Protein AF-0000000087646159 (afdb_homodimer)

Structure (mmCIF, N/CA/C/O backbone):
data_AF-0000000087646159-model_v1
#
loop_
_entity.id
_entity.type
_entity.pdbx_description
1 polymer 'Farnesyl pyrophosphate synthase'
#
loop_
_atom_site.group_PDB
_atom_site.id
_atom_site.type_symbol
_atom_site.label_atom_id
_atom_site.label_alt_id
_atom_site.label_comp_id
_atom_site.label_asym_id
_atom_site.label_entity_id
_atom_site.label_seq_id
_atom_site.pdbx_PDB_ins_code
_atom_site.Cartn_x
_atom_site.Cartn_y
_atom_site.Cartn_z
_atom_site.occupancy
_atom_site.B_iso_or_equiv
_atom_site.auth_seq_id
_atom_site.auth_comp_id
_atom_site.auth_asym_id
_atom_site.auth_atom_id
_atom_site.pdbx_PDB_model_num
ATOM 1 N N . MET A 1 1 ? -16.516 -18.562 -34.281 1 50.78 1 MET A N 1
ATOM 2 C CA . MET A 1 1 ? -17.422 -18.078 -33.25 1 50.78 1 MET A CA 1
ATOM 3 C C . MET A 1 1 ? -16.656 -17.734 -31.969 1 50.78 1 MET A C 1
ATOM 5 O O . MET A 1 1 ? -16.828 -16.656 -31.406 1 50.78 1 MET A O 1
ATOM 9 N N . GLN A 1 2 ? -15.703 -18.625 -31.625 1 60.97 2 GLN A N 1
ATOM 10 C CA . GLN A 1 2 ? -14.914 -18.406 -30.422 1 60.97 2 GLN A CA 1
ATOM 11 C C . GLN A 1 2 ? -13.938 -17.25 -30.594 1 60.97 2 GLN A C 1
ATOM 13 O O . GLN A 1 2 ? -13.781 -16.422 -29.703 1 60.97 2 GLN A O 1
ATOM 18 N N . ALA A 1 3 ? -13.391 -17.141 -31.781 1 62.44 3 ALA A N 1
ATOM 19 C CA . ALA A 1 3 ? -12.43 -16.078 -32.062 1 62.44 3 ALA A CA 1
ATOM 20 C C . ALA A 1 3 ? -13.117 -14.711 -32.062 1 62.44 3 ALA A C 1
ATOM 22 O O . ALA A 1 3 ? -12.562 -13.727 -31.578 1 62.44 3 ALA A O 1
ATOM 23 N N . ALA A 1 4 ? -14.312 -14.641 -32.562 1 63.59 4 ALA A N 1
ATOM 24 C CA . ALA A 1 4 ? -15.055 -13.383 -32.625 1 63.59 4 ALA A CA 1
ATOM 25 C C . ALA A 1 4 ? -15.438 -12.906 -31.234 1 63.59 4 ALA A C 1
ATOM 27 O O . ALA A 1 4 ? -15.359 -11.711 -30.938 1 63.59 4 ALA A O 1
ATOM 28 N N . LYS A 1 5 ? -15.672 -13.844 -30.5 1 72.25 5 LYS A N 1
ATOM 29 C CA . LYS A 1 5 ? -16.047 -13.539 -29.109 1 72.25 5 LYS A CA 1
ATOM 30 C C . LYS A 1 5 ? -14.836 -13.047 -28.312 1 72.25 5 LYS A C 1
ATOM 32 O O . LYS A 1 5 ? -14.953 -12.109 -27.531 1 72.25 5 LYS A O 1
ATOM 37 N N . LYS A 1 6 ? -13.773 -13.648 -28.656 1 75.88 6 LYS A N 1
ATOM 38 C CA . LYS A 1 6 ? -12.539 -13.25 -27.984 1 75.88 6 LYS A CA 1
ATOM 39 C C . LYS A 1 6 ? -12.141 -11.828 -28.375 1 75.88 6 LYS A C 1
ATOM 41 O O . LYS A 1 6 ? -11.719 -11.039 -27.516 1 75.88 6 LYS A O 1
ATOM 46 N N . LEU A 1 7 ? -12.141 -11.609 -29.625 1 78 7 LEU A N 1
ATOM 47 C CA . LEU A 1 7 ? -11.828 -10.273 -30.109 1 78 7 LEU A CA 1
ATOM 48 C C . LEU A 1 7 ? -12.789 -9.242 -29.516 1 78 7 LEU A C 1
ATOM 50 O O . LEU A 1 7 ? -12.375 -8.141 -29.156 1 78 7 LEU A O 1
ATOM 54 N N . ALA A 1 8 ? -13.945 -9.734 -29.328 1 82.94 8 ALA A N 1
ATOM 55 C CA . ALA A 1 8 ? -14.961 -8.859 -28.734 1 82.94 8 ALA A CA 1
ATOM 56 C C . ALA A 1 8 ? -14.641 -8.57 -27.266 1 82.94 8 ALA A C 1
ATOM 58 O O . ALA A 1 8 ? -14.742 -7.426 -26.812 1 82.94 8 ALA A O 1
ATOM 59 N N . SER A 1 9 ? -14.203 -9.57 -26.609 1 90.5 9 SER A N 1
ATOM 60 C CA . SER A 1 9 ? -13.859 -9.391 -25.203 1 90.5 9 SER A CA 1
ATOM 61 C C . SER A 1 9 ? -12.633 -8.492 -25.031 1 90.5 9 SER A C 1
ATOM 63 O O . SER A 1 9 ? -12.586 -7.656 -24.141 1 90.5 9 SER A O 1
ATOM 65 N N . LYS A 1 10 ? -11.688 -8.672 -25.891 1 92 10 LYS A N 1
ATOM 66 C CA . LYS A 1 10 ? -10.484 -7.855 -25.844 1 92 10 LYS A CA 1
ATOM 67 C C . LYS A 1 10 ? -10.805 -6.383 -26.078 1 92 10 LYS A C 1
ATOM 69 O O . LYS A 1 10 ? -10.297 -5.512 -25.375 1 92 10 LYS A O 1
ATOM 74 N N . ASN A 1 11 ? -11.625 -6.152 -27.031 1 94.12 11 ASN A N 1
ATOM 75 C CA . ASN A 1 11 ? -12.047 -4.785 -27.312 1 94.12 11 ASN A CA 1
ATOM 76 C C . ASN A 1 11 ? -12.82 -4.176 -26.156 1 94.12 11 ASN A C 1
ATOM 78 O O . ASN A 1 11 ? -12.664 -2.996 -25.844 1 94.12 11 ASN A O 1
ATOM 82 N N . LEU A 1 12 ? -13.656 -5 -25.609 1 96.44 12 LEU A N 1
ATOM 83 C CA . LEU A 1 12 ? -14.438 -4.531 -24.469 1 96.44 12 LEU A CA 1
ATOM 84 C C . LEU A 1 12 ? -13.531 -4.145 -23.312 1 96.44 12 LEU A C 1
ATOM 86 O O . LEU A 1 12 ? -13.789 -3.152 -22.625 1 96.44 12 LEU A O 1
ATOM 90 N N . ILE A 1 13 ? -12.5 -4.918 -23.078 1 97.38 13 ILE A N 1
ATOM 91 C CA . ILE A 1 13 ? -11.578 -4.633 -21.984 1 97.38 13 ILE A CA 1
ATOM 92 C C . ILE A 1 13 ? -10.812 -3.346 -22.281 1 97.38 13 ILE A C 1
ATOM 94 O O . ILE A 1 13 ? -10.57 -2.539 -21.375 1 97.38 13 ILE A O 1
ATOM 98 N N . GLU A 1 14 ? -10.445 -3.109 -23.5 1 95.81 14 GLU A N 1
ATOM 99 C CA . GLU A 1 14 ? -9.742 -1.887 -23.875 1 95.81 14 GLU A CA 1
ATOM 100 C C . GLU A 1 14 ? -10.602 -0.653 -23.609 1 95.81 14 GLU A C 1
ATOM 102 O O . GLU A 1 14 ? -10.109 0.343 -23.078 1 95.81 14 GLU A O 1
ATOM 107 N N . VAL A 1 15 ? -11.844 -0.76 -23.938 1 96.38 15 VAL A N 1
ATOM 108 C CA . VAL A 1 15 ? -12.773 0.335 -23.688 1 96.38 15 VAL A CA 1
ATOM 109 C C . VAL A 1 15 ? -12.977 0.493 -22.188 1 96.38 15 VAL A C 1
ATOM 111 O O . VAL A 1 15 ? -13.016 1.614 -21.672 1 96.38 15 VAL A O 1
ATOM 114 N N . ALA A 1 16 ? -13.125 -0.622 -21.547 1 98.06 16 ALA A N 1
ATOM 115 C CA . ALA A 1 16 ? -13.336 -0.616 -20.094 1 98.06 16 ALA A CA 1
ATOM 116 C C . ALA A 1 16 ? -12.148 0.009 -19.375 1 98.06 16 ALA A C 1
ATOM 118 O O . ALA A 1 16 ? -12.32 0.695 -18.359 1 98.06 16 ALA A O 1
ATOM 119 N N . LEU A 1 17 ? -10.961 -0.201 -19.859 1 98.06 17 LEU A N 1
ATOM 120 C CA . LEU A 1 17 ? -9.766 0.378 -19.266 1 98.06 17 LEU A CA 1
ATOM 121 C C . LEU A 1 17 ? -9.797 1.901 -19.344 1 98.06 17 LEU A C 1
ATOM 123 O O . LEU A 1 17 ? -9.359 2.586 -18.422 1 98.06 17 LEU A O 1
ATOM 127 N N . LEU A 1 18 ? -10.32 2.414 -20.406 1 97.69 18 LEU A N 1
ATOM 128 C CA . LEU A 1 18 ? -10.477 3.859 -20.547 1 97.69 18 LEU A CA 1
ATOM 129 C C . LEU A 1 18 ? -11.453 4.402 -19.5 1 97.69 18 LEU A C 1
ATOM 131 O O . LEU A 1 18 ? -11.242 5.484 -18.953 1 97.69 18 LEU A O 1
ATOM 135 N N . ASN A 1 19 ? -12.484 3.662 -19.266 1 98.12 19 ASN A N 1
ATOM 136 C CA . ASN A 1 19 ? -13.461 4.074 -18.266 1 98.12 19 ASN A CA 1
ATOM 137 C C . ASN A 1 19 ? -12.867 4.031 -16.859 1 98.12 19 ASN A C 1
ATOM 139 O O . ASN A 1 19 ? -13.109 4.926 -16.047 1 98.12 19 ASN A O 1
ATOM 143 N N . VAL A 1 20 ? -12.133 2.977 -16.578 1 98.31 20 VAL A N 1
ATOM 144 C CA . VAL A 1 20 ? -11.469 2.861 -15.281 1 98.31 20 VAL A CA 1
ATOM 145 C C . VAL A 1 20 ? -10.469 4 -15.109 1 98.31 20 VAL A C 1
ATOM 147 O O . VAL A 1 20 ? -10.352 4.574 -14.023 1 98.31 20 VAL A O 1
ATOM 150 N N . ARG A 1 21 ? -9.766 4.348 -16.172 1 98.31 21 ARG A N 1
ATOM 151 C CA . ARG A 1 21 ? -8.859 5.488 -16.172 1 98.31 21 ARG A CA 1
ATOM 152 C C . ARG A 1 21 ? -9.594 6.77 -15.789 1 98.31 21 ARG A C 1
ATOM 154 O O . ARG A 1 21 ? -9.125 7.531 -14.938 1 98.31 21 ARG A O 1
ATOM 161 N N . ARG A 1 22 ? -10.703 6.977 -16.406 1 98.19 22 ARG A N 1
ATOM 162 C CA . ARG A 1 22 ? -11.5 8.172 -16.125 1 98.19 22 ARG A CA 1
ATOM 163 C C . ARG A 1 22 ? -11.945 8.211 -14.672 1 98.19 22 ARG A C 1
ATOM 165 O O . ARG A 1 22 ? -11.875 9.258 -14.023 1 98.19 22 ARG A O 1
ATOM 172 N N . ARG A 1 23 ? -12.43 7.105 -14.18 1 98.12 23 ARG A N 1
ATOM 173 C CA . ARG A 1 23 ? -12.852 7.031 -12.789 1 98.12 23 ARG A CA 1
ATOM 174 C C . ARG A 1 23 ? -11.688 7.316 -11.844 1 98.12 23 ARG A C 1
ATOM 176 O O . ARG A 1 23 ? -11.844 8.047 -10.859 1 98.12 23 ARG A O 1
ATOM 183 N N . PHE A 1 24 ? -10.531 6.715 -12.148 1 98.31 24 PHE A N 1
ATOM 184 C CA . PHE A 1 24 ? -9.336 6.895 -11.328 1 98.31 24 PHE A CA 1
ATOM 185 C C . PHE A 1 24 ? -8.922 8.359 -11.289 1 98.31 24 PHE A C 1
ATOM 187 O O . PHE A 1 24 ? -8.664 8.914 -10.219 1 98.31 24 PHE A O 1
ATOM 194 N N . LEU A 1 25 ? -8.914 9 -12.445 1 98.06 25 LEU A N 1
ATOM 195 C CA . LEU A 1 25 ? -8.539 10.406 -12.539 1 98.06 25 LEU A CA 1
ATOM 196 C C . LEU A 1 25 ? -9.523 11.281 -11.781 1 98.06 25 LEU A C 1
ATOM 198 O O . LEU A 1 25 ? -9.125 12.242 -11.117 1 98.06 25 LEU A O 1
ATOM 202 N N . ASP A 1 26 ? -10.742 10.938 -11.852 1 97.75 26 ASP A N 1
ATOM 203 C CA . ASP A 1 26 ? -11.766 11.695 -11.148 1 97.75 26 ASP A CA 1
ATOM 204 C C . ASP A 1 26 ? -11.633 11.531 -9.641 1 97.75 26 ASP A C 1
ATOM 206 O O . ASP A 1 26 ? -11.656 12.523 -8.898 1 97.75 26 ASP A O 1
ATOM 210 N N . LEU A 1 27 ? -11.461 10.328 -9.219 1 97.38 27 LEU A N 1
ATOM 211 C CA . LEU A 1 27 ? -11.383 10.039 -7.789 1 97.38 27 LEU A CA 1
ATOM 212 C C . LEU A 1 27 ? -10.156 10.695 -7.164 1 97.38 27 LEU A C 1
ATOM 214 O O . LEU A 1 27 ? -10.211 11.164 -6.023 1 97.38 27 LEU A O 1
ATOM 218 N N . THR A 1 28 ? -9.062 10.789 -7.863 1 97.12 28 THR A N 1
ATOM 219 C CA . THR A 1 28 ? -7.84 11.383 -7.328 1 97.12 28 THR A CA 1
ATOM 220 C C . THR A 1 28 ? -7.938 12.906 -7.316 1 97.12 28 THR A C 1
ATOM 222 O O . THR A 1 28 ? -7.48 13.555 -6.371 1 97.12 28 THR A O 1
ATOM 225 N N . SER A 1 29 ? -8.57 13.445 -8.289 1 96.62 29 SER A N 1
ATOM 226 C CA . SER A 1 29 ? -8.5 14.898 -8.453 1 96.62 29 SER A CA 1
ATOM 227 C C . SER A 1 29 ? -9.68 15.586 -7.781 1 96.62 29 SER A C 1
ATOM 229 O O . SER A 1 29 ? -9.594 16.766 -7.43 1 96.62 29 SER A O 1
ATOM 231 N N . ARG A 1 30 ? -10.773 14.883 -7.559 1 95.06 30 ARG A N 1
ATOM 232 C CA . ARG A 1 30 ? -12.008 15.523 -7.109 1 95.06 30 ARG A CA 1
ATOM 233 C C . ARG A 1 30 ? -11.891 15.977 -5.656 1 95.06 30 ARG A C 1
ATOM 235 O O . ARG A 1 30 ? -12.742 16.703 -5.16 1 95.06 30 ARG A O 1
ATOM 242 N N . GLN A 1 31 ? -10.859 15.539 -4.984 1 91.12 31 GLN A N 1
ATOM 243 C CA . GLN A 1 31 ? -10.625 15.977 -3.609 1 91.12 31 GLN A CA 1
ATOM 244 C C . GLN A 1 31 ? -10.125 17.422 -3.564 1 91.12 31 GLN A C 1
ATOM 246 O O . GLN A 1 31 ? -10.102 18.031 -2.5 1 91.12 31 GLN A O 1
ATOM 251 N N . PHE A 1 32 ? -9.711 17.922 -4.664 1 93.25 32 PHE A N 1
ATOM 252 C CA . PHE A 1 32 ? -9.203 19.281 -4.797 1 93.25 32 PHE A CA 1
ATOM 253 C C . PHE A 1 32 ? -10.203 20.156 -5.523 1 93.25 32 PHE A C 1
ATOM 255 O O . PHE A 1 32 ? -11.008 19.672 -6.32 1 93.25 32 PHE A O 1
ATOM 262 N N . ALA A 1 33 ? -10.164 21.484 -5.223 1 92.19 33 ALA A N 1
ATOM 263 C CA . ALA A 1 33 ? -11.07 22.422 -5.895 1 92.19 33 ALA A CA 1
ATOM 264 C C . ALA A 1 33 ? -10.922 22.328 -7.41 1 92.19 33 ALA A C 1
ATOM 266 O O . ALA A 1 33 ? -9.805 22.312 -7.93 1 92.19 33 ALA A O 1
ATOM 267 N N . PRO A 1 34 ? -12.078 22.266 -8.031 1 92.19 34 PRO A N 1
ATOM 268 C CA . PRO A 1 34 ? -12.008 22.172 -9.492 1 92.19 34 PRO A CA 1
ATOM 269 C C . PRO A 1 34 ? -11.227 23.328 -10.117 1 92.19 34 PRO A C 1
ATOM 271 O O . PRO A 1 34 ? -11.352 24.469 -9.68 1 92.19 34 PRO A O 1
ATOM 274 N N . ASP A 1 35 ? -10.422 23.062 -11.031 1 89 35 ASP A N 1
ATOM 275 C CA . ASP A 1 35 ? -9.672 24.016 -11.844 1 89 35 ASP A CA 1
ATOM 276 C C . ASP A 1 35 ? -8.586 24.703 -11.023 1 89 35 ASP A C 1
ATOM 278 O O . ASP A 1 35 ? -8.023 25.719 -11.445 1 89 35 ASP A O 1
ATOM 282 N N . SER A 1 36 ? -8.391 24.172 -9.844 1 90.56 36 SER A N 1
ATOM 283 C CA . SER A 1 36 ? -7.234 24.656 -9.102 1 90.56 36 SER A CA 1
ATOM 284 C C . SER A 1 36 ? -5.941 24.062 -9.648 1 90.56 36 SER A C 1
ATOM 286 O O . SER A 1 36 ? -5.969 23.078 -10.398 1 90.56 36 SER A O 1
ATOM 288 N N . PHE A 1 37 ? -4.898 24.688 -9.32 1 88.62 37 PHE A N 1
ATOM 289 C CA . PHE A 1 37 ? -3.588 24.188 -9.719 1 88.62 37 PHE A CA 1
ATOM 290 C C . PHE A 1 37 ? -3.365 22.781 -9.188 1 88.62 37 PHE A C 1
ATOM 292 O O . PHE A 1 37 ? -2.871 21.906 -9.906 1 88.62 37 PHE A O 1
ATOM 299 N N . GLU A 1 38 ? -3.777 22.531 -7.945 1 91.06 38 GLU A N 1
ATOM 300 C CA . GLU A 1 38 ? -3.604 21.219 -7.312 1 91.06 38 GLU A CA 1
ATOM 301 C C . GLU A 1 38 ? -4.426 20.141 -8.023 1 91.06 38 GLU A C 1
ATOM 303 O O . GLU A 1 38 ? -3.955 19.031 -8.227 1 91.06 38 GLU A O 1
ATOM 308 N N . HIS A 1 39 ? -5.66 20.547 -8.359 1 94.12 39 HIS A N 1
ATOM 309 C CA . HIS A 1 39 ? -6.535 19.656 -9.094 1 94.12 39 HIS A CA 1
ATOM 310 C C . HIS A 1 39 ? -5.887 19.203 -10.406 1 94.12 39 HIS A C 1
ATOM 312 O O . HIS A 1 39 ? -5.82 18.016 -10.695 1 94.12 39 HIS A O 1
ATOM 318 N N . ASP A 1 40 ? -5.371 20.109 -11.125 1 93.5 40 ASP A N 1
ATOM 319 C CA . ASP A 1 40 ? -4.785 19.828 -12.438 1 93.5 40 ASP A CA 1
ATOM 320 C C . ASP A 1 40 ? -3.494 19.031 -12.297 1 93.5 40 ASP A C 1
ATOM 322 O O . ASP A 1 40 ? -3.229 18.125 -13.102 1 93.5 40 ASP A O 1
ATOM 326 N N . LEU A 1 41 ? -2.729 19.375 -11.312 1 91.94 41 LEU A N 1
ATOM 327 C CA . LEU A 1 41 ? -1.467 18.672 -11.07 1 91.94 41 LEU A CA 1
ATOM 328 C C . LEU A 1 41 ? -1.708 17.219 -10.719 1 91.94 41 LEU A C 1
ATOM 330 O O . LEU A 1 41 ? -1.059 16.328 -11.273 1 91.94 41 LEU A O 1
ATOM 334 N N . VAL A 1 42 ? -2.592 16.969 -9.844 1 94.56 42 VAL A N 1
ATOM 335 C CA . VAL A 1 42 ? -2.889 15.617 -9.398 1 94.56 42 VAL A CA 1
ATOM 336 C C . VAL A 1 42 ? -3.473 14.812 -10.562 1 94.56 42 VAL A C 1
ATOM 338 O O . VAL A 1 42 ? -3.123 13.648 -10.758 1 94.56 42 VAL A O 1
ATOM 341 N N . LYS A 1 43 ? -4.34 15.445 -11.305 1 96.12 43 LYS A N 1
ATOM 342 C CA . LYS A 1 43 ? -4.918 14.773 -12.469 1 96.12 43 LYS A CA 1
ATOM 343 C C . LYS A 1 43 ? -3.838 14.398 -13.477 1 96.12 43 LYS A C 1
ATOM 345 O O . LYS A 1 43 ? -3.846 13.297 -14.023 1 96.12 43 LYS A O 1
ATOM 350 N N . TYR A 1 44 ? -2.963 15.312 -13.688 1 95.19 44 TYR A N 1
ATOM 351 C CA . TYR A 1 44 ? -1.869 15.086 -14.625 1 95.19 44 TYR A CA 1
ATOM 352 C C . TYR A 1 44 ? -0.975 13.945 -14.164 1 95.19 44 TYR A C 1
ATOM 354 O O . TYR A 1 44 ? -0.645 13.055 -14.945 1 95.19 44 TYR A O 1
ATOM 362 N N . ARG A 1 45 ? -0.596 13.953 -12.914 1 95.06 45 ARG A N 1
ATOM 363 C CA . ARG A 1 45 ? 0.256 12.906 -12.359 1 95.06 45 ARG A CA 1
ATOM 364 C C . ARG A 1 45 ? -0.453 11.555 -12.375 1 95.06 45 ARG A C 1
ATOM 366 O O . ARG A 1 45 ? 0.153 10.539 -12.719 1 95.06 45 ARG A O 1
ATOM 373 N N . SER A 1 46 ? -1.721 11.578 -12.055 1 97.38 46 SER A N 1
ATOM 374 C CA . SER A 1 46 ? -2.498 10.344 -12.055 1 97.38 46 SER A CA 1
ATOM 375 C C . SER A 1 46 ? -2.611 9.758 -13.461 1 97.38 46 SER A C 1
ATOM 377 O O . SER A 1 46 ? -2.557 8.539 -13.633 1 97.38 46 SER A O 1
ATOM 379 N N . LYS A 1 47 ? -2.814 10.641 -14.383 1 97.75 47 LYS A N 1
ATOM 380 C CA . LYS A 1 47 ? -2.848 10.211 -15.773 1 97.75 47 LYS A CA 1
ATOM 381 C C . LYS A 1 47 ? -1.535 9.539 -16.172 1 97.75 47 LYS A C 1
ATOM 383 O O . LYS A 1 47 ? -1.538 8.508 -16.844 1 97.75 47 LYS A O 1
ATOM 388 N N . GLY A 1 48 ? -0.439 10.141 -15.789 1 96.56 48 GLY A N 1
ATOM 389 C CA . GLY A 1 48 ? 0.867 9.57 -16.078 1 96.56 48 GLY A CA 1
ATOM 390 C C . GLY A 1 48 ? 1.052 8.188 -15.469 1 96.56 48 GLY A C 1
ATOM 391 O O . GLY A 1 48 ? 1.563 7.281 -16.141 1 96.56 48 GLY A O 1
ATOM 392 N N . ILE A 1 49 ? 0.631 8.023 -14.25 1 97.5 49 ILE A N 1
ATOM 393 C CA . ILE A 1 49 ? 0.731 6.742 -13.562 1 97.5 49 ILE A CA 1
ATOM 394 C C . ILE A 1 49 ? -0.046 5.684 -14.344 1 97.5 49 ILE A C 1
ATOM 396 O O . ILE A 1 49 ? 0.491 4.621 -14.664 1 97.5 49 ILE A O 1
ATOM 400 N N . PHE A 1 50 ? -1.276 5.992 -14.664 1 98.19 50 PHE A N 1
ATOM 401 C CA . PHE A 1 50 ? -2.156 5.02 -15.305 1 98.19 50 PHE A CA 1
ATOM 402 C C . PHE A 1 50 ? -1.652 4.672 -16.703 1 98.19 50 PHE A C 1
ATOM 404 O O . PHE A 1 50 ? -1.501 3.496 -17.031 1 98.19 50 PHE A O 1
ATOM 411 N N . ASP A 1 51 ? -1.33 5.668 -17.453 1 97.19 51 ASP A N 1
ATOM 412 C CA . ASP A 1 51 ? -0.897 5.461 -18.828 1 97.19 51 ASP A CA 1
ATOM 413 C C . ASP A 1 51 ? 0.466 4.773 -18.891 1 97.19 51 ASP A C 1
ATOM 415 O O . ASP A 1 51 ? 0.75 4.012 -19.812 1 97.19 51 ASP A O 1
ATOM 419 N N . GLY A 1 52 ? 1.201 5.047 -17.922 1 96.06 52 GLY A N 1
ATOM 420 C CA . GLY A 1 52 ? 2.561 4.531 -17.922 1 96.06 52 GLY A CA 1
ATOM 421 C C . GLY A 1 52 ? 2.662 3.115 -17.391 1 96.06 52 GLY A C 1
ATOM 422 O O . GLY A 1 52 ? 3.633 2.408 -17.672 1 96.06 52 GLY A O 1
ATOM 423 N N . THR A 1 53 ? 1.662 2.707 -16.641 1 97.12 53 THR A N 1
ATOM 424 C CA . THR A 1 53 ? 1.922 1.456 -15.938 1 97.12 53 THR A CA 1
ATOM 425 C C . THR A 1 53 ? 0.76 0.483 -16.109 1 97.12 53 THR A C 1
ATOM 427 O O . THR A 1 53 ? 0.922 -0.726 -15.93 1 97.12 53 THR A O 1
ATOM 430 N N . VAL A 1 54 ? -0.448 0.928 -16.406 1 97 54 VAL A N 1
ATOM 431 C CA . VAL A 1 54 ? -1.616 0.055 -16.469 1 97 54 VAL A CA 1
ATOM 432 C C . VAL A 1 54 ? -1.858 -0.38 -17.922 1 97 54 VAL A C 1
ATOM 434 O O . VAL A 1 54 ? -2.174 -1.544 -18.172 1 97 54 VAL A O 1
ATOM 437 N N . THR A 1 55 ? -1.621 0.546 -18.797 1 89.81 55 THR A N 1
ATOM 438 C CA . THR A 1 55 ? -1.893 0.293 -20.219 1 89.81 55 THR A CA 1
ATOM 439 C C . THR A 1 55 ? -0.717 -0.427 -20.875 1 89.81 55 THR A C 1
ATOM 441 O O . THR A 1 55 ? 0.419 -0.323 -20.406 1 89.81 55 THR A O 1
ATOM 444 N N . GLY A 1 56 ? -1.023 -1.233 -21.875 1 84.19 56 GLY A N 1
ATOM 445 C CA . GLY A 1 56 ? 0.034 -1.85 -22.656 1 84.19 56 GLY A CA 1
ATOM 446 C C . GLY A 1 56 ? 0.249 -3.314 -22.328 1 84.19 56 GLY A C 1
ATOM 447 O O . GLY A 1 56 ? 1.113 -3.969 -22.906 1 84.19 56 GLY A O 1
ATOM 448 N N . GLY A 1 57 ? -0.464 -3.859 -21.438 1 85.31 57 GLY A N 1
ATOM 449 C CA . GLY A 1 57 ? -0.334 -5.266 -21.078 1 85.31 57 GLY A CA 1
ATOM 450 C C . GLY A 1 57 ? -1.251 -6.168 -21.891 1 85.31 57 GLY A C 1
ATOM 451 O O . GLY A 1 57 ? -1.999 -5.691 -22.75 1 85.31 57 GLY A O 1
ATOM 452 N N . LYS A 1 58 ? -1.197 -7.465 -21.656 1 86.81 58 LYS A N 1
ATOM 453 C CA . LYS A 1 58 ? -1.973 -8.469 -22.375 1 86.81 58 LYS A CA 1
ATOM 454 C C . LYS A 1 58 ? -3.387 -8.578 -21.812 1 86.81 58 LYS A C 1
ATOM 456 O O . LYS A 1 58 ? -4.266 -9.18 -22.438 1 86.81 58 LYS A O 1
ATOM 461 N N . ASN A 1 59 ? -3.662 -7.996 -20.688 1 94.56 59 ASN A N 1
ATOM 462 C CA . ASN A 1 59 ? -4.957 -7.926 -20.016 1 94.56 59 ASN A CA 1
ATOM 463 C C . ASN A 1 59 ? -5.539 -9.312 -19.766 1 94.56 59 ASN A C 1
ATOM 465 O O . ASN A 1 59 ? -6.746 -9.523 -19.922 1 94.56 59 ASN A O 1
ATOM 469 N N . LEU A 1 60 ? -4.703 -10.273 -19.469 1 94.44 60 LEU A N 1
ATOM 470 C CA . LEU A 1 60 ? -5.113 -11.664 -19.312 1 94.44 60 LEU A CA 1
ATOM 471 C C . LEU A 1 60 ? -6.035 -11.836 -18.109 1 94.44 60 LEU A C 1
ATOM 473 O O . LEU A 1 60 ? -6.996 -12.609 -18.172 1 94.44 60 LEU A O 1
ATOM 477 N N . ARG A 1 61 ? -5.758 -11.164 -17.078 1 97.69 61 ARG A N 1
ATOM 478 C CA . ARG A 1 61 ? -6.562 -11.297 -15.859 1 97.69 61 ARG A CA 1
ATOM 479 C C . ARG A 1 61 ? -7.969 -10.742 -16.078 1 97.69 61 ARG A C 1
ATOM 481 O O . ARG A 1 61 ? -8.961 -11.391 -15.727 1 97.69 61 ARG A O 1
ATOM 488 N N . ALA A 1 62 ? -8.008 -9.555 -16.688 1 98.44 62 ALA A N 1
ATOM 489 C CA . ALA A 1 62 ? -9.305 -8.945 -16.984 1 98.44 62 ALA A CA 1
ATOM 490 C C . ALA A 1 62 ? -10.117 -9.82 -17.938 1 98.44 62 ALA A C 1
ATOM 492 O O . ALA A 1 62 ? -11.32 -10.008 -17.734 1 98.44 62 ALA A O 1
ATOM 493 N N . LEU A 1 63 ? -9.461 -10.336 -18.922 1 97.69 63 LEU A N 1
ATOM 494 C CA . LEU A 1 63 ? -10.141 -11.18 -19.891 1 97.69 63 LEU A CA 1
ATOM 495 C C . LEU A 1 63 ? -10.68 -12.445 -19.234 1 97.69 63 LEU A C 1
ATOM 497 O O . LEU A 1 63 ? -11.812 -12.859 -19.516 1 97.69 63 LEU A O 1
ATOM 501 N N . LEU A 1 64 ? -9.898 -13.055 -18.391 1 98.38 64 LEU A N 1
ATOM 502 C CA . LEU A 1 64 ? -10.336 -14.258 -17.688 1 98.38 64 LEU A CA 1
ATOM 503 C C . LEU A 1 64 ? -11.562 -13.977 -16.844 1 98.38 64 LEU A C 1
ATOM 505 O O . LEU A 1 64 ? -12.516 -14.758 -16.828 1 98.38 64 LEU A O 1
ATOM 509 N N . ALA A 1 65 ? -11.594 -12.867 -16.125 1 98.69 65 ALA A N 1
ATOM 510 C CA . ALA A 1 65 ? -12.742 -12.492 -15.289 1 98.69 65 ALA A CA 1
ATOM 511 C C . ALA A 1 65 ? -13.984 -12.273 -16.141 1 98.69 65 ALA A C 1
ATOM 513 O O . ALA A 1 65 ? -15.062 -12.789 -15.828 1 98.69 65 ALA A O 1
ATOM 514 N N . LEU A 1 66 ? -13.797 -11.492 -17.219 1 98.62 66 LEU A N 1
ATOM 515 C CA . LEU A 1 66 ? -14.93 -11.164 -18.078 1 98.62 66 LEU A CA 1
ATOM 516 C C . LEU A 1 66 ? -15.492 -12.422 -18.734 1 98.62 66 LEU A C 1
ATOM 518 O O . LEU A 1 66 ? -16.719 -12.625 -18.734 1 98.62 66 LEU A O 1
ATOM 522 N N . GLU A 1 67 ? -14.617 -13.266 -19.25 1 98 67 GLU A N 1
ATOM 523 C CA . GLU A 1 67 ? -15.055 -14.492 -19.906 1 98 67 GLU A CA 1
ATOM 524 C C . GLU A 1 67 ? -15.719 -15.438 -18.922 1 98 67 GLU A C 1
ATOM 526 O O . GLU A 1 67 ? -16.672 -16.141 -19.266 1 98 67 GLU A O 1
ATOM 531 N N . SER A 1 68 ? -15.227 -15.531 -17.703 1 97.81 68 SER A N 1
ATOM 532 C CA . SER A 1 68 ? -15.859 -16.312 -16.641 1 97.81 68 SER A CA 1
ATOM 533 C C . SER A 1 68 ? -17.266 -15.805 -16.359 1 97.81 68 SER A C 1
ATOM 535 O O . SER A 1 68 ? -18.203 -16.594 -16.219 1 97.81 68 SER A O 1
ATOM 537 N N . PHE A 1 69 ? -17.453 -14.477 -16.25 1 98.06 69 PHE A N 1
ATOM 538 C CA . PHE A 1 69 ? -18.766 -13.883 -16.016 1 98.06 69 PHE A CA 1
ATOM 539 C C . PHE A 1 69 ? -19.719 -14.227 -17.141 1 98.06 69 PHE A C 1
ATOM 541 O O . PHE A 1 69 ? -20.875 -14.609 -16.906 1 98.06 69 PHE A O 1
ATOM 548 N N . GLN A 1 70 ? -19.219 -14.086 -18.359 1 97.62 70 GLN A N 1
ATOM 549 C CA . GLN A 1 70 ? -20.062 -14.359 -19.516 1 97.62 70 GLN A CA 1
ATOM 550 C C . GLN A 1 70 ? -20.484 -15.82 -19.547 1 97.62 70 GLN A C 1
ATOM 552 O O . GLN A 1 70 ? -21.609 -16.141 -19.953 1 97.62 70 GLN A O 1
ATOM 557 N N . ALA A 1 71 ? -19.578 -16.703 -19.172 1 96.5 71 ALA A N 1
ATOM 558 C CA . ALA A 1 71 ? -19.906 -18.125 -19.109 1 96.5 71 ALA A CA 1
ATOM 559 C C . ALA A 1 71 ? -20.969 -18.391 -18.031 1 96.5 71 ALA A C 1
ATOM 561 O O . ALA A 1 71 ? -21.891 -19.172 -18.25 1 96.5 71 ALA A O 1
ATOM 562 N N . LEU A 1 72 ? -20.906 -17.734 -16.938 1 95.81 72 LEU A N 1
ATOM 563 C CA . LEU A 1 72 ? -21.812 -17.938 -15.812 1 95.81 72 LEU A CA 1
ATOM 564 C C . LEU A 1 72 ? -23.156 -17.25 -16.062 1 95.81 72 LEU A C 1
ATOM 566 O O . LEU A 1 72 ? -24.172 -17.609 -15.453 1 95.81 72 LEU A O 1
ATOM 570 N N . ASN A 1 73 ? -23.109 -16.203 -16.922 1 96.62 73 ASN A N 1
ATOM 571 C CA . ASN A 1 73 ? -24.297 -15.414 -17.219 1 96.62 73 ASN A CA 1
ATOM 572 C C . ASN A 1 73 ? -24.516 -15.266 -18.719 1 96.62 73 ASN A C 1
ATOM 574 O O . ASN A 1 73 ? -24.453 -14.156 -19.25 1 96.62 73 ASN A O 1
ATOM 578 N N . PRO A 1 74 ? -24.891 -16.312 -19.344 1 95.19 74 PRO A N 1
ATOM 579 C CA . PRO A 1 74 ? -25.016 -16.266 -20.812 1 95.19 74 PRO A CA 1
ATOM 580 C C . PRO A 1 74 ? -26.109 -15.312 -21.281 1 95.19 74 PRO A C 1
ATOM 582 O O . PRO A 1 74 ? -26.078 -14.852 -22.422 1 95.19 74 PRO A O 1
ATOM 585 N N . GLU A 1 75 ? -27 -14.945 -20.422 1 96.88 75 GLU A N 1
ATOM 586 C CA . GLU A 1 75 ? -28.109 -14.086 -20.828 1 96.88 75 GLU A CA 1
ATOM 587 C C . GLU A 1 75 ? -27.922 -12.656 -20.312 1 96.88 75 GLU A C 1
ATOM 589 O O . GLU A 1 75 ? -28.844 -11.844 -20.359 1 96.88 75 GLU A O 1
ATOM 594 N N . ALA A 1 76 ? -26.734 -12.391 -19.781 1 96.62 76 ALA A N 1
ATOM 595 C CA . ALA A 1 76 ? -26.484 -11.055 -19.25 1 96.62 76 ALA A CA 1
ATOM 596 C C . ALA A 1 76 ? -26.688 -9.992 -20.328 1 96.62 76 ALA A C 1
ATOM 598 O O . ALA A 1 76 ? -26.297 -10.188 -21.484 1 96.62 76 ALA A O 1
ATOM 599 N N . GLY A 1 77 ? -27.266 -8.883 -19.984 1 97.06 77 GLY A N 1
ATOM 600 C CA . GLY A 1 77 ? -27.453 -7.77 -20.891 1 97.06 77 GLY A CA 1
ATOM 601 C C . GLY A 1 77 ? -26.172 -6.992 -21.156 1 97.06 77 GLY A C 1
ATOM 602 O O . GLY A 1 77 ? -25.172 -7.188 -20.469 1 97.06 77 GLY A O 1
ATOM 603 N N . THR A 1 78 ? -26.203 -6.16 -22.141 1 96.56 78 THR A N 1
ATOM 604 C CA . THR A 1 78 ? -25.047 -5.379 -22.562 1 96.56 78 THR A CA 1
ATOM 605 C C . THR A 1 78 ? -24.516 -4.523 -21.406 1 96.56 78 THR A C 1
ATOM 607 O O . THR A 1 78 ? -23.312 -4.453 -21.188 1 96.56 78 THR A O 1
ATOM 610 N N . ALA A 1 79 ? -25.438 -3.934 -20.688 1 96.81 79 ALA A N 1
ATOM 611 C CA . ALA A 1 79 ? -25.047 -3.062 -19.594 1 96.81 79 ALA A CA 1
ATOM 612 C C . ALA A 1 79 ? -24.312 -3.848 -18.5 1 96.81 79 ALA A C 1
ATOM 614 O O . ALA A 1 79 ? -23.344 -3.355 -17.922 1 96.81 79 ALA A O 1
ATOM 615 N N . GLU A 1 80 ? -24.781 -5.023 -18.25 1 97.56 80 GLU A N 1
ATOM 616 C CA . GLU A 1 80 ? -24.156 -5.875 -17.25 1 97.56 80 GLU A CA 1
ATOM 617 C C . GLU A 1 80 ? -22.766 -6.312 -17.688 1 97.56 80 GLU A C 1
ATOM 619 O O . GLU A 1 80 ? -21.828 -6.316 -16.875 1 97.56 80 GLU A O 1
ATOM 624 N N . VAL A 1 81 ? -22.641 -6.652 -18.938 1 98.12 81 VAL A N 1
ATOM 625 C CA . VAL A 1 81 ? -21.359 -7.098 -19.484 1 98.12 81 VAL A CA 1
ATOM 626 C C . VAL A 1 81 ? -20.359 -5.945 -19.469 1 98.12 81 VAL A C 1
ATOM 628 O O . VAL A 1 81 ? -19.203 -6.137 -19.109 1 98.12 81 VAL A O 1
ATOM 631 N N . HIS A 1 82 ? -20.812 -4.73 -19.766 1 98.06 82 HIS A N 1
ATOM 632 C CA . HIS A 1 82 ? -19.938 -3.562 -19.75 1 98.06 82 HIS A CA 1
ATOM 633 C C . HIS A 1 82 ? -19.469 -3.252 -18.328 1 98.06 82 HIS A C 1
ATOM 635 O O . HIS A 1 82 ? -18.312 -2.932 -18.109 1 98.06 82 HIS A O 1
ATOM 641 N N . ARG A 1 83 ? -20.391 -3.355 -17.422 1 98.31 83 ARG A N 1
ATOM 642 C CA . ARG A 1 83 ? -20.047 -3.119 -16.031 1 98.31 83 ARG A CA 1
ATOM 643 C C . ARG A 1 83 ? -19.031 -4.137 -15.531 1 98.31 83 ARG A C 1
ATOM 645 O O . ARG A 1 83 ? -18.078 -3.783 -14.828 1 98.31 83 ARG A O 1
ATOM 652 N N . MET A 1 84 ? -19.266 -5.375 -15.898 1 98.69 84 MET A N 1
ATOM 653 C CA . MET A 1 84 ? -18.312 -6.426 -15.531 1 98.69 84 MET A CA 1
ATOM 654 C C . MET A 1 84 ? -16.953 -6.184 -16.172 1 98.69 84 MET A C 1
ATOM 656 O O . MET A 1 84 ? -15.922 -6.43 -15.555 1 98.69 84 MET A O 1
ATOM 660 N N . ALA A 1 85 ? -16.953 -5.746 -17.391 1 98.75 85 ALA A N 1
ATOM 661 C CA . ALA A 1 85 ? -15.703 -5.449 -18.078 1 98.75 85 ALA A CA 1
ATOM 662 C C . ALA A 1 85 ? -14.914 -4.379 -17.312 1 98.75 85 ALA A C 1
ATOM 664 O O . ALA A 1 85 ? -13.695 -4.477 -17.188 1 98.75 85 ALA A O 1
ATOM 665 N N . GLU A 1 86 ? -15.586 -3.363 -16.812 1 98.69 86 GLU A N 1
ATOM 666 C CA . GLU A 1 86 ? -14.922 -2.336 -16.016 1 98.69 86 GLU A CA 1
ATOM 667 C C . GLU A 1 86 ? -14.391 -2.908 -14.711 1 98.69 86 GLU A C 1
ATOM 669 O O . GLU A 1 86 ? -13.242 -2.645 -14.336 1 98.69 86 GLU A O 1
ATOM 674 N N . CYS A 1 87 ? -15.211 -3.686 -14.094 1 98.81 87 CYS A N 1
ATOM 675 C CA . CYS A 1 87 ? -14.773 -4.316 -12.852 1 98.81 87 CYS A CA 1
ATOM 676 C C . CYS A 1 87 ? -13.562 -5.207 -13.094 1 98.81 87 CYS A C 1
ATOM 678 O O . CYS A 1 87 ? -12.586 -5.152 -12.336 1 98.81 87 CYS A O 1
ATOM 680 N N . ALA A 1 88 ? -13.617 -6.004 -14.148 1 98.81 88 ALA A N 1
ATOM 681 C CA . ALA A 1 88 ? -12.516 -6.887 -14.523 1 98.81 88 ALA A CA 1
ATOM 682 C C . ALA A 1 88 ? -11.25 -6.09 -14.805 1 98.81 88 ALA A C 1
ATOM 684 O O . ALA A 1 88 ? -10.141 -6.527 -14.477 1 98.81 88 ALA A O 1
ATOM 685 N N . SER A 1 89 ? -11.414 -4.953 -15.398 1 98.44 89 SER A N 1
ATOM 686 C CA . SER A 1 89 ? -10.273 -4.129 -15.789 1 98.44 89 SER A CA 1
ATOM 687 C C . SER A 1 89 ? -9.539 -3.586 -14.57 1 98.44 89 SER A C 1
ATOM 689 O O . SER A 1 89 ? -8.383 -3.18 -14.672 1 98.44 89 SER A O 1
ATOM 691 N N . LEU A 1 90 ? -10.172 -3.58 -13.422 1 98.75 90 LEU A N 1
ATOM 692 C CA . LEU A 1 90 ? -9.5 -3.197 -12.188 1 98.75 90 LEU A CA 1
ATOM 693 C C . LEU A 1 90 ? -8.344 -4.152 -11.875 1 98.75 90 LEU A C 1
ATOM 695 O O . LEU A 1 90 ? -7.375 -3.768 -11.227 1 98.75 90 LEU A O 1
ATOM 699 N N . LEU A 1 91 ? -8.453 -5.379 -12.391 1 98.62 91 LEU A N 1
ATOM 700 C CA . LEU A 1 91 ? -7.395 -6.359 -12.164 1 98.62 91 LEU A CA 1
ATOM 701 C C . LEU A 1 91 ? -6.094 -5.918 -12.828 1 98.62 91 LEU A C 1
ATOM 703 O O . LEU A 1 91 ? -5.008 -6.215 -12.328 1 98.62 91 LEU A O 1
ATOM 707 N N . GLU A 1 92 ? -6.203 -5.16 -13.906 1 98.5 92 GLU A N 1
ATOM 708 C CA . GLU A 1 92 ? -5.008 -4.641 -14.562 1 98.5 92 GLU A CA 1
ATOM 709 C C . GLU A 1 92 ? -4.406 -3.479 -13.781 1 98.5 92 GLU A C 1
ATOM 711 O O . GLU A 1 92 ? -3.186 -3.312 -13.75 1 98.5 92 GLU A O 1
ATOM 716 N N . MET A 1 93 ? -5.277 -2.668 -13.203 1 98.44 93 MET A N 1
ATOM 717 C CA . MET A 1 93 ? -4.812 -1.611 -12.312 1 98.44 93 MET A CA 1
ATOM 718 C C . MET A 1 93 ? -4.113 -2.199 -11.094 1 98.44 93 MET A C 1
ATOM 720 O O . MET A 1 93 ? -3.055 -1.715 -10.688 1 98.44 93 MET A O 1
ATOM 724 N N . ILE A 1 94 ? -4.645 -3.256 -10.523 1 98.5 94 ILE A N 1
ATOM 725 C CA . ILE A 1 94 ? -4.07 -3.965 -9.383 1 98.5 94 ILE A CA 1
ATOM 726 C C . ILE A 1 94 ? -2.729 -4.574 -9.781 1 98.5 94 ILE A C 1
ATOM 728 O O . ILE A 1 94 ? -1.755 -4.492 -9.023 1 98.5 94 ILE A O 1
ATOM 732 N N . GLN A 1 95 ? -2.713 -5.176 -10.961 1 97.88 95 GLN A N 1
ATOM 733 C CA . GLN A 1 95 ? -1.464 -5.738 -11.461 1 97.88 95 GLN A CA 1
ATOM 734 C C . GLN A 1 95 ? -0.374 -4.676 -11.547 1 97.88 95 GLN A C 1
ATOM 736 O O . GLN A 1 95 ? 0.78 -4.934 -11.195 1 97.88 95 GLN A O 1
ATOM 741 N N . SER A 1 96 ? -0.729 -3.52 -12.047 1 98 96 SER A N 1
ATOM 742 C CA . SER A 1 96 ? 0.23 -2.426 -12.148 1 98 96 SER A CA 1
ATOM 743 C C . SER A 1 96 ? 0.771 -2.035 -10.773 1 98 96 SER A C 1
ATOM 745 O O . SER A 1 96 ? 1.962 -1.754 -10.633 1 98 96 SER A O 1
ATOM 747 N N . PHE A 1 97 ? -0.081 -1.983 -9.781 1 98.62 97 PHE A N 1
ATOM 748 C CA . PHE A 1 97 ? 0.339 -1.763 -8.406 1 98.62 97 PHE A CA 1
ATOM 749 C C . PHE A 1 97 ? 1.429 -2.75 -8.008 1 98.62 97 PHE A C 1
ATOM 751 O O . PHE A 1 97 ? 2.494 -2.35 -7.531 1 98.62 97 PHE A O 1
ATOM 758 N N . TYR A 1 98 ? 1.247 -4.016 -8.234 1 98 98 TYR A N 1
ATOM 759 C CA . TYR A 1 98 ? 2.205 -5.047 -7.852 1 98 98 TYR A CA 1
ATOM 760 C C . TYR A 1 98 ? 3.498 -4.91 -8.648 1 98 98 TYR A C 1
ATOM 762 O O . TYR A 1 98 ? 4.59 -5.086 -8.102 1 98 98 TYR A O 1
ATOM 770 N N . LEU A 1 99 ? 3.391 -4.598 -9.945 1 96.56 99 LEU A N 1
ATOM 771 C CA . LEU A 1 99 ? 4.57 -4.504 -10.797 1 96.56 99 LEU A CA 1
ATOM 772 C C . LEU A 1 99 ? 5.477 -3.359 -10.352 1 96.56 99 LEU A C 1
ATOM 774 O O . LEU A 1 99 ? 6.699 -3.512 -10.297 1 96.56 99 LEU A O 1
ATOM 778 N N . ILE A 1 100 ? 4.871 -2.23 -10.023 1 98.12 100 ILE A N 1
ATOM 779 C CA . ILE A 1 100 ? 5.656 -1.078 -9.594 1 98.12 100 ILE A CA 1
ATOM 780 C C . ILE A 1 100 ? 6.43 -1.422 -8.328 1 98.12 100 ILE A C 1
ATOM 782 O O . ILE A 1 100 ? 7.641 -1.19 -8.242 1 98.12 100 ILE A O 1
ATOM 786 N N . VAL A 1 101 ? 5.754 -1.998 -7.383 1 97.81 101 VAL A N 1
ATOM 787 C CA . VAL A 1 101 ? 6.355 -2.334 -6.098 1 97.81 101 VAL A CA 1
ATOM 788 C C . VAL A 1 101 ? 7.453 -3.375 -6.297 1 97.81 101 VAL A C 1
ATOM 790 O O . VAL A 1 101 ? 8.555 -3.234 -5.762 1 97.81 101 VAL A O 1
ATOM 793 N N . ASP A 1 102 ? 7.164 -4.348 -7.09 1 95.31 102 ASP A N 1
ATOM 794 C CA . ASP A 1 102 ? 8.125 -5.41 -7.371 1 95.31 102 ASP A CA 1
ATOM 795 C C . ASP A 1 102 ? 9.367 -4.859 -8.07 1 95.31 102 ASP A C 1
ATOM 797 O O . ASP A 1 102 ? 10.492 -5.215 -7.719 1 95.31 102 ASP A O 1
ATOM 801 N N . ASP A 1 103 ? 9.141 -4.059 -9.102 1 96.06 103 ASP A N 1
ATOM 802 C CA . ASP A 1 103 ? 10.242 -3.473 -9.859 1 96.06 103 ASP A CA 1
ATOM 803 C C . ASP A 1 103 ? 11.172 -2.67 -8.953 1 96.06 103 ASP A C 1
ATOM 805 O O . ASP A 1 103 ? 12.391 -2.707 -9.117 1 96.06 103 ASP A O 1
ATOM 809 N N . ILE A 1 104 ? 10.617 -1.98 -8.008 1 96.69 104 ILE A N 1
ATOM 810 C CA . ILE A 1 104 ? 11.391 -1.184 -7.062 1 96.69 104 ILE A CA 1
ATOM 811 C C . ILE A 1 104 ? 12.219 -2.104 -6.168 1 96.69 104 ILE A C 1
ATOM 813 O O . ILE A 1 104 ? 13.422 -1.904 -6.004 1 96.69 104 ILE A O 1
ATOM 817 N N . MET A 1 105 ? 11.656 -3.102 -5.637 1 94.12 105 MET A N 1
ATOM 818 C CA . MET A 1 105 ? 12.312 -3.988 -4.68 1 94.12 105 MET A CA 1
ATOM 819 C C . MET A 1 105 ? 13.414 -4.801 -5.355 1 94.12 105 MET A C 1
ATOM 821 O O . MET A 1 105 ? 14.461 -5.051 -4.754 1 94.12 105 MET A O 1
ATOM 825 N N . ASP A 1 106 ? 13.164 -5.094 -6.621 1 89.94 106 ASP A N 1
ATOM 826 C CA . ASP A 1 106 ? 14.109 -5.945 -7.344 1 89.94 106 ASP A CA 1
ATOM 827 C C . ASP A 1 106 ? 15.156 -5.109 -8.07 1 89.94 106 ASP A C 1
ATOM 829 O O . ASP A 1 106 ? 16.156 -5.645 -8.562 1 89.94 106 ASP A O 1
ATOM 833 N N . GLY A 1 107 ? 14.906 -3.865 -8.141 1 92.81 107 GLY A N 1
ATOM 834 C CA . GLY A 1 107 ? 15.805 -3.018 -8.914 1 92.81 107 GLY A CA 1
ATOM 835 C C . GLY A 1 107 ? 15.727 -3.281 -10.406 1 92.81 107 GLY A C 1
ATOM 836 O O . GLY A 1 107 ? 16.75 -3.24 -11.102 1 92.81 107 GLY A O 1
ATOM 837 N N . ALA A 1 108 ? 14.539 -3.627 -10.852 1 93.12 108 ALA A N 1
ATOM 838 C CA . ALA A 1 108 ? 14.367 -3.928 -12.273 1 93.12 108 ALA A CA 1
ATOM 839 C C . ALA A 1 108 ? 14.562 -2.678 -13.125 1 93.12 108 ALA A C 1
ATOM 841 O O . ALA A 1 108 ? 14.219 -1.571 -12.703 1 93.12 108 ALA A O 1
ATOM 842 N N . GLU A 1 109 ? 15.016 -2.902 -14.398 1 94.06 109 GLU A N 1
ATOM 843 C CA . GLU A 1 109 ? 15.328 -1.774 -15.266 1 94.06 109 GLU A CA 1
ATOM 844 C C . GLU A 1 109 ? 14.188 -1.5 -16.25 1 94.06 109 GLU A C 1
ATOM 846 O O . GLU A 1 109 ? 13.867 -0.343 -16.531 1 94.06 109 GLU A O 1
ATOM 851 N N . THR A 1 110 ? 13.523 -2.604 -16.734 1 93.12 110 THR A N 1
ATOM 852 C CA . THR A 1 110 ? 12.5 -2.43 -17.75 1 93.12 110 THR A CA 1
ATOM 853 C C . THR A 1 110 ? 11.273 -3.285 -17.438 1 93.12 110 THR A C 1
ATOM 855 O O . THR A 1 110 ? 11.383 -4.305 -16.75 1 93.12 110 THR A O 1
ATOM 858 N N . ARG A 1 111 ? 10.172 -2.822 -17.906 1 91.25 111 ARG A N 1
ATOM 859 C CA . ARG A 1 111 ? 8.875 -3.492 -17.859 1 91.25 111 ARG A CA 1
ATOM 860 C C . ARG A 1 111 ? 8.055 -3.188 -19.109 1 91.25 111 ARG A C 1
ATOM 862 O O . ARG A 1 111 ? 7.875 -2.021 -19.469 1 91.25 111 ARG A O 1
ATOM 869 N N . ARG A 1 112 ? 7.648 -4.191 -19.734 1 89.44 112 ARG A N 1
ATOM 870 C CA . ARG A 1 112 ? 6.852 -4.062 -20.953 1 89.44 112 ARG A CA 1
ATOM 871 C C . ARG A 1 112 ? 7.578 -3.23 -22 1 89.44 112 ARG A C 1
ATOM 873 O O . ARG A 1 112 ? 6.98 -2.355 -22.625 1 89.44 112 ARG A O 1
ATOM 880 N N . GLY A 1 113 ? 8.836 -3.4 -22.016 1 88.31 113 GLY A N 1
ATOM 881 C CA . GLY A 1 113 ? 9.656 -2.775 -23.047 1 88.31 113 GLY A CA 1
ATOM 882 C C . GLY A 1 113 ? 10.016 -1.334 -22.734 1 88.31 113 GLY A C 1
ATOM 883 O O . GLY A 1 113 ? 10.656 -0.658 -23.547 1 88.31 113 GLY A O 1
ATOM 884 N N . LYS A 1 114 ? 9.617 -0.874 -21.594 1 92 114 LYS A N 1
ATOM 885 C CA . LYS A 1 114 ? 9.875 0.497 -21.172 1 92 114 LYS A CA 1
ATOM 886 C C . LYS A 1 114 ? 10.617 0.524 -19.828 1 92 114 LYS A C 1
ATOM 888 O O . LYS A 1 114 ? 10.672 -0.487 -19.125 1 92 114 LYS A O 1
ATOM 893 N N . PRO A 1 115 ? 11.234 1.682 -19.578 1 95.44 115 PRO A N 1
ATOM 894 C CA . PRO A 1 115 ? 11.797 1.775 -18.219 1 95.44 115 PRO A CA 1
ATOM 895 C C . PRO A 1 115 ? 10.75 1.548 -17.125 1 95.44 115 PRO A C 1
ATOM 897 O O . PRO A 1 115 ? 9.609 1.988 -17.266 1 95.44 115 PRO A O 1
ATOM 900 N N . CYS A 1 116 ? 11.172 0.853 -16.109 1 97.19 116 CYS A N 1
ATOM 901 C CA . CYS A 1 116 ? 10.273 0.729 -14.961 1 97.19 116 CYS A CA 1
ATOM 902 C C . CYS A 1 116 ? 9.828 2.1 -14.477 1 97.19 116 CYS A C 1
ATOM 904 O O . CYS A 1 116 ? 10.562 3.08 -14.594 1 97.19 116 CYS A O 1
ATOM 906 N N . TRP A 1 117 ? 8.734 2.172 -13.93 1 97.62 117 TRP A N 1
ATOM 907 C CA . TRP A 1 117 ? 8.086 3.436 -13.578 1 97.62 117 TRP A CA 1
ATOM 908 C C . TRP A 1 117 ? 8.992 4.277 -12.688 1 97.62 117 TRP A C 1
ATOM 910 O O . TRP A 1 117 ? 9.125 5.484 -12.891 1 97.62 117 TRP A O 1
ATOM 920 N N . TYR A 1 118 ? 9.688 3.658 -11.727 1 97.56 118 TYR A N 1
ATOM 921 C CA . TYR A 1 118 ? 10.508 4.398 -10.773 1 97.56 118 TYR A CA 1
ATOM 922 C C . TYR A 1 118 ? 11.789 4.91 -11.438 1 97.56 118 TYR A C 1
ATOM 924 O O . TYR A 1 118 ? 12.508 5.727 -10.859 1 97.56 118 TYR A O 1
ATOM 932 N N . LYS A 1 119 ? 12.039 4.453 -12.672 1 97.25 119 LYS A N 1
ATOM 933 C CA . LYS A 1 119 ? 13.211 4.895 -13.422 1 97.25 119 LYS A CA 1
ATOM 934 C C . LYS A 1 119 ? 12.844 6 -14.414 1 97.25 119 LYS A C 1
ATOM 936 O O . LYS A 1 119 ? 13.727 6.598 -15.039 1 97.25 119 LYS A O 1
ATOM 941 N N . VAL A 1 120 ? 11.578 6.219 -14.578 1 95.88 120 VAL A N 1
ATOM 942 C CA . VAL A 1 120 ? 11.133 7.32 -15.43 1 95.88 120 VAL A CA 1
ATOM 943 C C . VAL A 1 120 ? 11.594 8.648 -14.836 1 95.88 120 VAL A C 1
ATOM 945 O O . VAL A 1 120 ? 11.461 8.883 -13.633 1 95.88 120 VAL A O 1
ATOM 948 N N . PRO A 1 121 ? 12.109 9.531 -15.672 1 92.25 121 PRO A N 1
ATOM 949 C CA . PRO A 1 121 ? 12.578 10.828 -15.172 1 92.25 121 PRO A CA 1
ATOM 950 C C . PRO A 1 121 ? 11.492 11.586 -14.406 1 92.25 121 PRO A C 1
ATOM 952 O O . PRO A 1 121 ? 10.359 11.695 -14.875 1 92.25 121 PRO A O 1
ATOM 955 N N . GLY A 1 122 ? 11.836 12.031 -13.242 1 89.19 122 GLY A N 1
ATOM 956 C CA . GLY A 1 122 ? 10.922 12.836 -12.445 1 89.19 122 GLY A CA 1
ATOM 957 C C . GLY A 1 122 ? 10.07 12.008 -11.5 1 89.19 122 GLY A C 1
ATOM 958 O O . GLY A 1 122 ? 9.359 12.555 -10.656 1 89.19 122 GLY A O 1
ATOM 959 N N . VAL A 1 123 ? 10.109 10.68 -11.578 1 93.69 123 VAL A N 1
ATOM 960 C CA . VAL A 1 123 ? 9.266 9.836 -10.734 1 93.69 123 VAL A CA 1
ATOM 961 C C . VAL A 1 123 ? 10.078 9.344 -9.539 1 93.69 123 VAL A C 1
ATOM 963 O O . VAL A 1 123 ? 9.734 9.625 -8.383 1 93.69 123 VAL A O 1
ATOM 966 N N . GLY A 1 124 ? 11.234 8.648 -9.773 1 94.19 124 GLY A N 1
ATOM 967 C CA . GLY A 1 124 ? 12.062 8.109 -8.703 1 94.19 124 GLY A CA 1
ATOM 968 C C . GLY A 1 124 ? 11.297 7.203 -7.758 1 94.19 124 GLY A C 1
ATOM 969 O O . GLY A 1 124 ? 10.414 6.457 -8.188 1 94.19 124 GLY A O 1
ATOM 970 N N . LEU A 1 125 ? 11.641 7.25 -6.461 1 95.44 125 LEU A N 1
ATOM 971 C CA . LEU A 1 125 ? 11.031 6.348 -5.488 1 95.44 125 LEU A CA 1
ATOM 972 C C . LEU A 1 125 ? 9.664 6.859 -5.059 1 95.44 125 LEU A C 1
ATOM 974 O O . LEU A 1 125 ? 8.938 6.176 -4.328 1 95.44 125 LEU A O 1
ATOM 978 N N . GLY A 1 126 ? 9.266 8.062 -5.562 1 95.5 126 GLY A N 1
ATOM 979 C CA . GLY A 1 126 ? 7.875 8.461 -5.449 1 95.5 126 GLY A CA 1
ATOM 980 C C . GLY A 1 126 ? 6.914 7.461 -6.059 1 95.5 126 GLY A C 1
ATOM 981 O O . GLY A 1 126 ? 5.719 7.473 -5.758 1 95.5 126 GLY A O 1
ATOM 982 N N . ALA A 1 127 ? 7.527 6.551 -6.879 1 97.56 127 ALA A N 1
ATOM 983 C CA . ALA A 1 127 ? 6.754 5.484 -7.512 1 97.56 127 ALA A CA 1
ATOM 984 C C . ALA A 1 127 ? 6.066 4.613 -6.465 1 97.56 127 ALA A C 1
ATOM 986 O O . ALA A 1 127 ? 5.035 3.996 -6.746 1 97.56 127 ALA A O 1
ATOM 987 N N . VAL A 1 128 ? 6.605 4.57 -5.23 1 98.25 128 VAL A N 1
ATOM 988 C CA . VAL A 1 128 ? 5.973 3.811 -4.164 1 98.25 128 VAL A CA 1
ATOM 989 C C . VAL A 1 128 ? 4.59 4.383 -3.869 1 98.25 128 VAL A C 1
ATOM 991 O O . VAL A 1 128 ? 3.604 3.645 -3.799 1 98.25 128 VAL A O 1
ATOM 994 N N . ASN A 1 129 ? 4.504 5.656 -3.725 1 98.25 129 ASN A N 1
ATOM 995 C CA . ASN A 1 129 ? 3.221 6.312 -3.502 1 98.25 129 ASN A CA 1
ATOM 996 C C . ASN A 1 129 ? 2.291 6.148 -4.699 1 98.25 129 ASN A C 1
ATOM 998 O O . ASN A 1 129 ? 1.08 5.988 -4.535 1 98.25 129 ASN A O 1
ATOM 1002 N N . ASP A 1 130 ? 2.891 6.234 -5.918 1 98.19 130 ASP A N 1
ATOM 1003 C CA . ASP A 1 130 ? 2.102 6.047 -7.129 1 98.19 130 ASP A CA 1
ATOM 1004 C C . ASP A 1 130 ? 1.424 4.68 -7.141 1 98.19 130 ASP A C 1
ATOM 1006 O O . ASP A 1 130 ? 0.247 4.562 -7.484 1 98.19 130 ASP A O 1
ATOM 1010 N N . ALA A 1 131 ? 2.186 3.688 -6.75 1 98.75 131 ALA A N 1
ATOM 1011 C CA . ALA A 1 131 ? 1.626 2.34 -6.668 1 98.75 131 ALA A CA 1
ATOM 1012 C C . ALA A 1 131 ? 0.481 2.283 -5.66 1 98.75 131 ALA A C 1
ATOM 1014 O O . ALA A 1 131 ? -0.566 1.692 -5.934 1 98.75 131 ALA A O 1
ATOM 1015 N N . LEU A 1 132 ? 0.668 2.898 -4.539 1 98.75 132 LEU A N 1
ATOM 1016 C CA . LEU A 1 132 ? -0.339 2.885 -3.486 1 98.75 132 LEU A CA 1
ATOM 1017 C C . LEU A 1 132 ? -1.613 3.588 -3.943 1 98.75 132 LEU A C 1
ATOM 1019 O O . LEU A 1 132 ? -2.717 3.199 -3.551 1 98.75 132 LEU A O 1
ATOM 1023 N N . LEU A 1 133 ? -1.501 4.609 -4.75 1 98.5 133 LEU A N 1
ATOM 1024 C CA . LEU A 1 133 ? -2.664 5.324 -5.27 1 98.5 133 LEU A CA 1
ATOM 1025 C C . LEU A 1 133 ? -3.484 4.426 -6.188 1 98.5 133 LEU A C 1
ATOM 1027 O O . LEU A 1 133 ? -4.715 4.5 -6.199 1 98.5 133 LEU A O 1
ATOM 1031 N N . LEU A 1 134 ? -2.828 3.588 -6.957 1 98.69 134 LEU A N 1
ATOM 1032 C CA . LEU A 1 134 ? -3.551 2.641 -7.797 1 98.69 134 LEU A CA 1
ATOM 1033 C C . LEU A 1 134 ? -4.344 1.654 -6.949 1 98.69 134 LEU A C 1
ATOM 1035 O O . LEU A 1 134 ? -5.445 1.248 -7.328 1 98.69 134 LEU A O 1
ATOM 1039 N N . ASP A 1 135 ? -3.838 1.314 -5.805 1 98.56 135 ASP A N 1
ATOM 1040 C CA . ASP A 1 135 ? -4.414 0.304 -4.922 1 98.56 135 ASP A CA 1
ATOM 1041 C C . ASP A 1 135 ? -5.59 0.872 -4.133 1 98.56 135 ASP A C 1
ATOM 1043 O O . ASP A 1 135 ? -6.648 0.244 -4.047 1 98.56 135 ASP A O 1
ATOM 1047 N N . VAL A 1 136 ? -5.441 2.094 -3.609 1 98 136 VAL A N 1
ATOM 1048 C CA . VAL A 1 136 ? -6.309 2.592 -2.545 1 98 136 VAL A CA 1
ATOM 1049 C C . VAL A 1 136 ? -7.691 2.908 -3.111 1 98 136 VAL A C 1
ATOM 1051 O O . VAL A 1 136 ? -8.68 2.9 -2.381 1 98 136 VAL A O 1
ATOM 1054 N N . PHE A 1 137 ? -7.867 3.084 -4.43 1 97.62 137 PHE A N 1
ATOM 1055 C CA . PHE A 1 137 ? -9.148 3.5 -4.988 1 97.62 137 PHE A CA 1
ATOM 1056 C C . PHE A 1 137 ? -9.891 2.311 -5.578 1 97.62 137 PHE A C 1
ATOM 1058 O O . PHE A 1 137 ? -11.016 2.453 -6.066 1 97.62 137 PHE A O 1
ATOM 1065 N N . VAL A 1 138 ? -9.344 1.094 -5.535 1 98.56 138 VAL A N 1
ATOM 1066 C CA . VAL A 1 138 ? -9.922 -0.089 -6.164 1 98.56 138 VAL A CA 1
ATOM 1067 C C . VAL A 1 138 ? -11.305 -0.366 -5.574 1 98.56 138 VAL A C 1
ATOM 1069 O O . VAL A 1 138 ? -12.281 -0.515 -6.312 1 98.56 138 VAL A O 1
ATOM 1072 N N . GLU A 1 139 ? -11.414 -0.382 -4.258 1 97.94 139 GLU A N 1
ATOM 1073 C CA . GLU A 1 139 ? -12.688 -0.709 -3.617 1 97.94 139 GLU A CA 1
ATOM 1074 C C . GLU A 1 139 ? -13.734 0.372 -3.879 1 97.94 139 GLU A C 1
ATOM 1076 O O . GLU A 1 139 ? -14.922 0.076 -3.998 1 97.94 139 GLU A O 1
ATOM 1081 N N . ASP A 1 140 ? -13.273 1.662 -3.982 1 97.06 140 ASP A N 1
ATOM 1082 C CA . ASP A 1 140 ? -14.195 2.74 -4.324 1 97.06 140 ASP A CA 1
ATOM 1083 C C . ASP A 1 140 ? -14.852 2.492 -5.684 1 97.06 140 ASP A C 1
ATOM 1085 O O . ASP A 1 140 ? -16.062 2.645 -5.828 1 97.06 140 ASP A O 1
ATOM 1089 N N . ILE A 1 141 ? -14.047 2.066 -6.605 1 98.31 141 ILE A N 1
ATOM 1090 C CA . ILE A 1 141 ? -14.555 1.844 -7.953 1 98.31 141 ILE A CA 1
ATOM 1091 C C . ILE A 1 141 ? -15.484 0.628 -7.965 1 98.31 141 ILE A C 1
ATOM 1093 O O . ILE A 1 141 ? -16.547 0.652 -8.594 1 98.31 141 ILE A O 1
ATOM 1097 N N . ILE A 1 142 ? -15.133 -0.427 -7.234 1 98.62 142 ILE A N 1
ATOM 1098 C CA . ILE A 1 142 ? -15.984 -1.607 -7.141 1 98.62 142 ILE A CA 1
ATOM 1099 C C . ILE A 1 142 ? -17.359 -1.213 -6.586 1 98.62 142 ILE A C 1
ATOM 1101 O O . ILE A 1 142 ? -18.391 -1.586 -7.148 1 98.62 142 ILE A O 1
ATOM 1105 N N . ARG A 1 143 ? -17.344 -0.437 -5.523 1 97.38 143 ARG A N 1
ATOM 1106 C CA . ARG A 1 143 ? -18.594 -0.037 -4.879 1 97.38 143 ARG A CA 1
ATOM 1107 C C . ARG A 1 143 ? -19.422 0.874 -5.789 1 97.38 143 ARG A C 1
ATOM 1109 O O . ARG A 1 143 ? -20.641 0.833 -5.77 1 97.38 143 ARG A O 1
ATOM 1116 N N . GLU A 1 144 ? -18.734 1.718 -6.586 1 97.25 144 GLU A N 1
ATOM 1117 C CA . GLU A 1 144 ? -19.438 2.562 -7.547 1 97.25 144 GLU A CA 1
ATOM 1118 C C . GLU A 1 144 ? -20.078 1.724 -8.648 1 97.25 144 GLU A C 1
ATOM 1120 O O . GLU A 1 144 ? -21.188 2.045 -9.109 1 97.25 144 GLU A O 1
ATOM 1125 N N . LEU A 1 145 ? -19.438 0.71 -9.039 1 98.25 145 LEU A N 1
ATOM 1126 C CA . LEU A 1 145 ? -19.938 -0.143 -10.117 1 98.25 145 LEU A CA 1
ATOM 1127 C C . LEU A 1 145 ? -21.094 -1.016 -9.633 1 98.25 145 LEU A C 1
ATOM 1129 O O . LEU A 1 145 ? -21.984 -1.351 -10.414 1 98.25 145 LEU A O 1
ATOM 1133 N N . TYR A 1 146 ? -21.078 -1.391 -8.398 1 97.94 146 TYR A N 1
ATOM 1134 C CA . TYR A 1 146 ? -22.062 -2.35 -7.898 1 97.94 146 TYR A CA 1
ATOM 1135 C C . TYR A 1 146 ? -22.734 -1.838 -6.625 1 97.94 146 TYR A C 1
ATOM 1137 O O . TYR A 1 146 ? -22.75 -2.533 -5.605 1 97.94 146 TYR A O 1
ATOM 1145 N N . PRO A 1 147 ? -23.328 -0.649 -6.875 1 94.81 147 PRO A N 1
ATOM 1146 C CA . PRO A 1 147 ? -24.031 -0.135 -5.699 1 94.81 147 PRO A CA 1
ATOM 1147 C C . PRO A 1 147 ? -25.188 -1.028 -5.27 1 94.81 147 PRO A C 1
ATOM 1149 O O . PRO A 1 147 ? -26.047 -1.365 -6.086 1 94.81 147 PRO A O 1
ATOM 1152 N N . GLY A 1 148 ? -25.172 -1.555 -4.152 1 93.38 148 GLY A N 1
ATOM 1153 C CA . GLY A 1 148 ? -26.297 -2.309 -3.617 1 93.38 148 GLY A CA 1
ATOM 1154 C C . GLY A 1 148 ? -26.234 -3.787 -3.947 1 93.38 148 GLY A C 1
ATOM 1155 O O . GLY A 1 148 ? -27.141 -4.543 -3.6 1 93.38 148 GLY A O 1
ATOM 1156 N N . HIS A 1 149 ? -25.266 -4.195 -4.82 1 96.62 149 HIS A N 1
ATOM 1157 C CA . HIS A 1 149 ? -25.125 -5.617 -5.105 1 96.62 149 HIS A CA 1
ATOM 1158 C C . HIS A 1 149 ? -24.938 -6.422 -3.824 1 96.62 149 HIS A C 1
ATOM 1160 O O . HIS A 1 149 ? -24.203 -6.016 -2.926 1 96.62 149 HIS A O 1
ATOM 1166 N N . PRO A 1 150 ? -25.609 -7.555 -3.746 1 96.31 150 PRO A N 1
ATOM 1167 C CA . PRO A 1 150 ? -25.609 -8.297 -2.484 1 96.31 150 PRO A CA 1
ATOM 1168 C C . PRO A 1 150 ? -24.203 -8.805 -2.107 1 96.31 150 PRO A C 1
ATOM 1170 O O . PRO A 1 150 ? -23.938 -9.039 -0.929 1 96.31 150 PRO A O 1
ATOM 1173 N N . GLN A 1 151 ? -23.297 -8.969 -3.117 1 97.06 151 GLN A N 1
ATOM 1174 C CA . GLN A 1 151 ? -21.984 -9.547 -2.848 1 97.06 151 GLN A CA 1
ATOM 1175 C C . GLN A 1 151 ? -20.891 -8.477 -2.891 1 97.06 151 GLN A C 1
ATOM 1177 O O . GLN A 1 151 ? -19.703 -8.797 -2.975 1 97.06 151 GLN A O 1
ATOM 1182 N N . VAL A 1 152 ? -21.234 -7.215 -2.857 1 97.62 152 VAL A N 1
ATOM 1183 C CA . VAL A 1 152 ? -20.266 -6.16 -3.1 1 97.62 152 VAL A CA 1
ATOM 1184 C C . VAL A 1 152 ? -19.203 -6.172 -1.998 1 97.62 152 VAL A C 1
ATOM 1186 O O . VAL A 1 152 ? -18.016 -5.98 -2.268 1 97.62 152 VAL A O 1
ATOM 1189 N N . GLU A 1 153 ? -19.547 -6.414 -0.747 1 95.06 153 GLU A N 1
ATOM 1190 C CA . GLU A 1 153 ? -18.578 -6.453 0.341 1 95.06 153 GLU A CA 1
ATOM 1191 C C . GLU A 1 153 ? -17.672 -7.668 0.222 1 95.06 153 GLU A C 1
ATOM 1193 O O . GLU A 1 153 ? -16.484 -7.594 0.56 1 95.06 153 GLU A O 1
ATOM 1198 N N . ARG A 1 154 ? -18.203 -8.781 -0.256 1 96.56 154 ARG A N 1
ATOM 1199 C CA . ARG A 1 154 ? -17.391 -9.969 -0.466 1 96.56 154 ARG A CA 1
ATOM 1200 C C . ARG A 1 154 ? -16.438 -9.773 -1.639 1 96.56 154 ARG A C 1
ATOM 1202 O O . ARG A 1 154 ? -15.328 -10.32 -1.641 1 96.56 154 ARG A O 1
ATOM 1209 N N . LEU A 1 155 ? -16.922 -9 -2.656 1 97.88 155 LEU A N 1
ATOM 1210 C CA . LEU A 1 155 ? -16.031 -8.625 -3.758 1 97.88 155 LEU A CA 1
ATOM 1211 C C . LEU A 1 155 ? -14.828 -7.852 -3.248 1 97.88 155 LEU A C 1
ATOM 1213 O O . LEU A 1 155 ? -13.695 -8.156 -3.613 1 97.88 155 LEU A O 1
ATOM 1217 N N . CYS A 1 156 ? -15.086 -6.895 -2.357 1 97.62 156 CYS A N 1
ATOM 1218 C CA . CYS A 1 156 ? -14.016 -6.098 -1.769 1 97.62 156 CYS A CA 1
ATOM 1219 C C . CYS A 1 156 ? -13.141 -6.949 -0.86 1 97.62 156 CYS A C 1
ATOM 1221 O O . CYS A 1 156 ? -11.914 -6.82 -0.873 1 97.62 156 CYS A O 1
ATOM 1223 N N . ASP A 1 157 ? -13.719 -7.859 -0.143 1 97 157 ASP A N 1
ATOM 1224 C CA . ASP A 1 157 ? -12.977 -8.75 0.739 1 97 157 ASP A CA 1
ATOM 1225 C C . ASP A 1 157 ? -12.07 -9.688 -0.061 1 97 157 ASP A C 1
ATOM 1227 O O . ASP A 1 157 ? -10.945 -9.977 0.356 1 97 157 ASP A O 1
ATOM 1231 N N . ALA A 1 158 ? -12.609 -10.203 -1.176 1 97.62 158 ALA A N 1
ATOM 1232 C CA . ALA A 1 158 ? -11.812 -11.07 -2.039 1 97.62 158 ALA A CA 1
ATOM 1233 C C . ALA A 1 158 ? -10.57 -10.344 -2.545 1 97.62 158 ALA A C 1
ATOM 1235 O O . ALA A 1 158 ? -9.492 -10.938 -2.637 1 97.62 158 ALA A O 1
ATOM 1236 N N . TYR A 1 159 ? -10.727 -9.055 -2.854 1 98.44 159 TYR A N 1
ATOM 1237 C CA . TYR A 1 159 ? -9.578 -8.258 -3.268 1 98.44 159 TYR A CA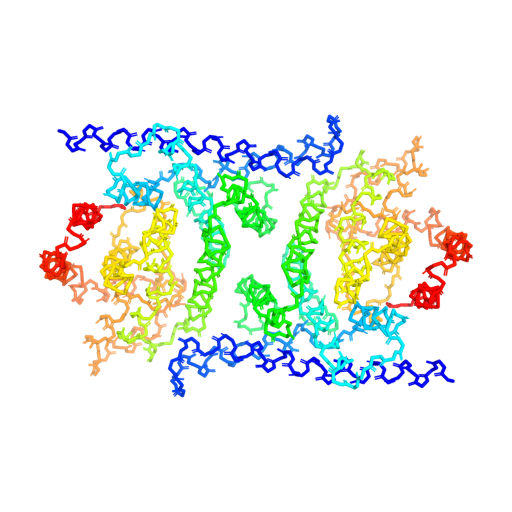 1
ATOM 1238 C C . TYR A 1 159 ? -8.57 -8.117 -2.131 1 98.44 159 TYR A C 1
ATOM 1240 O O . TYR A 1 159 ? -7.371 -8.312 -2.324 1 98.44 159 TYR A O 1
ATOM 1248 N N . ARG A 1 160 ? -9.023 -7.809 -0.954 1 97.69 160 ARG A N 1
ATOM 1249 C CA . ARG A 1 160 ? -8.133 -7.648 0.193 1 97.69 160 ARG A CA 1
ATOM 1250 C C . ARG A 1 160 ? -7.41 -8.953 0.51 1 97.69 160 ARG A C 1
ATOM 1252 O O . ARG A 1 160 ? -6.219 -8.945 0.829 1 97.69 160 ARG A O 1
ATOM 1259 N N . LYS A 1 161 ? -8.156 -10.008 0.411 1 97.44 161 LYS A N 1
ATOM 1260 C CA . LYS A 1 161 ? -7.559 -11.32 0.649 1 97.44 161 LYS A CA 1
ATOM 1261 C C . LYS A 1 161 ? -6.465 -11.625 -0.372 1 97.44 161 LYS A C 1
ATOM 1263 O O . LYS A 1 161 ? -5.391 -12.109 -0.013 1 97.44 161 LYS A O 1
ATOM 1268 N N . SER A 1 162 ? -6.812 -11.375 -1.607 1 98.31 162 SER A N 1
ATOM 1269 C CA . SER A 1 162 ? -5.824 -11.578 -2.66 1 98.31 162 SER A CA 1
ATOM 1270 C C . SER A 1 162 ? -4.559 -10.766 -2.389 1 98.31 162 SER A C 1
ATOM 1272 O O . SER A 1 162 ? -3.445 -11.258 -2.57 1 98.31 162 SER A O 1
ATOM 1274 N N . LYS A 1 163 ? -4.699 -9.555 -1.945 1 98.19 163 LYS A N 1
ATOM 1275 C CA . LYS A 1 163 ? -3.572 -8.68 -1.632 1 98.19 163 LYS A CA 1
ATOM 1276 C C . LYS A 1 163 ? -2.75 -9.234 -0.473 1 98.19 163 LYS A C 1
ATOM 1278 O O . LYS A 1 163 ? -1.521 -9.273 -0.538 1 98.19 163 LYS A O 1
ATOM 1283 N N . ARG A 1 164 ? -3.422 -9.68 0.577 1 97.88 164 ARG A N 1
ATOM 1284 C CA . ARG A 1 164 ? -2.738 -10.258 1.728 1 97.88 164 ARG A CA 1
ATOM 1285 C C . ARG A 1 164 ? -1.897 -11.461 1.315 1 97.88 164 ARG A C 1
ATOM 1287 O O . ARG A 1 164 ? -0.722 -11.555 1.673 1 97.88 164 ARG A O 1
ATOM 1294 N N . ILE A 1 165 ? -2.486 -12.312 0.534 1 97.75 165 ILE A N 1
ATOM 1295 C CA . ILE A 1 165 ? -1.82 -13.531 0.081 1 97.75 165 ILE A CA 1
ATOM 1296 C C . ILE A 1 165 ? -0.599 -13.172 -0.761 1 97.75 165 ILE A C 1
ATOM 1298 O O . ILE A 1 165 ? 0.488 -13.711 -0.555 1 97.75 165 ILE A O 1
ATOM 1302 N N . THR A 1 166 ? -0.799 -12.234 -1.623 1 98.31 166 THR A N 1
ATOM 1303 C CA . THR A 1 166 ? 0.268 -11.836 -2.537 1 98.31 166 THR A CA 1
ATOM 1304 C C . THR A 1 166 ? 1.42 -11.188 -1.774 1 98.31 166 THR A C 1
ATOM 1306 O O . THR A 1 166 ? 2.588 -11.477 -2.039 1 98.31 166 THR A O 1
ATOM 1309 N N . LEU A 1 167 ? 1.125 -10.359 -0.805 1 98.19 167 LEU A N 1
ATOM 1310 C CA . LEU A 1 167 ? 2.154 -9.672 -0.03 1 98.19 167 LEU A CA 1
ATOM 1311 C C . LEU A 1 167 ? 2.92 -10.656 0.848 1 98.19 167 LEU A C 1
ATOM 1313 O O . LEU A 1 167 ? 4.125 -10.5 1.055 1 98.19 167 LEU A O 1
ATOM 1317 N N . LEU A 1 168 ? 2.234 -11.617 1.362 1 97.44 168 LEU A N 1
ATOM 1318 C CA . LEU A 1 168 ? 2.906 -12.648 2.139 1 97.44 168 LEU A CA 1
ATOM 1319 C C . LEU A 1 168 ? 3.812 -13.492 1.249 1 97.44 168 LEU A C 1
ATOM 1321 O O . LEU A 1 168 ? 4.906 -13.891 1.664 1 97.44 168 LEU A O 1
ATOM 1325 N N . GLY A 1 169 ? 3.307 -13.781 0.056 1 96.38 169 GLY A N 1
ATOM 1326 C CA . GLY A 1 169 ? 4.172 -14.438 -0.913 1 96.38 169 GLY A CA 1
ATOM 1327 C C . GLY A 1 169 ? 5.43 -13.648 -1.221 1 96.38 169 GLY A C 1
ATOM 1328 O O . GLY A 1 169 ? 6.516 -14.219 -1.336 1 96.38 169 GLY A O 1
ATOM 1329 N N . GLN A 1 170 ? 5.266 -12.328 -1.354 1 95.44 170 GLN A N 1
ATOM 1330 C CA . GLN A 1 170 ? 6.406 -11.461 -1.62 1 95.44 170 GLN A CA 1
ATOM 1331 C C . GLN A 1 170 ? 7.395 -11.477 -0.456 1 95.44 170 GLN A C 1
ATOM 1333 O O . GLN A 1 170 ? 8.609 -11.43 -0.665 1 95.44 170 GLN A O 1
ATOM 1338 N N . LEU A 1 171 ? 6.867 -11.5 0.78 1 94.62 171 LEU A N 1
ATOM 1339 C CA . LEU A 1 171 ? 7.734 -11.602 1.948 1 94.62 171 LEU A CA 1
ATOM 1340 C C . LEU A 1 171 ? 8.57 -12.875 1.896 1 94.62 171 LEU A C 1
ATOM 1342 O O . LEU A 1 171 ? 9.781 -12.836 2.121 1 94.62 171 LEU A O 1
ATOM 1346 N N . LEU A 1 172 ? 7.938 -13.953 1.577 1 90.75 172 LEU A N 1
ATOM 1347 C CA . LEU A 1 172 ? 8.625 -15.234 1.484 1 90.75 172 LEU A CA 1
ATOM 1348 C C . LEU A 1 172 ? 9.688 -15.203 0.385 1 90.75 172 LEU A C 1
ATOM 1350 O O . LEU A 1 172 ? 10.781 -15.742 0.553 1 90.75 172 LEU A O 1
ATOM 1354 N N . ASP A 1 173 ? 9.328 -14.594 -0.692 1 90 173 ASP A N 1
ATOM 1355 C CA . ASP A 1 173 ? 10.195 -14.508 -1.862 1 90 173 ASP A CA 1
ATOM 1356 C C . ASP A 1 173 ? 11.477 -13.734 -1.539 1 90 173 ASP A C 1
ATOM 1358 O O . ASP A 1 173 ? 12.555 -14.094 -2.004 1 90 173 ASP A O 1
ATOM 1362 N N . THR A 1 174 ? 11.422 -12.758 -0.711 1 84.81 174 THR A N 1
ATOM 1363 C CA . THR A 1 174 ? 12.562 -11.898 -0.412 1 84.81 174 THR A CA 1
ATOM 1364 C C . THR A 1 174 ? 13.359 -12.453 0.772 1 84.81 174 THR A C 1
ATOM 1366 O O . THR A 1 174 ? 14.57 -12.234 0.871 1 84.81 174 THR A O 1
ATOM 1369 N N . ALA A 1 175 ? 12.75 -13.203 1.648 1 79.62 175 ALA A N 1
ATOM 1370 C CA . ALA A 1 175 ? 13.383 -13.688 2.869 1 79.62 175 ALA A CA 1
ATOM 1371 C C . ALA A 1 175 ? 14.281 -14.891 2.576 1 79.62 175 ALA A C 1
ATOM 1373 O O . ALA A 1 175 ? 15.156 -15.227 3.379 1 79.62 175 ALA A O 1
ATOM 1374 N N . SER A 1 176 ? 14.219 -15.531 1.5 1 71.75 176 SER A N 1
ATOM 1375 C CA . SER A 1 176 ? 14.938 -16.781 1.245 1 71.75 176 SER A CA 1
ATOM 1376 C C . SER A 1 176 ? 15.969 -16.594 0.133 1 71.75 176 SER A C 1
ATOM 1378 O O . SER A 1 176 ? 16.469 -17.578 -0.413 1 71.75 176 SER A O 1
ATOM 1380 N N . VAL A 1 177 ? 16.25 -15.492 -0.066 1 73.38 177 VAL A N 1
ATOM 1381 C CA . VAL A 1 177 ? 17.125 -15.227 -1.194 1 73.38 177 VAL A CA 1
ATOM 1382 C C . VAL A 1 177 ? 18.5 -15.859 -0.938 1 73.38 177 VAL A C 1
ATOM 1384 O O . VAL A 1 177 ? 19.078 -15.68 0.136 1 73.38 177 VAL A O 1
ATOM 1387 N N . GLY A 1 178 ? 18.844 -16.703 -1.842 1 72 178 GLY A N 1
ATOM 1388 C CA . GLY A 1 178 ? 20.188 -17.266 -1.878 1 72 178 GLY A CA 1
ATOM 1389 C C . GLY A 1 178 ? 20.344 -18.484 -0.974 1 72 178 GLY A C 1
ATOM 1390 O O . GLY A 1 178 ? 21.422 -19.062 -0.905 1 72 178 GLY A O 1
ATOM 1391 N N . ASP A 1 179 ? 19.25 -18.875 -0.352 1 82.25 179 ASP A N 1
ATOM 1392 C CA . ASP A 1 179 ? 19.359 -20.031 0.522 1 82.25 179 ASP A CA 1
ATOM 1393 C C . ASP A 1 179 ? 18.984 -21.312 -0.226 1 82.25 179 ASP A C 1
ATOM 1395 O O . ASP A 1 179 ? 17.812 -21.672 -0.322 1 82.25 179 ASP A O 1
ATOM 1399 N N . VAL A 1 180 ? 19.984 -22.016 -0.588 1 88.19 180 VAL A N 1
ATOM 1400 C CA . VAL A 1 180 ? 19.828 -23.203 -1.425 1 88.19 180 VAL A CA 1
ATOM 1401 C C . VAL A 1 180 ? 18.969 -24.25 -0.708 1 88.19 180 VAL A C 1
ATOM 1403 O O . VAL A 1 180 ? 18.219 -24.984 -1.347 1 88.19 180 VAL A O 1
ATOM 1406 N N . ASN A 1 181 ? 19.031 -24.312 0.583 1 86.31 181 ASN A N 1
ATOM 1407 C CA . ASN A 1 181 ? 18.234 -25.266 1.349 1 86.31 181 ASN A CA 1
ATOM 1408 C C . ASN A 1 181 ? 16.75 -24.969 1.255 1 86.31 181 ASN A C 1
ATOM 1410 O O . ASN A 1 181 ? 15.922 -25.844 1.52 1 86.31 181 ASN A O 1
ATOM 1414 N N . ALA A 1 182 ? 16.453 -23.781 0.797 1 88.25 182 ALA A N 1
ATOM 1415 C CA . ALA A 1 182 ? 15.055 -23.391 0.675 1 88.25 182 ALA A CA 1
ATOM 1416 C C . ALA A 1 182 ? 14.523 -23.672 -0.723 1 88.25 182 ALA A C 1
ATOM 1418 O O . ALA A 1 182 ? 13.32 -23.531 -0.977 1 88.25 182 ALA A O 1
ATOM 1419 N N . PHE A 1 183 ? 15.375 -24.125 -1.591 1 93.81 183 PHE A N 1
ATOM 1420 C CA . PHE A 1 183 ? 14.938 -24.422 -2.953 1 93.81 183 PHE A CA 1
ATOM 1421 C C . PHE A 1 183 ? 14.312 -25.812 -3.041 1 93.81 183 PHE A C 1
ATOM 1423 O O . PHE A 1 183 ? 14.914 -26.719 -3.609 1 93.81 183 PHE A O 1
ATOM 1430 N N . THR A 1 184 ? 13.109 -25.938 -2.508 1 93.38 184 THR A N 1
ATOM 1431 C CA . THR A 1 184 ? 12.312 -27.156 -2.533 1 93.38 184 THR A CA 1
ATOM 1432 C C . THR A 1 184 ? 11.023 -26.953 -3.326 1 93.38 184 THR A C 1
ATOM 1434 O O . THR A 1 184 ? 10.562 -25.828 -3.484 1 93.38 184 THR A O 1
ATOM 1437 N N . TRP A 1 185 ? 10.5 -28.047 -3.812 1 95.94 185 TRP A N 1
ATOM 1438 C CA . TRP A 1 185 ? 9.258 -27.969 -4.574 1 95.94 185 TRP A CA 1
ATOM 1439 C C . TRP A 1 185 ? 8.109 -27.484 -3.695 1 95.94 185 TRP A C 1
ATOM 1441 O O . TRP A 1 185 ? 7.223 -26.766 -4.16 1 95.94 185 TRP A O 1
ATOM 1451 N N . ASP A 1 186 ? 8.094 -27.828 -2.416 1 93.25 186 ASP A N 1
ATOM 1452 C CA . ASP A 1 186 ? 7.062 -27.359 -1.496 1 93.25 186 ASP A CA 1
ATOM 1453 C C . ASP A 1 186 ? 7.09 -25.828 -1.364 1 93.25 186 ASP A C 1
ATOM 1455 O O . ASP A 1 186 ? 6.047 -25.188 -1.422 1 93.25 186 ASP A O 1
ATOM 1459 N N . ARG A 1 187 ? 8.266 -25.328 -1.219 1 92.38 187 ARG A N 1
ATOM 1460 C CA . ARG A 1 187 ? 8.43 -23.891 -1.124 1 92.38 187 ARG A CA 1
ATOM 1461 C C . ARG A 1 187 ? 8.023 -23.203 -2.426 1 92.38 187 ARG A C 1
ATOM 1463 O O . ARG A 1 187 ? 7.312 -22.188 -2.408 1 92.38 187 ARG A O 1
ATOM 1470 N N . TYR A 1 188 ? 8.453 -23.766 -3.461 1 95.56 188 TYR A N 1
ATOM 1471 C CA . TYR A 1 188 ? 8.156 -23.188 -4.766 1 95.56 188 TYR A CA 1
ATOM 1472 C C . TYR A 1 188 ? 6.652 -23.172 -5.023 1 95.56 188 TYR A C 1
ATOM 1474 O O . TYR A 1 188 ? 6.098 -22.156 -5.453 1 95.56 188 TYR A O 1
ATOM 1482 N N . GLU A 1 189 ? 6.012 -24.281 -4.742 1 96.25 189 GLU A N 1
ATOM 1483 C CA . GLU A 1 189 ? 4.57 -24.391 -4.953 1 96.25 189 GLU A CA 1
ATOM 1484 C C . GLU A 1 189 ? 3.82 -23.344 -4.117 1 96.25 189 GLU A C 1
ATOM 1486 O O . GLU A 1 189 ? 2.863 -22.734 -4.594 1 96.25 189 GLU A O 1
ATOM 1491 N N . GLN A 1 190 ? 4.246 -23.188 -2.943 1 95.06 190 GLN A N 1
ATOM 1492 C CA . GLN A 1 190 ? 3.627 -22.203 -2.062 1 95.06 190 GLN A CA 1
ATOM 1493 C C . GLN A 1 190 ? 3.852 -20.781 -2.578 1 95.06 190 GLN A C 1
ATOM 1495 O O . GLN A 1 190 ? 2.936 -19.953 -2.564 1 95.06 190 GLN A O 1
ATOM 1500 N N . LEU A 1 191 ? 5.027 -20.5 -2.992 1 95.44 191 LEU A N 1
ATOM 1501 C CA . LEU A 1 191 ? 5.355 -19.188 -3.539 1 95.44 191 LEU A CA 1
ATOM 1502 C C . LEU A 1 191 ? 4.5 -18.891 -4.762 1 95.44 191 LEU A C 1
ATOM 1504 O O . LEU A 1 191 ? 3.936 -17.797 -4.875 1 95.44 191 LEU A O 1
ATOM 1508 N N . VAL A 1 192 ? 4.375 -19.844 -5.617 1 97.75 192 VAL A N 1
ATOM 1509 C CA . VAL A 1 192 ? 3.611 -19.656 -6.848 1 97.75 192 VAL A CA 1
ATOM 1510 C C . VAL A 1 192 ? 2.137 -19.438 -6.512 1 97.75 192 VAL A C 1
ATOM 1512 O O . VAL A 1 192 ? 1.48 -18.578 -7.094 1 97.75 192 VAL A O 1
ATOM 1515 N N . ALA A 1 193 ? 1.659 -20.234 -5.566 1 97.94 193 ALA A N 1
ATOM 1516 C CA . ALA A 1 193 ? 0.269 -20.094 -5.148 1 97.94 193 ALA A CA 1
ATOM 1517 C C . ALA A 1 193 ? -0.005 -18.672 -4.656 1 97.94 193 ALA A C 1
ATOM 1519 O O . ALA A 1 193 ? -1.042 -18.094 -4.977 1 97.94 193 ALA A O 1
ATOM 1520 N N . PHE A 1 194 ? 0.959 -18.125 -3.955 1 97.62 194 PHE A N 1
ATOM 1521 C CA . PHE A 1 194 ? 0.755 -16.859 -3.277 1 97.62 194 PHE A CA 1
ATOM 1522 C C . PHE A 1 194 ? 1.042 -15.688 -4.215 1 97.62 194 PHE A C 1
ATOM 1524 O O . PHE A 1 194 ? 0.323 -14.688 -4.207 1 97.62 194 PHE A O 1
ATOM 1531 N N . LYS A 1 195 ? 1.997 -15.781 -5.109 1 96.69 195 LYS A N 1
ATOM 1532 C CA . LYS A 1 195 ? 2.465 -14.633 -5.867 1 96.69 195 LYS A CA 1
ATOM 1533 C C . LYS A 1 195 ? 1.877 -14.625 -7.277 1 96.69 195 LYS A C 1
ATOM 1535 O O . LYS A 1 195 ? 1.968 -13.625 -7.988 1 96.69 195 LYS A O 1
ATOM 1540 N N . THR A 1 196 ? 1.231 -15.797 -7.656 1 97.75 196 THR A N 1
ATOM 1541 C CA . THR A 1 196 ? 0.794 -15.859 -9.047 1 97.75 196 THR A CA 1
ATOM 1542 C C . THR A 1 196 ? -0.59 -16.484 -9.156 1 97.75 196 THR A C 1
ATOM 1544 O O . THR A 1 196 ? -1.538 -15.852 -9.609 1 97.75 196 THR A O 1
ATOM 1547 N N . SER A 1 197 ? -0.771 -17.688 -8.664 1 98.62 197 SER A N 1
ATOM 1548 C CA . SER A 1 197 ? -1.982 -18.469 -8.914 1 98.62 197 SER A CA 1
ATOM 1549 C C . SER A 1 197 ? -3.215 -17.766 -8.367 1 98.62 197 SER A C 1
ATOM 1551 O O . SER A 1 197 ? -4.238 -17.656 -9.047 1 98.62 197 SER A O 1
ATOM 1553 N N . HIS A 1 198 ? -3.08 -17.281 -7.16 1 98.44 198 HIS A N 1
ATOM 1554 C CA . HIS A 1 198 ? -4.258 -16.688 -6.527 1 98.44 198 HIS A CA 1
ATOM 1555 C C . HIS A 1 198 ? -4.672 -15.398 -7.223 1 98.44 198 HIS A C 1
ATOM 1557 O O . HIS A 1 198 ? -5.805 -15.273 -7.688 1 98.44 198 HIS A O 1
ATOM 1563 N N . TYR A 1 199 ? -3.768 -14.461 -7.395 1 97.5 199 TYR A N 1
ATOM 1564 C CA . TYR A 1 199 ? -4.16 -13.133 -7.852 1 97.5 199 TYR A CA 1
ATOM 1565 C C . TYR A 1 199 ? -4.352 -13.117 -9.367 1 97.5 199 TYR A C 1
ATOM 1567 O O . TYR A 1 199 ? -5.18 -12.367 -9.883 1 97.5 199 TYR A O 1
ATOM 1575 N N . SER A 1 200 ? -3.682 -14.008 -10.086 1 98.12 200 SER A N 1
ATOM 1576 C CA . SER A 1 200 ? -3.709 -13.906 -11.547 1 98.12 200 SER A CA 1
ATOM 1577 C C . SER A 1 200 ? -4.777 -14.82 -12.141 1 98.12 200 SER A C 1
ATOM 1579 O O . SER A 1 200 ? -5.277 -14.562 -13.234 1 98.12 200 SER A O 1
ATOM 1581 N N . TYR A 1 201 ? -5.125 -15.875 -11.438 1 98.5 201 TYR A N 1
ATOM 1582 C CA . TYR A 1 201 ? -6.027 -16.828 -12.078 1 98.5 201 TYR A CA 1
ATOM 1583 C C . TYR A 1 201 ? -7.262 -17.078 -11.219 1 98.5 201 TYR A C 1
ATOM 1585 O O . TYR A 1 201 ? -8.383 -17.078 -11.719 1 98.5 201 TYR A O 1
ATOM 1593 N N . PHE A 1 202 ? -7.09 -17.219 -9.953 1 98.56 202 PHE A N 1
ATOM 1594 C CA . PHE A 1 202 ? -8.258 -17.531 -9.133 1 98.56 202 PHE A CA 1
ATOM 1595 C C . PHE A 1 202 ? -9.07 -16.266 -8.867 1 98.56 202 PHE A C 1
ATOM 1597 O O . PHE A 1 202 ? -10.297 -16.266 -8.992 1 98.56 202 PHE A O 1
ATOM 1604 N N . HIS A 1 203 ? -8.422 -15.188 -8.477 1 98.69 203 HIS A N 1
ATOM 1605 C CA . HIS A 1 203 ? -9.133 -13.969 -8.125 1 98.69 203 HIS A CA 1
ATOM 1606 C C . HIS A 1 203 ? -10 -13.484 -9.281 1 98.69 203 HIS A C 1
ATOM 1608 O O . HIS A 1 203 ? -11.141 -13.047 -9.078 1 98.69 203 HIS A O 1
ATOM 1614 N N . PRO A 1 204 ? -9.547 -13.492 -10.531 1 98.69 204 PRO A N 1
ATOM 1615 C CA . PRO A 1 204 ? -10.422 -13.133 -11.648 1 98.69 204 PRO A CA 1
ATOM 1616 C C . PRO A 1 204 ? -11.672 -14 -11.711 1 98.69 204 PRO A C 1
ATOM 1618 O O . PRO A 1 204 ? -12.781 -13.484 -11.891 1 98.69 204 PRO A O 1
ATOM 1621 N N . VAL A 1 205 ? -11.492 -15.297 -11.555 1 98.19 205 VAL A N 1
ATOM 1622 C CA . VAL A 1 205 ? -12.617 -16.219 -11.594 1 98.19 205 VAL A CA 1
ATOM 1623 C C . VAL A 1 205 ? -13.555 -15.945 -10.422 1 98.19 205 VAL A C 1
ATOM 1625 O O . VAL A 1 205 ? -14.773 -15.906 -10.594 1 98.19 205 VAL A O 1
ATOM 1628 N N . GLU A 1 206 ? -12.961 -15.75 -9.273 1 98.19 206 GLU A N 1
ATOM 1629 C CA . GLU A 1 206 ? -13.75 -15.477 -8.07 1 98.19 206 GLU A CA 1
ATOM 1630 C C . GLU A 1 206 ? -14.547 -14.188 -8.227 1 98.19 206 GLU A C 1
ATOM 1632 O O . GLU A 1 206 ? -15.703 -14.117 -7.805 1 98.19 206 GLU A O 1
ATOM 1637 N N . MET A 1 207 ? -13.938 -13.164 -8.789 1 98.5 207 MET A N 1
ATOM 1638 C CA . MET A 1 207 ? -14.633 -11.906 -9.062 1 98.5 207 MET A CA 1
ATOM 1639 C C . MET A 1 207 ? -15.875 -12.148 -9.906 1 98.5 207 MET A C 1
ATOM 1641 O O . MET A 1 207 ? -16.953 -11.633 -9.594 1 98.5 207 MET A O 1
ATOM 1645 N N . ALA A 1 208 ? -15.742 -12.93 -10.922 1 98.12 208 ALA A N 1
ATOM 1646 C CA . ALA A 1 208 ? -16.859 -13.258 -11.789 1 98.12 208 ALA A CA 1
ATOM 1647 C C . ALA A 1 208 ? -17.953 -14.008 -11.023 1 98.12 208 ALA A C 1
ATOM 1649 O O . ALA A 1 208 ? -19.141 -13.727 -11.18 1 98.12 208 ALA A O 1
ATOM 1650 N N . MET A 1 209 ? -17.531 -14.977 -10.195 1 97.5 209 MET A N 1
ATOM 1651 C CA . MET A 1 209 ? -18.484 -15.75 -9.398 1 97.5 209 MET A CA 1
ATOM 1652 C C . MET A 1 209 ? -19.281 -14.844 -8.461 1 97.5 209 MET A C 1
ATOM 1654 O O . MET A 1 209 ? -20.5 -14.961 -8.359 1 97.5 209 MET A O 1
ATOM 1658 N N . LEU A 1 210 ? -18.594 -13.93 -7.812 1 98.06 210 LEU A N 1
ATOM 1659 C CA . LEU A 1 210 ? -19.219 -13.031 -6.844 1 98.06 210 LEU A CA 1
ATOM 1660 C C . LEU A 1 210 ? -20.172 -12.07 -7.535 1 98.06 210 LEU A C 1
ATOM 1662 O O . LEU A 1 210 ? -21.312 -11.883 -7.078 1 98.06 210 LEU A O 1
ATOM 1666 N N . VAL A 1 211 ? -19.734 -11.477 -8.648 1 98.06 211 VAL A N 1
ATOM 1667 C CA . VAL A 1 211 ? -20.594 -10.57 -9.391 1 98.06 211 VAL A CA 1
ATOM 1668 C C . VAL A 1 211 ? -21.828 -11.32 -9.891 1 98.06 211 VAL A C 1
ATOM 1670 O O . VAL A 1 211 ? -22.922 -10.75 -9.938 1 98.06 211 VAL A O 1
ATOM 1673 N N . SER A 1 212 ? -21.688 -12.648 -10.156 1 97 212 SER A N 1
ATOM 1674 C CA . SER A 1 212 ? -22.766 -13.477 -10.68 1 97 212 SER A CA 1
ATOM 1675 C C . SER A 1 212 ? -23.641 -14.016 -9.555 1 97 212 SER A C 1
ATOM 1677 O O . SER A 1 212 ? -24.672 -14.641 -9.812 1 97 212 SER A O 1
ATOM 1679 N N . ASP A 1 213 ? -23.219 -13.82 -8.336 1 95 213 ASP A N 1
ATOM 1680 C CA . ASP A 1 213 ? -23.875 -14.398 -7.172 1 95 213 ASP A CA 1
ATOM 1681 C C . ASP A 1 213 ? -24 -15.914 -7.305 1 95 213 ASP A C 1
ATOM 1683 O O . ASP A 1 213 ? -25.078 -16.469 -7.082 1 95 213 ASP A O 1
ATOM 1687 N N . ARG A 1 214 ? -23 -16.516 -7.809 1 90.88 214 ARG A N 1
ATOM 1688 C CA . ARG A 1 214 ? -22.875 -17.969 -7.961 1 90.88 214 ARG A CA 1
ATOM 1689 C C . ARG A 1 214 ? -21.625 -18.484 -7.27 1 90.88 214 ARG A C 1
ATOM 1691 O O . ARG A 1 214 ? -20.547 -18.547 -7.879 1 90.88 214 ARG A O 1
ATOM 1698 N N . LEU A 1 215 ? -21.812 -18.906 -6.074 1 85.5 215 LEU A N 1
ATOM 1699 C CA . LEU A 1 215 ? -20.641 -19.266 -5.277 1 85.5 215 LEU A CA 1
ATOM 1700 C C . LEU A 1 215 ? -20.516 -20.781 -5.172 1 85.5 215 LEU A C 1
ATOM 1702 O O . LEU A 1 215 ? -19.609 -21.281 -4.508 1 85.5 215 LEU A O 1
ATOM 1706 N N . ASP A 1 216 ? -21.312 -21.438 -5.914 1 82.25 216 ASP A N 1
ATOM 1707 C CA . ASP A 1 216 ? -21.234 -22.891 -5.918 1 82.25 216 ASP A CA 1
ATOM 1708 C C . ASP A 1 216 ? -19.922 -23.391 -6.496 1 82.25 216 ASP A C 1
ATOM 1710 O O . ASP A 1 216 ? -19.344 -22.75 -7.383 1 82.25 216 ASP A O 1
ATOM 1714 N N . ASN A 1 217 ? -19.344 -24.406 -5.941 1 77.62 217 ASN A N 1
ATOM 1715 C CA . ASN A 1 217 ? -18.172 -25.141 -6.406 1 77.62 217 ASN A CA 1
ATOM 1716 C C . ASN A 1 217 ? -16.906 -24.297 -6.367 1 77.62 217 ASN A C 1
ATOM 1718 O O . ASN A 1 217 ? -15.961 -24.531 -7.117 1 77.62 217 ASN A O 1
ATOM 1722 N N . HIS A 1 218 ? -16.828 -23.312 -5.598 1 85.44 218 HIS A N 1
ATOM 1723 C CA . HIS A 1 218 ? -15.727 -22.391 -5.379 1 85.44 218 HIS A CA 1
ATOM 1724 C C . HIS A 1 218 ? -14.414 -23.125 -5.148 1 85.44 218 HIS A C 1
ATOM 1726 O O . HIS A 1 218 ? -13.406 -22.812 -5.793 1 85.44 218 HIS A O 1
ATOM 1732 N N . PRO A 1 219 ? -14.375 -24.281 -4.473 1 90.75 219 PRO A N 1
ATOM 1733 C CA . PRO A 1 219 ? -13.102 -24.938 -4.195 1 90.75 219 PRO A CA 1
ATOM 1734 C C . PRO A 1 219 ? -12.516 -25.625 -5.426 1 90.75 219 PRO A C 1
ATOM 1736 O O . PRO A 1 219 ? -11.297 -25.609 -5.621 1 90.75 219 PRO A O 1
ATOM 1739 N N . ILE A 1 220 ? -13.305 -26.203 -6.285 1 93.88 220 ILE A N 1
ATOM 1740 C CA . ILE A 1 220 ? -12.844 -26.891 -7.48 1 93.88 220 ILE A CA 1
ATOM 1741 C C . ILE A 1 220 ? -12.25 -25.875 -8.461 1 93.88 220 ILE A C 1
ATOM 1743 O O . ILE A 1 220 ? -11.172 -26.109 -9.023 1 93.88 220 ILE A O 1
ATOM 1747 N N . LEU A 1 221 ? -12.938 -24.766 -8.633 1 95.81 221 LEU A N 1
ATOM 1748 C CA . LEU A 1 221 ? -12.438 -23.734 -9.539 1 95.81 221 LEU A CA 1
ATOM 1749 C C . LEU A 1 221 ? -11.141 -23.141 -9.023 1 95.81 221 LEU A C 1
ATOM 1751 O O . LEU A 1 221 ? -10.242 -22.828 -9.805 1 95.81 221 LEU A O 1
ATOM 1755 N N . ARG A 1 222 ? -11.078 -23.016 -7.723 1 97 222 ARG A N 1
ATOM 1756 C CA . ARG A 1 222 ? -9.844 -22.516 -7.117 1 97 222 ARG A CA 1
ATOM 1757 C C . ARG A 1 222 ? -8.672 -23.453 -7.422 1 97 222 ARG A C 1
ATOM 1759 O O . ARG A 1 222 ? -7.605 -23 -7.844 1 97 222 ARG A O 1
ATOM 1766 N N . GLN A 1 223 ? -8.898 -24.719 -7.23 1 97.19 223 GLN A N 1
ATOM 1767 C CA . GLN A 1 223 ? -7.848 -25.703 -7.465 1 97.19 223 GLN A CA 1
ATOM 1768 C C . GLN A 1 223 ? -7.379 -25.672 -8.914 1 97.19 223 GLN A C 1
ATOM 1770 O O . GLN A 1 223 ? -6.18 -25.719 -9.188 1 97.19 223 GLN A O 1
ATOM 1775 N N . LEU A 1 224 ? -8.312 -25.641 -9.812 1 97.69 224 LEU A N 1
ATOM 1776 C CA . LEU A 1 224 ? -7.977 -25.625 -11.234 1 97.69 224 LEU A CA 1
ATOM 1777 C C . LEU A 1 224 ? -7.258 -24.328 -11.609 1 97.69 224 LEU A C 1
ATOM 1779 O O . LEU A 1 224 ? -6.27 -24.359 -12.344 1 97.69 224 LEU A O 1
ATOM 1783 N N . ALA A 1 225 ? -7.734 -23.203 -11.117 1 98.12 225 ALA A N 1
ATOM 1784 C CA . ALA A 1 225 ? -7.082 -21.922 -11.367 1 98.12 225 ALA A CA 1
ATOM 1785 C C . ALA A 1 225 ? -5.652 -21.922 -10.836 1 98.12 225 ALA A C 1
ATOM 1787 O O . ALA A 1 225 ? -4.742 -21.391 -11.484 1 98.12 225 ALA A O 1
ATOM 1788 N N . TYR A 1 226 ? -5.461 -22.516 -9.672 1 98.44 226 TYR A N 1
ATOM 1789 C CA . TYR A 1 226 ? -4.133 -22.594 -9.07 1 98.44 226 TYR A CA 1
ATOM 1790 C C . TYR A 1 226 ? -3.189 -23.422 -9.922 1 98.44 226 TYR A C 1
ATOM 1792 O O . TYR A 1 226 ? -2.012 -23.094 -10.07 1 98.44 226 TYR A O 1
ATOM 1800 N N . ARG A 1 227 ? -3.689 -24.469 -10.508 1 98.06 227 ARG A N 1
ATOM 1801 C CA . ARG A 1 227 ? -2.861 -25.312 -11.367 1 98.06 227 ARG A CA 1
ATOM 1802 C C . ARG A 1 227 ? -2.465 -24.562 -12.641 1 98.06 227 ARG A C 1
ATOM 1804 O O . ARG A 1 227 ? -1.326 -24.672 -13.102 1 98.06 227 ARG A O 1
ATOM 1811 N N . ILE A 1 228 ? -3.387 -23.859 -13.172 1 98.31 228 ILE A N 1
ATOM 1812 C CA . ILE A 1 228 ? -3.074 -23.047 -14.352 1 98.31 228 ILE A CA 1
ATOM 1813 C C . ILE A 1 228 ? -2.025 -22 -14 1 98.31 228 ILE A C 1
ATOM 1815 O O . ILE A 1 228 ? -1.061 -21.797 -14.742 1 98.31 228 ILE A O 1
ATOM 1819 N N . GLY A 1 229 ? -2.217 -21.359 -12.875 1 98.25 229 GLY A N 1
ATOM 1820 C CA . GLY A 1 229 ? -1.255 -20.375 -12.406 1 98.25 229 GLY A CA 1
ATOM 1821 C C . GLY A 1 229 ? 0.13 -20.953 -12.18 1 98.25 229 GLY A C 1
ATOM 1822 O O . GLY A 1 229 ? 1.135 -20.281 -12.438 1 98.25 229 GLY A O 1
ATOM 1823 N N . PHE A 1 230 ? 0.151 -22.172 -11.672 1 98.31 230 PHE A N 1
ATOM 1824 C CA . PHE A 1 230 ? 1.425 -22.844 -11.445 1 98.31 230 PHE A CA 1
ATOM 1825 C C . PHE A 1 230 ? 2.189 -23 -12.75 1 98.31 230 PHE A C 1
ATOM 1827 O O . PHE A 1 230 ? 3.391 -22.734 -12.812 1 98.31 230 PHE A O 1
ATOM 1834 N N . LEU A 1 231 ? 1.493 -23.453 -13.766 1 97.75 231 LEU A N 1
ATOM 1835 C CA . LEU A 1 231 ? 2.123 -23.609 -15.07 1 97.75 231 LEU A CA 1
ATOM 1836 C C . LEU A 1 231 ? 2.604 -22.266 -15.609 1 97.75 231 LEU A C 1
ATOM 1838 O O . LEU A 1 231 ? 3.715 -22.156 -16.141 1 97.75 231 LEU A O 1
ATOM 1842 N N . PHE A 1 232 ? 1.79 -21.281 -15.469 1 97.56 232 PHE A N 1
ATOM 1843 C CA . PHE A 1 232 ? 2.125 -19.938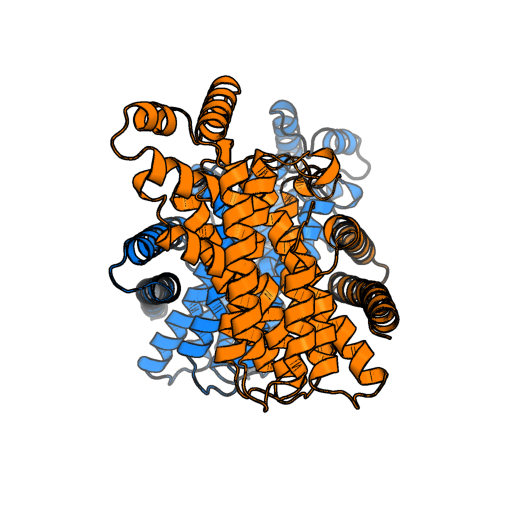 -15.938 1 97.56 232 PHE A CA 1
ATOM 1844 C C . PHE A 1 232 ? 3.424 -19.453 -15.305 1 97.56 232 PHE A C 1
ATOM 1846 O O . PHE A 1 232 ? 4.328 -19 -16 1 97.56 232 PHE A O 1
ATOM 1853 N N . GLN A 1 233 ? 3.527 -19.547 -14.023 1 97.31 233 GLN A N 1
ATOM 1854 C CA . GLN A 1 233 ? 4.711 -19.062 -13.328 1 97.31 233 GLN A CA 1
ATOM 1855 C C . GLN A 1 233 ? 5.945 -19.875 -13.695 1 97.31 233 GLN A C 1
ATOM 1857 O O . GLN A 1 233 ? 7.039 -19.328 -13.852 1 97.31 233 GLN A O 1
ATOM 1862 N N . SER A 1 234 ? 5.738 -21.188 -13.789 1 97.69 234 SER A N 1
ATOM 1863 C CA . SER A 1 234 ? 6.852 -22.047 -14.18 1 97.69 234 SER A CA 1
ATOM 1864 C C . SER A 1 234 ? 7.418 -21.625 -15.531 1 97.69 234 SER A C 1
ATOM 1866 O O . SER A 1 234 ? 8.641 -21.594 -15.719 1 97.69 234 SER A O 1
ATOM 1868 N N . GLN A 1 235 ? 6.562 -21.312 -16.406 1 96.5 235 GLN A N 1
ATOM 1869 C CA . GLN A 1 235 ? 6.98 -20.844 -17.719 1 96.5 235 GLN A CA 1
ATOM 1870 C C . GLN A 1 235 ? 7.723 -19.516 -17.625 1 96.5 235 GLN A C 1
ATOM 1872 O O . GLN A 1 235 ? 8.742 -19.312 -18.297 1 96.5 235 GLN A O 1
ATOM 1877 N N . ASP A 1 236 ? 7.172 -18.641 -16.828 1 95.12 236 ASP A N 1
ATOM 1878 C CA . ASP A 1 236 ? 7.816 -17.344 -16.625 1 95.12 236 ASP A CA 1
ATOM 1879 C C . ASP A 1 236 ? 9.227 -17.516 -16.078 1 95.12 236 ASP A C 1
ATOM 1881 O O . ASP A 1 236 ? 10.133 -16.75 -16.422 1 95.12 236 ASP A O 1
ATOM 1885 N N . ASP A 1 237 ? 9.398 -18.453 -15.211 1 96.31 237 ASP A N 1
ATOM 1886 C CA . ASP A 1 237 ? 10.711 -18.75 -14.633 1 96.31 237 ASP A CA 1
ATOM 1887 C C . ASP A 1 237 ? 11.703 -19.156 -15.711 1 96.31 237 ASP A C 1
ATOM 1889 O O . ASP A 1 237 ? 12.867 -18.734 -15.695 1 96.31 237 ASP A O 1
ATOM 1893 N N . VAL A 1 238 ? 11.25 -19.953 -16.594 1 95.94 238 VAL A N 1
ATOM 1894 C CA . VAL A 1 238 ? 12.102 -20.453 -17.672 1 95.94 238 VAL A CA 1
ATOM 1895 C C . VAL A 1 238 ? 12.422 -19.328 -18.641 1 95.94 238 VAL A C 1
ATOM 1897 O O . VAL A 1 238 ? 13.57 -19.172 -19.062 1 95.94 238 VAL A O 1
ATOM 1900 N N . LEU A 1 239 ? 11.422 -18.547 -18.922 1 94.44 239 LEU A N 1
ATOM 1901 C CA . LEU A 1 239 ? 11.602 -17.422 -19.844 1 94.44 239 LEU A CA 1
ATOM 1902 C C . LEU A 1 239 ? 12.547 -16.391 -19.25 1 94.44 239 LEU A C 1
ATOM 1904 O O . LEU A 1 239 ? 13.273 -15.711 -19.984 1 94.44 239 LEU A O 1
ATOM 1908 N N . ASP A 1 240 ? 12.562 -16.328 -17.953 1 94.62 240 ASP A N 1
ATOM 1909 C CA . ASP A 1 240 ? 13.461 -15.383 -17.297 1 94.62 240 ASP A CA 1
ATOM 1910 C C . ASP A 1 240 ? 14.922 -15.734 -17.562 1 94.62 240 ASP A C 1
ATOM 1912 O O . ASP A 1 240 ? 15.766 -14.852 -17.688 1 94.62 240 ASP A O 1
ATOM 1916 N N . VAL A 1 241 ? 15.195 -16.953 -17.656 1 94.5 241 VAL A N 1
ATOM 1917 C CA . VAL A 1 241 ? 16.578 -17.438 -17.797 1 94.5 241 VAL A CA 1
ATOM 1918 C C . VAL A 1 241 ? 16.906 -17.594 -19.266 1 94.5 241 VAL A C 1
ATOM 1920 O O . VAL A 1 241 ? 18 -17.219 -19.703 1 94.5 241 VAL A O 1
ATOM 1923 N N . PHE A 1 242 ? 15.961 -18.078 -20.047 1 93.06 242 PHE A N 1
ATOM 1924 C CA . PHE A 1 242 ? 16.281 -18.5 -21.406 1 93.06 242 PHE A CA 1
ATOM 1925 C C . PHE A 1 242 ? 15.641 -17.578 -22.438 1 93.06 242 PHE A C 1
ATOM 1927 O O . PHE A 1 242 ? 15.977 -17.625 -23.609 1 93.06 242 PHE A O 1
ATOM 1934 N N . GLY A 1 243 ? 14.703 -16.781 -21.984 1 89.75 243 GLY A N 1
ATOM 1935 C CA . GLY A 1 243 ? 13.953 -15.961 -22.922 1 89.75 243 GLY A CA 1
ATOM 1936 C C . GLY A 1 243 ? 14.758 -14.797 -23.469 1 89.75 243 GLY A C 1
ATOM 1937 O O . GLY A 1 243 ? 15.727 -14.359 -22.844 1 89.75 243 GLY A O 1
ATOM 1938 N N . ASP A 1 244 ? 14.32 -14.305 -24.609 1 90.44 244 ASP A N 1
ATOM 1939 C CA . ASP A 1 244 ? 14.883 -13.102 -25.219 1 90.44 244 ASP A CA 1
ATOM 1940 C C . ASP A 1 244 ? 14.242 -11.844 -24.641 1 90.44 244 ASP A C 1
ATOM 1942 O O . ASP A 1 244 ? 13.047 -11.617 -24.812 1 90.44 244 ASP A O 1
ATOM 1946 N N . PRO A 1 245 ? 15.086 -11.039 -24.047 1 88 245 PRO A N 1
ATOM 1947 C CA . PRO A 1 245 ? 14.531 -9.82 -23.453 1 88 245 PRO A CA 1
ATOM 1948 C C . PRO A 1 245 ? 13.773 -8.961 -24.453 1 88 245 PRO A C 1
ATOM 1950 O O . PRO A 1 245 ? 12.828 -8.258 -24.078 1 88 245 PRO A O 1
ATOM 1953 N N . ASN A 1 246 ? 14.117 -9 -25.688 1 88.06 246 ASN A N 1
ATOM 1954 C CA . ASN A 1 246 ? 13.43 -8.227 -26.719 1 88.06 246 ASN A CA 1
ATOM 1955 C C . ASN A 1 246 ? 12.016 -8.75 -26.969 1 88.06 246 ASN A C 1
ATOM 1957 O O . ASN A 1 246 ? 11.156 -8.023 -27.453 1 88.06 246 ASN A O 1
ATOM 1961 N N . VAL A 1 247 ? 11.852 -9.938 -26.594 1 86.94 247 VAL A N 1
ATOM 1962 C CA . VAL A 1 247 ? 10.547 -10.562 -26.766 1 86.94 247 VAL A CA 1
ATOM 1963 C C . VAL A 1 247 ? 9.75 -10.477 -25.469 1 86.94 247 VAL A C 1
ATOM 1965 O O . VAL A 1 247 ? 8.578 -10.086 -25.469 1 86.94 247 VAL A O 1
ATOM 1968 N N . THR A 1 248 ? 10.398 -10.688 -24.359 1 86.69 248 THR A N 1
ATOM 1969 C CA . THR A 1 248 ? 9.703 -10.75 -23.078 1 86.69 248 THR A CA 1
ATOM 1970 C C . THR A 1 248 ? 9.445 -9.352 -22.531 1 86.69 248 THR A C 1
ATOM 1972 O O . THR A 1 248 ? 8.57 -9.156 -21.688 1 86.69 248 THR A O 1
ATOM 1975 N N . GLY A 1 249 ? 10.344 -8.398 -22.969 1 84.56 249 GLY A N 1
ATOM 1976 C CA . GLY A 1 249 ? 10.18 -7.02 -22.531 1 84.56 249 GLY A CA 1
ATOM 1977 C C . GLY A 1 249 ? 10.812 -6.742 -21.172 1 84.56 249 GLY A C 1
ATOM 1978 O O . GLY A 1 249 ? 10.625 -5.668 -20.609 1 84.56 249 GLY A O 1
ATOM 1979 N N . LYS A 1 250 ? 11.461 -7.773 -20.625 1 86.94 250 LYS A N 1
ATOM 1980 C CA . LYS A 1 250 ? 12.141 -7.602 -19.344 1 86.94 250 LYS A CA 1
ATOM 1981 C C . LYS A 1 250 ? 13.469 -8.352 -19.312 1 86.94 250 LYS A C 1
ATOM 1983 O O . LYS A 1 250 ? 13.625 -9.367 -20 1 86.94 250 LYS A O 1
ATOM 1988 N N . ILE A 1 251 ? 14.352 -7.789 -18.578 1 86.75 251 ILE A N 1
ATOM 1989 C CA . ILE A 1 251 ? 15.633 -8.453 -18.344 1 86.75 251 ILE A CA 1
ATOM 1990 C C . ILE A 1 251 ? 15.523 -9.367 -17.141 1 86.75 251 ILE A C 1
ATOM 1992 O O . ILE A 1 251 ? 15.203 -8.914 -16.031 1 86.75 251 ILE A O 1
ATOM 1996 N N . GLY A 1 252 ? 15.758 -10.594 -17.359 1 89.44 252 GLY A N 1
ATOM 1997 C CA . GLY A 1 252 ? 15.672 -11.555 -16.266 1 89.44 252 GLY A CA 1
ATOM 1998 C C . GLY A 1 252 ? 16.75 -11.383 -15.227 1 89.44 252 GLY A C 1
ATOM 1999 O O . GLY A 1 252 ? 17.906 -11.078 -15.555 1 89.44 252 GLY A O 1
ATOM 2000 N N . THR A 1 253 ? 16.344 -11.508 -13.961 1 91.31 253 THR A N 1
ATOM 2001 C CA . THR A 1 253 ? 17.312 -11.312 -12.891 1 91.31 253 THR A CA 1
ATOM 2002 C C . THR A 1 253 ? 17.125 -12.352 -11.797 1 91.31 253 THR A C 1
ATOM 2004 O O . THR A 1 253 ? 17.625 -12.18 -10.68 1 91.31 253 THR A O 1
ATOM 2007 N N . ASP A 1 254 ? 16.484 -13.43 -12.109 1 93.38 254 ASP A N 1
ATOM 2008 C CA . ASP A 1 254 ? 16.188 -14.438 -11.086 1 93.38 254 ASP A CA 1
ATOM 2009 C C . ASP A 1 254 ? 17.484 -15.039 -10.539 1 93.38 254 ASP A C 1
ATOM 2011 O O . ASP A 1 254 ? 17.578 -15.328 -9.344 1 93.38 254 ASP A O 1
ATOM 2015 N N . ILE A 1 255 ? 18.438 -15.211 -11.438 1 94.75 255 ILE A N 1
ATOM 2016 C CA . ILE A 1 255 ? 19.719 -15.766 -11.023 1 94.75 255 ILE A CA 1
ATOM 2017 C C . ILE A 1 255 ? 20.438 -14.781 -10.109 1 94.75 255 ILE A C 1
ATOM 2019 O O . ILE A 1 255 ? 20.812 -15.125 -8.984 1 94.75 255 ILE A O 1
ATOM 2023 N N . GLN A 1 256 ? 20.469 -13.531 -10.539 1 93.38 256 GLN A N 1
ATOM 2024 C CA . GLN A 1 256 ? 21.125 -12.469 -9.781 1 93.38 256 GLN A CA 1
ATOM 2025 C C . GLN A 1 256 ? 20.438 -12.258 -8.438 1 93.38 256 GLN A C 1
ATOM 2027 O O . GLN A 1 256 ? 21.109 -12 -7.43 1 93.38 256 GLN A O 1
ATOM 2032 N N . ASP A 1 257 ? 19.203 -12.492 -8.477 1 91.12 257 ASP A N 1
ATOM 2033 C CA . ASP A 1 257 ? 18.406 -12.172 -7.293 1 91.12 257 ASP A CA 1
ATOM 2034 C C . ASP A 1 257 ? 18.328 -13.367 -6.344 1 91.12 257 ASP A C 1
ATOM 2036 O O . ASP A 1 257 ? 17.859 -13.234 -5.215 1 91.12 257 ASP A O 1
ATOM 2040 N N . GLY A 1 258 ? 18.781 -14.492 -6.82 1 93.56 258 GLY A N 1
ATOM 2041 C CA . GLY A 1 258 ? 18.781 -15.68 -5.973 1 93.56 258 GLY A CA 1
ATOM 2042 C C . GLY A 1 258 ? 17.391 -16.188 -5.676 1 93.56 258 GLY A C 1
ATOM 2043 O O . GLY A 1 258 ? 17.109 -16.656 -4.562 1 93.56 258 GLY A O 1
ATOM 2044 N N . LYS A 1 259 ? 16.516 -16.203 -6.562 1 93.69 259 LYS A N 1
ATOM 2045 C CA . LYS A 1 259 ? 15.102 -16.5 -6.344 1 93.69 259 LYS A CA 1
ATOM 2046 C C . LYS A 1 259 ? 14.859 -18.016 -6.355 1 93.69 259 LYS A C 1
ATOM 2048 O O . LYS A 1 259 ? 15.57 -18.75 -7.031 1 93.69 259 LYS A O 1
ATOM 2053 N N . CYS A 1 260 ? 13.883 -18.375 -5.57 1 94.94 260 CYS A N 1
ATOM 2054 C CA . CYS A 1 260 ? 13.359 -19.734 -5.652 1 94.94 260 CYS A CA 1
ATOM 2055 C C . CYS A 1 260 ? 12.398 -19.891 -6.828 1 94.94 260 CYS A C 1
ATOM 2057 O O . CYS A 1 260 ? 11.25 -19.469 -6.75 1 94.94 260 CYS A O 1
ATOM 2059 N N . THR A 1 261 ? 12.852 -20.484 -7.918 1 96.62 261 THR A N 1
ATOM 2060 C CA . THR A 1 261 ? 12.094 -20.641 -9.156 1 96.62 261 THR A CA 1
ATOM 2061 C C . THR A 1 261 ? 12.062 -22.094 -9.586 1 96.62 261 THR A C 1
ATOM 2063 O O . THR A 1 261 ? 12.711 -22.953 -8.977 1 96.62 261 THR A O 1
ATOM 2066 N N . TRP A 1 262 ?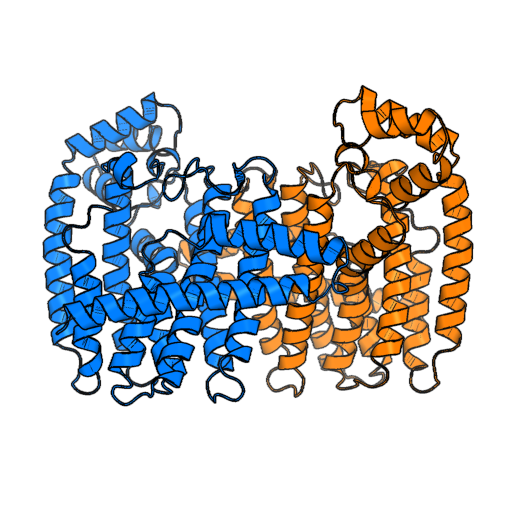 11.266 -22.328 -10.664 1 98 262 TRP A N 1
ATOM 2067 C CA . TRP A 1 262 ? 11.25 -23.688 -11.219 1 98 262 TRP A CA 1
ATOM 2068 C C . TRP A 1 262 ? 12.664 -24.141 -11.57 1 98 262 TRP A C 1
ATOM 2070 O O . TRP A 1 262 ? 13.047 -25.266 -11.266 1 98 262 TRP A O 1
ATOM 2080 N N . ILE A 1 263 ? 13.469 -23.25 -12.109 1 97.69 263 ILE A N 1
ATOM 2081 C CA . ILE A 1 263 ? 14.82 -23.547 -12.578 1 97.69 263 ILE A CA 1
ATOM 2082 C C . ILE A 1 263 ? 15.727 -23.844 -11.391 1 97.69 263 ILE A C 1
ATOM 2084 O O . ILE A 1 263 ? 16.438 -24.859 -11.375 1 97.69 263 ILE A O 1
ATOM 2088 N N . SER A 1 264 ? 15.742 -22.969 -10.414 1 97 264 SER A N 1
ATOM 2089 C CA . SER A 1 264 ? 16.656 -23.141 -9.281 1 97 264 SER A CA 1
ATOM 2090 C C . SER A 1 264 ? 16.312 -24.375 -8.477 1 97 264 SER A C 1
ATOM 2092 O O . SER A 1 264 ? 17.203 -25.109 -8.031 1 97 264 SER A O 1
ATOM 2094 N N . VAL A 1 265 ? 15.047 -24.688 -8.305 1 97.19 265 VAL A N 1
ATOM 2095 C CA . VAL A 1 265 ? 14.617 -25.859 -7.551 1 97.19 265 VAL A CA 1
ATOM 2096 C C . VAL A 1 265 ? 15.039 -27.125 -8.289 1 97.19 265 VAL A C 1
ATOM 2098 O O . VAL A 1 265 ? 15.609 -28.047 -7.688 1 97.19 265 VAL A O 1
ATOM 2101 N N . ARG A 1 266 ? 14.758 -27.203 -9.594 1 98 266 ARG A N 1
ATOM 2102 C CA . ARG A 1 266 ? 15.102 -28.391 -10.383 1 98 266 ARG A CA 1
ATOM 2103 C C . ARG A 1 266 ? 16.625 -28.562 -10.453 1 98 266 ARG A C 1
ATOM 2105 O O . ARG A 1 266 ? 17.125 -29.688 -10.398 1 98 266 ARG A O 1
ATOM 2112 N N . ALA A 1 267 ? 17.344 -27.453 -10.594 1 97.69 267 ALA A N 1
ATOM 2113 C CA . ALA A 1 267 ? 18.797 -27.5 -10.617 1 97.69 267 ALA A CA 1
ATOM 2114 C C . ALA A 1 267 ? 19.344 -28.094 -9.328 1 97.69 267 ALA A C 1
ATOM 2116 O O . ALA A 1 267 ? 20.172 -29.016 -9.359 1 97.69 267 ALA A O 1
ATOM 2117 N N . VAL A 1 268 ? 18.922 -27.594 -8.203 1 96.75 268 VAL A N 1
ATOM 2118 C CA . VAL A 1 268 ? 19.391 -28.062 -6.906 1 96.75 268 VAL A CA 1
ATOM 2119 C C . VAL A 1 268 ? 19.047 -29.547 -6.738 1 96.75 268 VAL A C 1
ATOM 2121 O O . VAL A 1 268 ? 19.875 -30.312 -6.238 1 96.75 268 VAL A O 1
ATOM 2124 N N . GLN A 1 269 ? 17.875 -29.891 -7.145 1 96.62 269 GLN A N 1
ATOM 2125 C CA . GLN A 1 269 ? 17.453 -31.281 -7.062 1 96.62 269 GLN A CA 1
ATOM 2126 C C . GLN A 1 269 ? 18.391 -32.188 -7.859 1 96.62 269 GLN A C 1
ATOM 2128 O O . GLN A 1 269 ? 18.797 -33.25 -7.383 1 96.62 269 GLN A O 1
ATOM 2133 N N . LYS A 1 270 ? 18.797 -31.812 -9.016 1 96.81 270 LYS A N 1
ATOM 2134 C CA . LYS A 1 270 ? 19.656 -32.625 -9.891 1 96.81 270 LYS A CA 1
ATOM 2135 C C . LYS A 1 270 ? 21.094 -32.625 -9.406 1 96.81 270 LYS A C 1
ATOM 2137 O O . LYS A 1 270 ? 21.828 -33.594 -9.625 1 96.81 270 LYS A O 1
ATOM 2142 N N . LEU A 1 271 ? 21.438 -31.562 -8.742 1 96.56 271 LEU A N 1
ATOM 2143 C CA . LEU A 1 271 ? 22.828 -31.406 -8.32 1 96.56 271 LEU A CA 1
ATOM 2144 C C . LEU A 1 271 ? 23.047 -32.031 -6.945 1 96.56 271 LEU A C 1
ATOM 2146 O O . LEU A 1 271 ? 24.188 -32.125 -6.48 1 96.56 271 LEU A O 1
ATOM 2150 N N . HIS A 1 272 ? 21.969 -32.375 -6.332 1 93.75 272 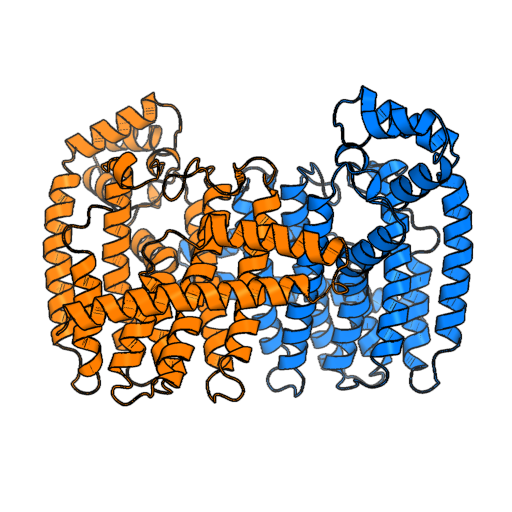HIS A N 1
ATOM 2151 C CA . HIS A 1 272 ? 22.094 -32.938 -4.988 1 93.75 272 HIS A CA 1
ATOM 2152 C C . HIS A 1 272 ? 23.125 -34.062 -4.957 1 93.75 272 HIS A C 1
ATOM 2154 O O . HIS A 1 272 ? 23.031 -35 -5.758 1 93.75 272 HIS A O 1
ATOM 2160 N N . GLY A 1 273 ? 24.062 -33.969 -4.051 1 93 273 GLY A N 1
ATOM 2161 C CA . GLY A 1 273 ? 25.078 -35 -3.889 1 93 273 GLY A CA 1
ATOM 2162 C C . GLY A 1 273 ? 26.25 -34.844 -4.844 1 93 273 GLY A C 1
ATOM 2163 O O . GLY A 1 273 ? 27.203 -35.625 -4.793 1 93 273 GLY A O 1
ATOM 2164 N N . LYS A 1 274 ? 26.156 -33.906 -5.727 1 95.38 274 LYS A N 1
ATOM 2165 C CA . LYS A 1 274 ? 27.234 -33.688 -6.695 1 95.38 274 LYS A CA 1
ATOM 2166 C C . LYS A 1 274 ? 28.094 -32.5 -6.285 1 95.38 274 LYS A C 1
ATOM 2168 O O . LYS A 1 274 ? 27.641 -31.609 -5.551 1 95.38 274 LYS A O 1
ATOM 2173 N N . SER A 1 275 ? 29.297 -32.469 -6.73 1 94.44 275 SER A N 1
ATOM 2174 C CA . SER A 1 275 ? 30.234 -31.391 -6.406 1 94.44 275 SER A CA 1
ATOM 2175 C C . SER A 1 275 ? 29.781 -30.078 -7.02 1 94.44 275 SER A C 1
ATOM 2177 O O . SER A 1 275 ? 30.047 -29 -6.465 1 94.44 275 SER A O 1
ATOM 2179 N N . GLU A 1 276 ? 29.109 -30.156 -8.109 1 95.25 276 GLU A N 1
ATOM 2180 C CA . GLU A 1 276 ? 28.625 -28.969 -8.812 1 95.25 276 GLU A CA 1
ATOM 2181 C C . GLU A 1 276 ? 27.656 -28.172 -7.965 1 95.25 276 GLU A C 1
ATOM 2183 O O . GLU A 1 276 ? 27.406 -26.984 -8.227 1 95.25 276 GLU A O 1
ATOM 2188 N N . LEU A 1 277 ? 27.078 -28.812 -6.938 1 96 277 LEU A N 1
ATOM 2189 C CA . LEU A 1 277 ? 26.172 -28.109 -6.039 1 96 277 LEU A CA 1
ATOM 2190 C C . LEU A 1 277 ? 26.891 -26.984 -5.32 1 96 277 LEU A C 1
ATOM 2192 O O . LEU A 1 277 ? 26.297 -25.938 -5.051 1 96 277 LEU A O 1
ATOM 2196 N N . ASN A 1 278 ? 28.125 -27.188 -5.02 1 95.44 278 ASN A N 1
ATOM 2197 C CA . ASN A 1 278 ? 28.906 -26.141 -4.367 1 95.44 278 ASN A CA 1
ATOM 2198 C C . ASN A 1 278 ? 29.078 -24.938 -5.273 1 95.44 278 ASN A C 1
ATOM 2200 O O . ASN A 1 278 ? 29.078 -23.797 -4.797 1 95.44 278 ASN A O 1
ATOM 2204 N N . GLU A 1 279 ? 29.281 -25.234 -6.492 1 95.19 279 GLU A N 1
ATOM 2205 C CA . GLU A 1 279 ? 29.375 -24.141 -7.453 1 95.19 279 GLU A CA 1
ATOM 2206 C C . GLU A 1 279 ? 28.078 -23.344 -7.508 1 95.19 279 GLU A C 1
ATOM 2208 O O . GLU A 1 279 ? 28.094 -22.109 -7.535 1 95.19 279 GLU A O 1
ATOM 2213 N N . PHE A 1 280 ? 27.016 -24.031 -7.547 1 96.69 280 PHE A N 1
ATOM 2214 C CA . PHE A 1 280 ? 25.719 -23.391 -7.539 1 96.69 280 PHE A CA 1
ATOM 2215 C C . PHE A 1 280 ? 25.547 -22.516 -6.305 1 96.69 280 PHE A C 1
ATOM 2217 O O . PHE A 1 280 ? 25.172 -21.344 -6.41 1 96.69 280 PHE A O 1
ATOM 2224 N N . LYS A 1 281 ? 25.906 -23.016 -5.156 1 95.31 281 LYS A N 1
ATOM 2225 C CA . LYS A 1 281 ? 25.781 -22.312 -3.881 1 95.31 281 LYS A CA 1
ATOM 2226 C C . LYS A 1 281 ? 26.625 -21.062 -3.861 1 95.31 281 LYS A C 1
ATOM 2228 O O . LYS A 1 281 ? 26.234 -20.031 -3.293 1 95.31 281 LYS A O 1
ATOM 2233 N N . ASN A 1 282 ? 27.688 -21.094 -4.492 1 95.19 282 ASN A N 1
ATOM 2234 C CA . ASN A 1 282 ? 28.656 -20 -4.43 1 95.19 282 ASN A CA 1
ATOM 2235 C C . ASN A 1 282 ? 28.281 -18.875 -5.379 1 95.19 282 ASN A C 1
ATOM 2237 O O . ASN A 1 282 ? 28.688 -17.719 -5.18 1 95.19 282 ASN A O 1
ATOM 2241 N N . HIS A 1 283 ? 27.469 -19.203 -6.41 1 96 283 HIS A N 1
ATOM 2242 C CA . HIS A 1 283 ? 27.328 -18.219 -7.473 1 96 283 HIS A CA 1
ATOM 2243 C C . HIS A 1 283 ? 25.891 -17.766 -7.621 1 96 283 HIS A C 1
ATOM 2245 O O . HIS A 1 283 ? 25.609 -16.672 -8.117 1 96 283 HIS A O 1
ATOM 2251 N N . TYR A 1 284 ? 24.922 -18.641 -7.297 1 96.44 284 TYR A N 1
ATOM 2252 C CA . TYR A 1 284 ? 23.531 -18.25 -7.41 1 96.44 284 TYR A CA 1
ATOM 2253 C C . TYR A 1 284 ? 23.188 -17.141 -6.418 1 96.44 284 TYR A C 1
ATOM 2255 O O . TYR A 1 284 ? 23.516 -17.234 -5.23 1 96.44 284 TYR A O 1
ATOM 2263 N N . GLY A 1 285 ? 22.625 -16.016 -6.844 1 93.5 285 GLY A N 1
ATOM 2264 C CA . GLY A 1 285 ? 22.281 -14.883 -6 1 93.5 285 GLY A CA 1
ATOM 2265 C C . GLY A 1 285 ? 23.344 -13.797 -6.012 1 93.5 285 GLY A C 1
ATOM 2266 O O . GLY A 1 285 ? 23.266 -12.836 -5.234 1 93.5 285 GLY A O 1
ATOM 2267 N N . LYS A 1 286 ? 24.312 -14.023 -6.859 1 94.44 286 LYS A N 1
ATOM 2268 C CA . LYS A 1 286 ? 25.344 -13 -7.039 1 94.44 286 LYS A CA 1
ATOM 2269 C C . LYS A 1 286 ? 25.109 -12.211 -8.328 1 94.44 286 LYS A C 1
ATOM 2271 O O . LYS A 1 286 ? 24.703 -12.773 -9.344 1 94.44 286 LYS A O 1
ATOM 2276 N N . THR A 1 287 ? 25.422 -10.977 -8.289 1 92.5 287 THR A N 1
ATOM 2277 C CA . THR A 1 287 ? 25.047 -10.086 -9.383 1 92.5 287 THR A CA 1
ATOM 2278 C C . THR A 1 287 ? 26.188 -9.938 -10.375 1 92.5 287 THR A C 1
ATOM 2280 O O . THR A 1 287 ? 26 -9.453 -11.492 1 92.5 287 THR A O 1
ATOM 2283 N N . ASP A 1 288 ? 27.359 -10.25 -9.992 1 95.31 288 ASP A N 1
ATOM 2284 C CA . ASP A 1 288 ? 28.5 -10.07 -10.891 1 95.31 288 ASP A CA 1
ATOM 2285 C C . ASP A 1 288 ? 28.359 -10.961 -12.125 1 95.31 288 ASP A C 1
ATOM 2287 O O . ASP A 1 288 ? 27.906 -12.102 -12.031 1 95.31 288 ASP A O 1
ATOM 2291 N N . PRO A 1 289 ? 28.75 -10.516 -13.234 1 95.69 289 PRO A N 1
ATOM 2292 C CA . PRO A 1 289 ? 28.531 -11.195 -14.516 1 95.69 289 PRO A CA 1
ATOM 2293 C C . PRO A 1 289 ? 29.156 -12.586 -14.562 1 95.69 289 PRO A C 1
ATOM 2295 O O . PRO A 1 289 ? 28.609 -13.5 -15.188 1 95.69 289 PRO A O 1
ATOM 2298 N N . GLU A 1 290 ? 30.25 -12.727 -13.938 1 97.38 290 GLU A N 1
ATOM 2299 C CA . GLU A 1 290 ? 30.922 -14.023 -13.961 1 97.38 290 GLU A CA 1
ATOM 2300 C C . GLU A 1 290 ? 30.109 -15.086 -13.219 1 97.38 290 GLU A C 1
ATOM 2302 O O . GLU A 1 290 ? 29.969 -16.219 -13.695 1 97.38 290 GLU A O 1
ATOM 2307 N N . SER A 1 291 ? 29.562 -14.758 -12.141 1 97.19 291 SER A N 1
ATOM 2308 C CA . SER A 1 291 ? 28.734 -15.688 -11.391 1 97.19 291 SER A CA 1
ATOM 2309 C C . SER A 1 291 ? 27.469 -16.031 -12.172 1 97.19 291 SER A C 1
ATOM 2311 O O . SER A 1 291 ? 27.062 -17.203 -12.211 1 97.19 291 SER A O 1
ATOM 2313 N N . VAL A 1 292 ? 26.891 -15.062 -12.781 1 96.5 292 VAL A N 1
ATOM 2314 C CA . VAL A 1 292 ? 25.688 -15.289 -13.562 1 96.5 292 VAL A CA 1
ATOM 2315 C C . VAL A 1 292 ? 25.984 -16.234 -14.727 1 96.5 292 VAL A C 1
ATOM 2317 O O . VAL A 1 292 ? 25.219 -17.156 -14.992 1 96.5 292 VAL A O 1
ATOM 2320 N N . ARG A 1 293 ? 27.062 -16 -15.383 1 96.62 293 ARG A N 1
ATOM 2321 C CA . ARG A 1 293 ? 27.469 -16.844 -16.5 1 96.62 293 ARG A CA 1
ATOM 2322 C C . ARG A 1 293 ? 27.672 -18.297 -16.047 1 96.62 293 ARG A C 1
ATOM 2324 O O . ARG A 1 293 ? 27.25 -19.219 -16.734 1 96.62 293 ARG A O 1
ATOM 2331 N N . ARG A 1 294 ? 28.312 -18.469 -14.953 1 97.06 294 ARG A N 1
ATOM 2332 C CA . ARG A 1 294 ? 28.578 -19.812 -14.445 1 97.06 294 ARG A CA 1
ATOM 2333 C C . ARG A 1 294 ? 27.281 -20.562 -14.141 1 97.06 294 ARG A C 1
ATOM 2335 O O . ARG A 1 294 ? 27.172 -21.75 -14.422 1 97.06 294 ARG A O 1
ATOM 2342 N N . ILE A 1 295 ? 26.375 -19.891 -13.578 1 97.31 295 ILE A N 1
ATOM 2343 C CA . ILE A 1 295 ? 25.078 -20.516 -13.266 1 97.31 295 ILE A CA 1
ATOM 2344 C C . ILE A 1 295 ? 24.359 -20.875 -14.562 1 97.31 295 ILE A C 1
ATOM 2346 O O . ILE A 1 295 ? 23.781 -21.969 -14.672 1 97.31 295 ILE A O 1
ATOM 2350 N N . LYS A 1 296 ? 24.406 -20 -15.555 1 96.44 296 LYS A N 1
ATOM 2351 C CA . LYS A 1 296 ? 23.75 -20.281 -16.828 1 96.44 296 LYS A CA 1
ATOM 2352 C C . LYS A 1 296 ? 24.359 -21.5 -17.516 1 96.44 296 LYS A C 1
ATOM 2354 O O . LYS A 1 296 ? 23.641 -22.344 -18.062 1 96.44 296 LYS A O 1
ATOM 2359 N N . VAL A 1 297 ? 25.641 -21.594 -17.453 1 96.75 297 VAL A N 1
ATOM 2360 C CA . VAL A 1 297 ? 26.344 -22.734 -18.016 1 96.75 297 VAL A CA 1
ATOM 2361 C C . VAL A 1 297 ? 25.922 -24.016 -17.312 1 96.75 297 VAL A C 1
ATOM 2363 O O . VAL A 1 297 ? 25.672 -25.031 -17.953 1 96.75 297 VAL A O 1
ATOM 2366 N N . LEU A 1 298 ? 25.891 -23.922 -16.031 1 96.81 298 LEU A N 1
ATOM 2367 C CA . LEU A 1 298 ? 25.484 -25.062 -15.227 1 96.81 298 LEU A CA 1
ATOM 2368 C C . LEU A 1 298 ? 24.078 -25.516 -15.586 1 96.81 298 LEU A C 1
ATOM 2370 O O . LEU A 1 298 ? 23.812 -26.703 -15.75 1 96.81 298 LEU A O 1
ATOM 2374 N N . ILE A 1 299 ? 23.172 -24.609 -15.719 1 96.69 299 ILE A N 1
ATOM 2375 C CA . ILE A 1 299 ? 21.781 -24.859 -16.031 1 96.69 299 ILE A CA 1
ATOM 2376 C C . ILE A 1 299 ? 21.672 -25.5 -17.422 1 96.69 299 ILE A C 1
ATOM 2378 O O . ILE A 1 299 ? 20.875 -26.422 -17.641 1 96.69 299 ILE A O 1
ATOM 2382 N N . GLU A 1 300 ? 22.484 -25.031 -18.344 1 96.12 300 GLU A N 1
ATOM 2383 C CA . GLU A 1 300 ? 22.516 -25.594 -19.703 1 96.12 300 GLU A CA 1
ATOM 2384 C C . GLU A 1 300 ? 23.016 -27.031 -19.688 1 96.12 300 GLU A C 1
ATOM 2386 O O . GLU A 1 300 ? 22.469 -27.891 -20.375 1 96.12 300 GLU A O 1
ATOM 2391 N N . HIS A 1 301 ? 24.031 -27.203 -18.891 1 96.5 301 HIS A N 1
ATOM 2392 C CA . HIS A 1 301 ? 24.578 -28.547 -18.781 1 96.5 301 HIS A CA 1
ATOM 2393 C C . HIS A 1 301 ? 23.547 -29.516 -18.219 1 96.5 301 HIS A C 1
ATOM 2395 O O . HIS A 1 301 ? 23.547 -30.703 -18.578 1 96.5 301 HIS A O 1
ATOM 2401 N N . LEU A 1 302 ? 22.734 -29.047 -17.359 1 97.38 302 LEU A N 1
ATOM 2402 C CA . LEU A 1 302 ? 21.703 -29.875 -16.719 1 97.38 302 LEU A CA 1
ATOM 2403 C C . LEU A 1 302 ? 20.531 -30.094 -17.672 1 97.38 302 LEU A C 1
ATOM 2405 O O . LEU A 1 302 ? 19.625 -30.875 -17.359 1 97.38 302 LEU A O 1
ATOM 2409 N N . LYS A 1 303 ? 20.438 -29.406 -18.859 1 97.56 303 LYS A N 1
ATOM 2410 C CA . LYS A 1 303 ? 19.422 -29.516 -19.891 1 97.56 303 LYS A CA 1
ATOM 2411 C C . LYS A 1 303 ? 18.031 -29.203 -19.328 1 97.56 303 LYS A C 1
ATOM 2413 O O . LYS A 1 303 ? 17.078 -29.938 -19.578 1 97.56 303 LYS A O 1
ATOM 2418 N N . LEU A 1 304 ? 18 -28.203 -18.547 1 97.44 304 LEU A N 1
ATOM 2419 C CA . LEU A 1 304 ? 16.75 -27.859 -17.844 1 97.44 304 LEU A CA 1
ATOM 2420 C C . LEU A 1 304 ? 15.719 -27.312 -18.828 1 97.44 304 LEU A C 1
ATOM 2422 O O . LEU A 1 304 ? 14.516 -27.469 -18.609 1 97.44 304 LEU A O 1
ATOM 2426 N N . ARG A 1 305 ? 16.125 -26.703 -19.906 1 95.75 305 ARG A N 1
ATOM 2427 C CA . ARG A 1 305 ? 15.18 -26.234 -20.922 1 95.75 305 ARG A CA 1
ATOM 2428 C C . ARG A 1 305 ? 14.414 -27.406 -21.531 1 95.75 305 ARG A C 1
ATOM 2430 O O . ARG A 1 305 ? 13.188 -27.344 -21.672 1 95.75 305 ARG A O 1
ATOM 2437 N N . GLU A 1 306 ? 15.07 -28.422 -21.875 1 96.31 306 GLU A N 1
ATOM 2438 C CA . GLU A 1 306 ? 14.461 -29.625 -22.438 1 96.31 306 GLU A CA 1
ATOM 2439 C C . GLU A 1 306 ? 13.547 -30.312 -21.422 1 96.31 306 GLU A C 1
ATOM 2441 O O . GLU A 1 306 ? 12.453 -30.766 -21.766 1 96.31 306 GLU A O 1
ATOM 2446 N N . GLU A 1 307 ? 14.039 -30.359 -20.25 1 97.12 307 GLU A N 1
ATOM 2447 C CA . GLU A 1 307 ? 13.227 -30.969 -19.203 1 97.12 307 GLU A CA 1
ATOM 2448 C C . GLU A 1 307 ? 11.93 -30.188 -19 1 97.12 307 GLU A C 1
ATOM 2450 O O . GLU A 1 307 ? 10.883 -30.781 -18.719 1 97.12 307 GLU A O 1
ATOM 2455 N N . PHE A 1 308 ? 12.055 -28.906 -19.062 1 96.94 308 PHE A N 1
ATOM 2456 C CA . PHE A 1 308 ? 10.859 -28.094 -18.859 1 96.94 308 PHE A CA 1
ATOM 2457 C C . PHE A 1 308 ? 9.836 -28.344 -19.953 1 96.94 308 PHE A C 1
ATOM 2459 O O . PHE A 1 308 ? 8.633 -28.375 -19.703 1 96.94 308 PHE A O 1
ATOM 2466 N N . ILE A 1 309 ? 10.266 -28.531 -21.188 1 95.44 309 ILE A N 1
ATOM 2467 C CA . ILE A 1 309 ? 9.367 -28.797 -22.312 1 95.44 309 ILE A CA 1
ATOM 2468 C C . ILE A 1 309 ? 8.555 -30.047 -22.031 1 95.44 309 ILE A C 1
ATOM 2470 O O . ILE A 1 309 ? 7.336 -30.062 -22.234 1 95.44 309 ILE A O 1
ATOM 2474 N N . ASN A 1 310 ? 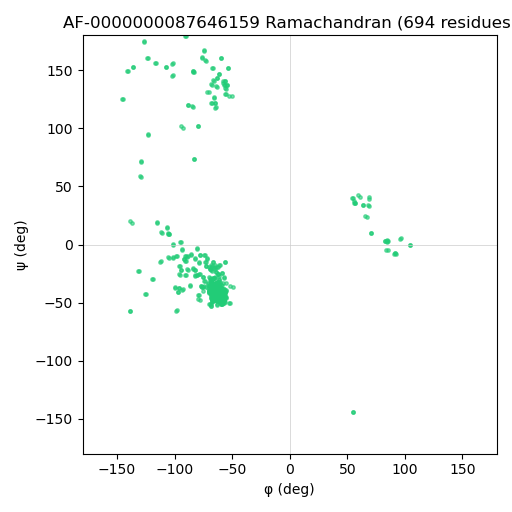9.211 -31.047 -21.516 1 96.25 310 ASN A N 1
ATOM 2475 C CA . ASN A 1 310 ? 8.523 -32.281 -21.156 1 96.25 310 ASN A CA 1
ATOM 2476 C C . ASN A 1 310 ? 7.582 -32.094 -19.984 1 96.25 310 ASN A C 1
ATOM 2478 O O . ASN A 1 310 ? 6.465 -32.594 -19.984 1 96.25 310 ASN A O 1
ATOM 2482 N N . PHE A 1 311 ? 8.039 -31.359 -19.031 1 96.94 311 PHE A N 1
ATOM 2483 C CA . PHE A 1 311 ? 7.215 -31.047 -17.859 1 96.94 311 PHE A CA 1
ATOM 2484 C C . PHE A 1 311 ? 5.953 -30.297 -18.281 1 96.94 311 PHE A C 1
ATOM 2486 O O . PHE A 1 311 ? 4.848 -30.656 -17.859 1 96.94 311 PHE A O 1
ATOM 2493 N N . GLU A 1 312 ? 6.129 -29.266 -19.078 1 96.19 312 GLU A N 1
ATOM 2494 C CA . GLU A 1 312 ? 5.02 -28.422 -19.531 1 96.19 312 GLU A CA 1
ATOM 2495 C C . GLU A 1 312 ? 3.951 -29.266 -20.234 1 96.19 312 GLU A C 1
ATOM 2497 O O . GLU A 1 312 ? 2.758 -29.078 -19.984 1 96.19 312 GLU A O 1
ATOM 2502 N N . LYS A 1 313 ? 4.383 -30.156 -21.094 1 95.5 313 LYS A N 1
ATOM 2503 C CA . LYS A 1 313 ? 3.457 -31 -21.844 1 95.5 313 LYS A CA 1
ATOM 2504 C C . LYS A 1 313 ? 2.672 -31.906 -20.906 1 95.5 313 LYS A C 1
ATOM 2506 O O . LYS A 1 313 ? 1.441 -31.953 -20.953 1 95.5 313 LYS A O 1
ATOM 2511 N N . ARG A 1 314 ? 3.369 -32.594 -20.062 1 97.06 314 ARG A N 1
ATOM 2512 C CA . ARG A 1 314 ? 2.73 -33.531 -19.125 1 97.06 314 ARG A CA 1
ATOM 2513 C C . ARG A 1 314 ? 1.784 -32.812 -18.188 1 97.06 314 ARG A C 1
ATOM 2515 O O . ARG A 1 314 ? 0.668 -33.281 -17.938 1 97.06 314 ARG A O 1
ATOM 2522 N N . TYR A 1 315 ? 2.277 -31.734 -17.656 1 97.31 315 TYR A N 1
ATOM 2523 C CA . TYR A 1 315 ? 1.485 -30.969 -16.688 1 97.31 315 TYR A CA 1
ATOM 2524 C C . TYR A 1 315 ? 0.231 -30.406 -17.344 1 97.31 315 TYR A C 1
ATOM 2526 O O . TYR A 1 315 ? -0.859 -30.469 -16.781 1 97.31 315 TYR A O 1
ATOM 2534 N N . SER A 1 316 ? 0.372 -29.812 -18.531 1 96.69 316 SER A N 1
ATOM 2535 C CA . SER A 1 316 ? -0.769 -29.25 -19.25 1 96.69 316 SER A CA 1
ATOM 2536 C C . SER A 1 316 ? -1.808 -30.328 -19.562 1 96.69 316 SER A C 1
ATOM 2538 O O . SER A 1 316 ? -3.012 -30.078 -19.453 1 96.69 316 SER A O 1
ATOM 2540 N N . ASP A 1 317 ? -1.357 -31.516 -19.969 1 97 317 ASP A N 1
ATOM 2541 C CA . ASP A 1 317 ? -2.268 -32.625 -20.266 1 97 317 ASP A CA 1
ATOM 2542 C C . ASP A 1 317 ? -3.057 -33.031 -19.016 1 97 317 ASP A C 1
ATOM 2544 O O . ASP A 1 317 ? -4.258 -33.281 -19.094 1 97 317 ASP A O 1
ATOM 2548 N N . LYS A 1 318 ? -2.375 -33.094 -17.938 1 97.62 318 LYS A N 1
ATOM 2549 C CA . LYS A 1 318 ? -3.033 -33.438 -16.688 1 97.62 318 LYS A CA 1
ATOM 2550 C C . LYS A 1 318 ? -4.082 -32.375 -16.312 1 97.62 318 LYS A C 1
ATOM 2552 O O . LYS A 1 318 ? -5.191 -32.75 -15.898 1 97.62 318 LYS A O 1
ATOM 2557 N N . VAL A 1 319 ? -3.725 -31.109 -16.406 1 97.75 319 VAL A N 1
ATOM 2558 C CA . VAL A 1 319 ? -4.652 -30.031 -16.062 1 97.75 319 VAL A CA 1
ATOM 2559 C C . VAL A 1 319 ? -5.863 -30.078 -16.984 1 97.75 319 VAL A C 1
ATOM 2561 O O . VAL A 1 319 ? -7 -29.891 -16.547 1 97.75 319 VAL A O 1
ATOM 2564 N N . LYS A 1 320 ? -5.641 -30.328 -18.25 1 97.12 320 LYS A N 1
ATOM 2565 C CA . LYS A 1 320 ? -6.727 -30.453 -19.219 1 97.12 320 LYS A CA 1
ATOM 2566 C C . LYS A 1 320 ? -7.691 -31.562 -18.812 1 97.12 320 LYS A C 1
ATOM 2568 O O . LYS A 1 320 ? -8.914 -31.391 -18.875 1 97.12 320 LYS A O 1
ATOM 2573 N N . ALA A 1 321 ? -7.129 -32.688 -18.453 1 97.69 321 ALA A N 1
ATOM 2574 C CA . ALA A 1 321 ? -7.945 -33.844 -18.016 1 97.69 321 ALA A CA 1
ATOM 2575 C C . ALA A 1 321 ? -8.766 -33.469 -16.781 1 97.69 321 ALA A C 1
ATOM 2577 O O . ALA A 1 321 ? -9.922 -33.906 -16.656 1 97.69 321 ALA A O 1
ATOM 2578 N N . ASP A 1 322 ? -8.188 -32.781 -15.82 1 96.88 322 ASP A N 1
ATOM 2579 C CA . ASP A 1 322 ? -8.891 -32.375 -14.609 1 96.88 322 ASP A CA 1
ATOM 2580 C C . ASP A 1 322 ? -10.039 -31.422 -14.945 1 96.88 322 ASP A C 1
ATOM 2582 O O . ASP A 1 322 ? -11.109 -31.484 -14.328 1 96.88 322 ASP A O 1
ATOM 2586 N N . ILE A 1 323 ? -9.82 -30.453 -15.898 1 97.38 323 ILE A N 1
ATOM 2587 C CA . ILE A 1 323 ? -10.867 -29.547 -16.328 1 97.38 323 ILE A CA 1
ATOM 2588 C C . ILE A 1 323 ? -12.023 -30.344 -16.938 1 97.38 323 ILE A C 1
ATOM 2590 O O . ILE A 1 323 ? -13.195 -30.062 -16.672 1 97.38 323 ILE A O 1
ATOM 2594 N N . ASP A 1 324 ? -11.734 -31.359 -17.672 1 96.62 324 ASP A N 1
ATOM 2595 C CA . ASP A 1 324 ? -12.742 -32.156 -18.359 1 96.62 324 ASP A CA 1
ATOM 2596 C C . ASP A 1 324 ? -13.594 -32.938 -17.344 1 96.62 324 ASP A C 1
ATOM 2598 O O . ASP A 1 324 ? -14.727 -33.312 -17.656 1 96.62 324 ASP A O 1
ATOM 2602 N N . ARG A 1 325 ? -13.102 -33.156 -16.188 1 94.38 325 ARG A N 1
ATOM 2603 C CA . ARG A 1 325 ? -13.773 -33.969 -15.195 1 94.38 325 ARG A CA 1
ATOM 2604 C C . ARG A 1 325 ? -14.602 -33.125 -14.234 1 94.38 325 ARG A C 1
ATOM 2606 O O . ARG A 1 325 ? -15.227 -33.656 -13.312 1 94.38 325 ARG A O 1
ATOM 2613 N N . VAL A 1 326 ? -14.594 -31.844 -14.5 1 92.75 326 VAL A N 1
ATOM 2614 C CA . VAL A 1 326 ? -15.367 -30.984 -13.609 1 92.75 326 VAL A CA 1
ATOM 2615 C C . VAL A 1 326 ? -16.844 -31.375 -13.672 1 92.75 326 VAL A C 1
ATOM 2617 O O . VAL A 1 326 ? -17.344 -31.766 -14.734 1 92.75 326 VAL A O 1
ATOM 2620 N N . PRO A 1 327 ? -17.547 -31.234 -12.547 1 90.62 327 PRO A N 1
ATOM 2621 C CA . PRO A 1 327 ? -18.953 -31.594 -12.516 1 90.62 327 PRO A CA 1
ATOM 2622 C C . PRO A 1 327 ? -19.797 -30.797 -13.516 1 90.62 327 PRO A C 1
ATOM 2624 O O . PRO A 1 327 ? -19.406 -29.688 -13.891 1 90.62 327 PRO A O 1
ATOM 2627 N N . GLU A 1 328 ? -20.953 -31.328 -13.828 1 89.69 328 GLU A N 1
ATOM 2628 C CA . GLU A 1 328 ? -21.828 -30.734 -14.836 1 89.69 328 GLU A CA 1
ATOM 2629 C C . GLU A 1 328 ? -22.266 -29.328 -14.438 1 89.69 328 GLU A C 1
ATOM 2631 O O . GLU A 1 328 ? -22.453 -28.469 -15.297 1 89.69 328 GLU A O 1
ATOM 2636 N N . ARG A 1 329 ? -22.438 -29.188 -13.18 1 86.31 329 ARG A N 1
ATOM 2637 C CA . ARG A 1 329 ? -22.891 -27.891 -12.68 1 86.31 329 ARG A CA 1
ATOM 2638 C C . ARG A 1 329 ? -21.891 -26.797 -13.016 1 86.31 329 ARG A C 1
ATOM 2640 O O . ARG A 1 329 ? -22.234 -25.609 -13.031 1 86.31 329 ARG A O 1
ATOM 2647 N N . LEU A 1 330 ? -20.641 -27.219 -13.352 1 90.19 330 LEU A N 1
ATOM 2648 C CA . LEU A 1 330 ? -19.578 -26.281 -13.656 1 90.19 330 LEU A CA 1
ATOM 2649 C C . LEU A 1 330 ? -19.203 -26.344 -15.133 1 90.19 330 LEU A C 1
ATOM 2651 O O . LEU A 1 330 ? -18.234 -25.719 -15.555 1 90.19 330 LEU A O 1
ATOM 2655 N N . SER A 1 331 ? -19.953 -27 -15.891 1 93.31 331 SER A N 1
ATOM 2656 C CA . SER A 1 331 ? -19.594 -27.266 -17.281 1 93.31 331 SER A CA 1
ATOM 2657 C C . SER A 1 331 ? -19.453 -25.984 -18.078 1 93.31 331 SER A C 1
ATOM 2659 O O . SER A 1 331 ? -18.672 -25.906 -19.016 1 93.31 331 SER A O 1
ATOM 2661 N N . VAL A 1 332 ? -20.172 -24.953 -17.641 1 94.19 332 VAL A N 1
ATOM 2662 C CA . VAL A 1 332 ? -20.156 -23.688 -18.375 1 94.19 332 VAL A CA 1
ATOM 2663 C C . VAL A 1 332 ? -18.781 -23.047 -18.25 1 94.19 332 VAL A C 1
ATOM 2665 O O . VAL A 1 332 ? -18.406 -22.203 -19.078 1 94.19 332 VAL A O 1
ATOM 2668 N N . MET A 1 333 ? -18 -23.453 -17.25 1 95.88 333 MET A N 1
ATOM 2669 C CA . MET A 1 333 ? -16.688 -22.844 -17.016 1 95.88 333 MET A CA 1
ATOM 2670 C C . MET A 1 333 ? -15.602 -23.594 -17.766 1 95.88 333 MET A C 1
ATOM 2672 O O . MET A 1 333 ? -14.477 -23.094 -17.906 1 95.88 333 MET A O 1
ATOM 2676 N N . LYS A 1 334 ? -15.836 -24.766 -18.266 1 96.56 334 LYS A N 1
ATOM 2677 C CA . LYS A 1 334 ? -14.828 -25.609 -18.906 1 96.56 334 LYS A CA 1
ATOM 2678 C C . LYS A 1 334 ? -14.164 -24.891 -20.078 1 96.56 334 LYS A C 1
ATOM 2680 O O . LYS A 1 334 ? -12.938 -24.797 -20.141 1 96.56 334 LYS A O 1
ATOM 2685 N N . PRO A 1 335 ? -14.969 -24.281 -20.953 1 96.69 335 PRO A N 1
ATOM 2686 C CA . PRO A 1 335 ? -14.328 -23.609 -22.078 1 96.69 335 PRO A CA 1
ATOM 2687 C C . PRO A 1 335 ? -13.43 -22.453 -21.641 1 96.69 335 PRO A C 1
ATOM 2689 O O . PRO A 1 335 ? -12.383 -22.203 -22.25 1 96.69 335 PRO A O 1
ATOM 2692 N N . VAL A 1 336 ? -13.797 -21.766 -20.625 1 97.06 336 VAL A N 1
ATOM 2693 C CA . VAL A 1 336 ? -13.031 -20.641 -20.125 1 97.06 336 VAL A CA 1
ATOM 2694 C C . VAL A 1 336 ? -11.688 -21.125 -19.578 1 97.06 336 VAL A C 1
ATOM 2696 O O . VAL A 1 336 ? -10.641 -20.547 -19.875 1 97.06 336 VAL A O 1
ATOM 2699 N N . LEU A 1 337 ? -11.734 -22.203 -18.812 1 97.38 337 LEU A N 1
ATOM 2700 C CA . LEU A 1 337 ? -10.531 -22.75 -18.188 1 97.38 337 LEU A CA 1
ATOM 2701 C C . LEU A 1 337 ? -9.609 -23.359 -19.25 1 97.38 337 LEU A C 1
ATOM 2703 O O . LEU A 1 337 ? -8.391 -23.188 -19.188 1 97.38 337 LEU A O 1
ATOM 2707 N N . HIS A 1 338 ? -10.203 -24.016 -20.219 1 97.06 338 HIS A N 1
ATOM 2708 C CA . HIS A 1 338 ? -9.414 -24.547 -21.328 1 97.06 338 HIS A CA 1
ATOM 2709 C C . HIS A 1 338 ? -8.727 -23.438 -22.109 1 97.06 338 HIS A C 1
ATOM 2711 O O . HIS A 1 338 ? -7.566 -23.562 -22.5 1 97.06 338 HIS A O 1
ATOM 2717 N N . GLN A 1 339 ? -9.43 -22.391 -22.312 1 95.5 339 GLN A N 1
ATOM 2718 C CA . GLN A 1 339 ? -8.859 -21.266 -23.031 1 95.5 339 GLN A CA 1
ATOM 2719 C C . GLN A 1 339 ? -7.703 -20.641 -22.266 1 95.5 339 GLN A C 1
ATOM 2721 O O . GLN A 1 339 ? -6.672 -20.312 -22.859 1 95.5 339 GLN A O 1
ATOM 2726 N N . ALA A 1 340 ? -7.906 -20.469 -20.984 1 95.94 340 ALA A N 1
ATOM 2727 C CA . ALA A 1 340 ? -6.84 -19.922 -20.156 1 95.94 340 ALA A CA 1
ATOM 2728 C C . ALA A 1 340 ? -5.594 -20.797 -20.219 1 95.94 340 ALA A C 1
ATOM 2730 O O . ALA A 1 340 ? -4.473 -20.281 -20.297 1 95.94 340 ALA A O 1
ATOM 2731 N N . LEU A 1 341 ? -5.793 -22.094 -20.188 1 96.25 341 LEU A N 1
ATOM 2732 C CA . LEU A 1 341 ? -4.688 -23.047 -20.25 1 96.25 341 LEU A CA 1
ATOM 2733 C C . LEU A 1 341 ? -4.035 -23.031 -21.625 1 96.25 341 LEU A C 1
ATOM 2735 O O . LEU A 1 341 ? -2.809 -23.016 -21.734 1 96.25 341 LEU A O 1
ATOM 2739 N N . ASN A 1 342 ? -4.82 -22.953 -22.672 1 93.19 342 ASN A N 1
ATOM 2740 C CA . ASN A 1 342 ? -4.324 -23.031 -24.047 1 93.19 342 ASN A CA 1
ATOM 2741 C C . ASN A 1 342 ? -3.488 -21.797 -24.406 1 93.19 342 ASN A C 1
ATOM 2743 O O . ASN A 1 342 ? -2.555 -21.891 -25.203 1 93.19 342 ASN A O 1
ATOM 2747 N N . LYS A 1 343 ? -3.801 -20.703 -23.812 1 89.94 343 LYS A N 1
ATOM 2748 C CA . LYS A 1 343 ? -3.023 -19.5 -24.031 1 89.94 343 LYS A CA 1
ATOM 2749 C C . LYS A 1 343 ? -1.598 -19.656 -23.516 1 89.94 343 LYS A C 1
ATOM 2751 O O . LYS A 1 343 ? -0.701 -18.906 -23.906 1 89.94 343 LYS A O 1
ATOM 2756 N N . LEU A 1 344 ? -1.413 -20.594 -22.625 1 89.75 344 LEU A N 1
ATOM 2757 C CA . LEU A 1 344 ? -0.099 -20.812 -22.031 1 89.75 344 LEU A CA 1
ATOM 2758 C C . LEU A 1 344 ? 0.718 -21.797 -22.859 1 89.75 344 LEU A C 1
ATOM 2760 O O . LEU A 1 344 ? 1.94 -21.875 -22.719 1 89.75 344 LEU A O 1
ATOM 2764 N N . ILE A 1 345 ? -0.002 -22.562 -23.641 1 82.56 345 ILE A N 1
ATOM 2765 C CA . ILE A 1 345 ? 0.699 -23.578 -24.422 1 82.56 345 ILE A CA 1
ATOM 2766 C C . ILE A 1 345 ? 1.562 -22.891 -25.484 1 82.56 345 ILE A C 1
ATOM 2768 O O . ILE A 1 345 ? 1.069 -22.078 -26.266 1 82.56 345 ILE A O 1
ATOM 2772 N N . ASP A 1 346 ? 2.857 -23.094 -25.531 1 73.5 346 ASP A N 1
ATOM 2773 C CA . ASP A 1 346 ? 3.895 -22.594 -26.438 1 73.5 346 ASP A CA 1
ATOM 2774 C C . ASP A 1 346 ? 4.027 -21.078 -26.328 1 73.5 346 ASP A C 1
ATOM 2776 O O . ASP A 1 346 ? 4.227 -20.391 -27.344 1 73.5 346 ASP A O 1
ATOM 2780 N N . ARG A 1 347 ? 3.828 -20.609 -25.203 1 76.31 347 ARG A N 1
ATOM 2781 C CA . ARG A 1 347 ? 3.924 -19.172 -24.953 1 76.31 347 ARG A CA 1
ATOM 2782 C C . ARG A 1 347 ? 5.375 -18.703 -25 1 76.31 347 ARG A C 1
ATOM 2784 O O . ARG A 1 347 ? 6.277 -19.406 -24.531 1 76.31 347 ARG A O 1
ATOM 2791 N N . SER A 1 348 ? 5.535 -17.609 -25.781 1 72.56 348 SER A N 1
ATOM 2792 C CA . SER A 1 348 ? 6.883 -17.062 -25.922 1 72.56 348 SER A CA 1
ATOM 2793 C C . SER A 1 348 ? 7.051 -15.781 -25.109 1 72.56 348 SER A C 1
ATOM 2795 O O . SER A 1 348 ? 8.133 -15.195 -25.078 1 72.56 348 SER A O 1
ATOM 2797 N N . LYS A 1 349 ? 5.91 -15.281 -24.641 1 73.69 349 LYS A N 1
ATOM 2798 C CA . LYS A 1 349 ? 5.961 -14.086 -23.812 1 73.69 349 LYS A CA 1
ATOM 2799 C C . LYS A 1 349 ? 4.883 -14.117 -22.734 1 73.69 349 LYS A C 1
ATOM 2801 O O . LYS A 1 349 ? 3.863 -14.797 -22.891 1 73.69 349 LYS A O 1
ATOM 2806 N N . MET B 1 1 ? -5.52 13.969 39.375 1 53.31 1 MET B N 1
ATOM 2807 C CA . MET B 1 1 ? -6.578 13.148 38.781 1 53.31 1 MET B CA 1
ATOM 2808 C C . MET B 1 1 ? -6.383 13 37.281 1 53.31 1 MET B C 1
ATOM 2810 O O . MET B 1 1 ? -6.406 11.883 36.75 1 53.31 1 MET B O 1
ATOM 2814 N N . GLN B 1 2 ? -5.977 14.164 36.688 1 61.44 2 GLN B N 1
ATOM 2815 C CA . GLN B 1 2 ? -5.781 14.125 35.219 1 61.44 2 GLN B CA 1
ATOM 2816 C C . GLN B 1 2 ? -4.496 13.391 34.875 1 61.44 2 GLN B C 1
ATOM 2818 O O . GLN B 1 2 ? -4.469 12.609 33.906 1 61.44 2 GLN B O 1
ATOM 2823 N N . ALA B 1 3 ? -3.471 13.656 35.688 1 59.75 3 ALA B N 1
ATOM 2824 C CA . ALA B 1 3 ? -2.182 13.016 35.438 1 59.75 3 ALA B CA 1
ATOM 2825 C C . ALA B 1 3 ? -2.281 11.508 35.594 1 59.75 3 ALA B C 1
ATOM 2827 O O . ALA B 1 3 ? -1.708 10.75 34.812 1 59.75 3 ALA B O 1
ATOM 2828 N N . ALA B 1 4 ? -3.041 11.039 36.625 1 61.84 4 ALA B N 1
ATOM 2829 C CA . ALA B 1 4 ? -3.193 9.602 36.875 1 61.84 4 ALA B CA 1
ATOM 2830 C C . ALA B 1 4 ? -3.947 8.93 35.75 1 61.84 4 ALA B C 1
ATOM 2832 O O . ALA B 1 4 ? -3.592 7.82 35.344 1 61.84 4 ALA B O 1
ATOM 2833 N N . LYS B 1 5 ? -4.762 9.609 35.312 1 71.31 5 LYS B N 1
ATOM 2834 C CA . LYS B 1 5 ? -5.566 9.094 34.219 1 71.31 5 LYS B CA 1
ATOM 2835 C C . LYS B 1 5 ? -4.746 8.984 32.938 1 71.31 5 LYS B C 1
ATOM 2837 O O . LYS B 1 5 ? -4.871 8.016 32.188 1 71.31 5 LYS B O 1
ATOM 2842 N N . LYS B 1 6 ? -3.9 9.914 32.812 1 74.44 6 LYS B N 1
ATOM 2843 C CA . LYS B 1 6 ? -3.02 9.93 31.641 1 74.44 6 LYS B CA 1
ATOM 2844 C C . LYS B 1 6 ? -2.021 8.781 31.688 1 74.44 6 LYS B C 1
ATOM 2846 O O . LYS B 1 6 ? -1.756 8.133 30.672 1 74.44 6 LYS B O 1
ATOM 2851 N N . LEU B 1 7 ? -1.403 8.688 32.75 1 77.81 7 LEU B N 1
ATOM 2852 C CA . LEU B 1 7 ? -0.47 7.578 32.938 1 77.81 7 LEU B CA 1
ATOM 2853 C C . LEU B 1 7 ? -1.167 6.238 32.719 1 77.81 7 LEU B C 1
ATOM 2855 O O . LEU B 1 7 ? -0.587 5.316 32.156 1 77.81 7 LEU B O 1
ATOM 2859 N N . ALA B 1 8 ? -2.385 6.281 33.094 1 82.94 8 ALA B N 1
ATOM 2860 C CA . ALA B 1 8 ? -3.174 5.066 32.906 1 82.94 8 ALA B CA 1
ATOM 2861 C C . ALA B 1 8 ? -3.443 4.789 31.438 1 82.94 8 ALA B C 1
ATOM 2863 O O . ALA B 1 8 ? -3.316 3.65 30.984 1 82.94 8 ALA B O 1
ATOM 2864 N N . SER B 1 9 ? -3.715 5.82 30.734 1 90.38 9 SER B N 1
ATOM 2865 C CA . SER B 1 9 ? -3.971 5.656 29.312 1 90.38 9 SER B CA 1
ATOM 2866 C C . SER B 1 9 ? -2.707 5.238 28.562 1 90.38 9 SER B C 1
ATOM 2868 O O . SER B 1 9 ? -2.76 4.395 27.656 1 90.38 9 SER B O 1
ATOM 2870 N N . LYS B 1 10 ? -1.619 5.809 28.938 1 92.06 10 LYS B N 1
ATOM 2871 C CA . LYS B 1 10 ? -0.345 5.465 28.312 1 92.06 10 LYS B CA 1
ATOM 2872 C C . LYS B 1 10 ? -0.001 3.994 28.547 1 92.06 10 LYS B C 1
ATOM 2874 O O . LYS B 1 10 ? 0.425 3.299 27.609 1 92.06 10 LYS B O 1
ATOM 2879 N N . ASN B 1 11 ? -0.189 3.568 29.719 1 94 11 ASN B N 1
ATOM 2880 C CA . ASN B 1 11 ? 0.066 2.17 30.047 1 94 11 ASN B CA 1
ATOM 2881 C C . ASN B 1 11 ? -0.869 1.234 29.297 1 94 11 ASN B C 1
ATOM 2883 O O . ASN B 1 11 ? -0.454 0.162 28.844 1 94 11 ASN B O 1
ATOM 2887 N N . LEU B 1 12 ? -2.076 1.673 29.234 1 96.44 12 LEU B N 1
ATOM 2888 C CA . LEU B 1 12 ? -3.055 0.869 28.516 1 96.44 12 LEU B CA 1
ATOM 2889 C C . LEU B 1 12 ? -2.668 0.729 27.047 1 96.44 12 LEU B C 1
ATOM 2891 O O . LEU B 1 12 ? -2.824 -0.344 26.453 1 96.44 12 LEU B O 1
ATOM 2895 N N . ILE B 1 13 ? -2.184 1.784 26.453 1 97.38 13 ILE B N 1
ATOM 2896 C CA . ILE B 1 13 ? -1.78 1.754 25.047 1 97.38 13 ILE B CA 1
ATOM 2897 C C . ILE B 1 13 ? -0.565 0.845 24.875 1 97.38 13 ILE B C 1
ATOM 2899 O O . ILE B 1 13 ? -0.469 0.103 23.891 1 97.38 13 ILE B O 1
ATOM 2903 N N . GLU B 1 14 ? 0.342 0.857 25.797 1 95.75 14 GLU B N 1
ATOM 2904 C CA . GLU B 1 14 ? 1.519 -0.004 25.719 1 95.75 14 GLU B CA 1
ATOM 2905 C C . GLU B 1 14 ? 1.125 -1.479 25.75 1 95.75 14 GLU B C 1
ATOM 2907 O O . GLU B 1 14 ? 1.654 -2.277 24.969 1 95.75 14 GLU B O 1
ATOM 2912 N N . VAL B 1 15 ? 0.201 -1.791 26.594 1 96.31 15 VAL B N 1
ATOM 2913 C CA . VAL B 1 15 ? -0.295 -3.16 26.672 1 96.31 15 VAL B CA 1
ATOM 2914 C C . VAL B 1 15 ? -1.062 -3.506 25.406 1 96.31 15 VAL B C 1
ATOM 2916 O O . VAL B 1 15 ? -0.918 -4.605 24.859 1 96.31 15 VAL B O 1
ATOM 2919 N N . ALA B 1 16 ? -1.851 -2.572 24.984 1 98 16 ALA B N 1
ATOM 2920 C CA . ALA B 1 16 ? -2.645 -2.771 23.781 1 98 16 ALA B CA 1
ATOM 2921 C C . ALA B 1 16 ? -1.749 -2.996 22.562 1 98 16 ALA B C 1
ATOM 2923 O O . ALA B 1 16 ? -2.088 -3.775 21.672 1 98 16 ALA B O 1
ATOM 2924 N N . LEU B 1 17 ? -0.628 -2.346 22.5 1 98.06 17 LEU B N 1
ATOM 2925 C CA . LEU B 1 17 ? 0.315 -2.514 21.406 1 98.06 17 LEU B CA 1
ATOM 2926 C C . LEU B 1 17 ? 0.853 -3.939 21.359 1 98.06 17 LEU B C 1
ATOM 2928 O O . LEU B 1 17 ? 1.061 -4.5 20.281 1 98.06 17 LEU B O 1
ATOM 2932 N N . LEU B 1 18 ? 1.053 -4.504 22.5 1 97.75 18 LEU B N 1
ATOM 2933 C CA . LEU B 1 18 ? 1.493 -5.895 22.562 1 97.75 18 LEU B CA 1
ATOM 2934 C C . LEU B 1 18 ? 0.423 -6.828 22.016 1 97.75 18 LEU B C 1
ATOM 2936 O O . LEU B 1 18 ? 0.74 -7.812 21.344 1 97.75 18 LEU B O 1
ATOM 2940 N N . ASN B 1 19 ? -0.789 -6.527 22.312 1 98.12 19 ASN B N 1
ATOM 2941 C CA . ASN B 1 19 ? -1.887 -7.336 21.781 1 98.12 19 ASN B CA 1
ATOM 2942 C C . ASN B 1 19 ? -2.014 -7.203 20.266 1 98.12 19 ASN B C 1
ATOM 2944 O O . ASN B 1 19 ? -2.25 -8.188 19.578 1 98.12 19 ASN B O 1
ATOM 2948 N N . VAL B 1 20 ? -1.888 -5.992 19.781 1 98.31 20 VAL B N 1
ATOM 2949 C CA . VAL B 1 20 ? -1.938 -5.762 18.344 1 98.31 20 VAL B CA 1
ATOM 2950 C C . VAL B 1 20 ? -0.778 -6.484 17.672 1 98.31 20 VAL B C 1
ATOM 2952 O O . VAL B 1 20 ? -0.947 -7.07 16.594 1 98.31 20 VAL B O 1
ATOM 2955 N N . ARG B 1 21 ? 0.378 -6.465 18.297 1 98.25 21 ARG B N 1
ATOM 2956 C CA . ARG B 1 21 ? 1.53 -7.211 17.797 1 98.25 21 ARG B CA 1
ATOM 2957 C C . ARG B 1 21 ? 1.206 -8.695 17.672 1 98.25 21 ARG B C 1
ATOM 2959 O O . ARG B 1 21 ? 1.495 -9.312 16.656 1 98.25 21 ARG B O 1
ATOM 2966 N N . ARG B 1 22 ? 0.622 -9.227 18.688 1 98.19 22 ARG B N 1
ATOM 2967 C CA . ARG B 1 22 ? 0.263 -10.641 18.688 1 98.19 22 ARG B CA 1
ATOM 2968 C C . ARG B 1 22 ? -0.722 -10.961 17.562 1 98.19 22 ARG B C 1
ATOM 2970 O O . ARG B 1 22 ? -0.576 -11.961 16.875 1 98.19 22 ARG B O 1
ATOM 2977 N N . ARG B 1 23 ? -1.719 -10.141 17.422 1 98.12 23 ARG B N 1
ATOM 2978 C CA . ARG B 1 23 ? -2.699 -10.336 16.359 1 98.12 23 ARG B CA 1
ATOM 2979 C C . ARG B 1 23 ? -2.037 -10.273 14.992 1 98.12 23 ARG B C 1
ATOM 2981 O O . ARG B 1 23 ? -2.336 -11.086 14.117 1 98.12 23 ARG B O 1
ATOM 2988 N N . PHE B 1 24 ? -1.154 -9.273 14.812 1 98.31 24 PHE B N 1
ATOM 2989 C CA . PHE B 1 24 ? -0.451 -9.094 13.547 1 98.31 24 PHE B CA 1
ATOM 2990 C C . PHE B 1 24 ? 0.391 -10.32 13.211 1 98.31 24 PHE B C 1
ATOM 2992 O O . PHE B 1 24 ? 0.34 -10.828 12.094 1 98.31 24 PHE B O 1
ATOM 2999 N N . LEU B 1 25 ? 1.118 -10.812 14.203 1 98.06 25 LEU B N 1
ATOM 3000 C CA . LEU B 1 25 ? 1.964 -11.984 14.008 1 98.06 25 LEU B CA 1
ATOM 3001 C C . LEU B 1 25 ? 1.123 -13.219 13.68 1 98.06 25 LEU B C 1
ATOM 3003 O O . LEU B 1 25 ? 1.503 -14.023 12.836 1 98.06 25 LEU B O 1
ATOM 3007 N N . ASP B 1 26 ? 0.028 -13.312 14.297 1 97.75 26 ASP B N 1
ATOM 3008 C CA . ASP B 1 26 ? -0.866 -14.438 14.047 1 97.75 26 ASP B CA 1
ATOM 3009 C C . ASP B 1 26 ? -1.461 -14.367 12.641 1 97.75 26 ASP B C 1
ATOM 3011 O O . ASP B 1 26 ? -1.458 -15.359 11.906 1 97.75 26 ASP B O 1
ATOM 3015 N N . LEU B 1 27 ? -1.921 -13.219 12.281 1 97.38 27 LEU B N 1
ATOM 3016 C CA . LEU B 1 27 ? -2.574 -13.039 10.992 1 97.38 27 LEU B CA 1
ATOM 3017 C C . LEU B 1 27 ? -1.596 -13.273 9.852 1 97.38 27 LEU B C 1
ATOM 3019 O O . LEU B 1 27 ? -1.971 -13.82 8.805 1 97.38 27 LEU B O 1
ATOM 3023 N N . THR B 1 28 ? -0.356 -12.922 9.992 1 97.12 28 THR B N 1
ATOM 3024 C CA . THR B 1 28 ? 0.636 -13.094 8.938 1 97.12 28 THR B CA 1
ATOM 3025 C C . THR B 1 28 ? 1.081 -14.547 8.844 1 97.12 28 THR B C 1
ATOM 3027 O O . THR B 1 28 ? 1.272 -15.078 7.742 1 97.12 28 THR B O 1
ATOM 3030 N N . SER B 1 29 ? 1.172 -15.195 9.945 1 96.62 29 SER B N 1
ATOM 3031 C CA . SER B 1 29 ? 1.81 -16.516 9.945 1 96.62 29 SER B CA 1
ATOM 3032 C C . SER B 1 29 ? 0.781 -17.625 9.797 1 96.62 29 SER B C 1
ATOM 3034 O O . SER B 1 29 ? 1.11 -18.719 9.344 1 96.62 29 SER B O 1
ATOM 3036 N N . ARG B 1 30 ? -0.47 -17.359 10.125 1 95.12 30 ARG B N 1
ATOM 3037 C CA . ARG B 1 30 ? -1.466 -18.422 10.188 1 95.12 30 ARG B CA 1
ATOM 3038 C C . ARG B 1 30 ? -1.83 -18.922 8.789 1 95.12 30 ARG B C 1
ATOM 3040 O O . ARG B 1 30 ? -2.502 -19.938 8.648 1 95.12 30 ARG B O 1
ATOM 3047 N N . GLN B 1 31 ? -1.421 -18.203 7.785 1 91.19 31 GLN B N 1
ATOM 3048 C CA . GLN B 1 31 ? -1.66 -18.625 6.406 1 91.19 31 GLN B CA 1
ATOM 3049 C C . GLN B 1 31 ? -0.767 -19.812 6.031 1 91.19 31 GLN B C 1
ATOM 3051 O O . GLN B 1 31 ? -0.988 -20.469 5.008 1 91.19 31 GLN B O 1
ATOM 3056 N N . PHE B 1 32 ? 0.226 -20.062 6.805 1 93.38 32 PHE B N 1
ATOM 3057 C CA . PHE B 1 32 ? 1.179 -21.141 6.59 1 93.38 32 PHE B CA 1
ATOM 3058 C C . PHE B 1 32 ? 0.964 -22.266 7.605 1 93.38 32 PHE B C 1
ATOM 3060 O O . PHE B 1 32 ? 0.465 -22.016 8.703 1 93.38 32 PHE B O 1
ATOM 3067 N N . ALA B 1 33 ? 1.332 -23.5 7.215 1 92.19 33 ALA B N 1
ATOM 3068 C CA . ALA B 1 33 ? 1.194 -24.625 8.133 1 92.19 33 ALA B CA 1
ATOM 3069 C C . ALA B 1 33 ? 1.939 -24.359 9.438 1 92.19 33 ALA B C 1
ATOM 3071 O O . ALA B 1 33 ? 3.086 -23.906 9.43 1 92.19 33 ALA B O 1
ATOM 3072 N N . PRO B 1 34 ? 1.221 -24.672 10.492 1 92.19 34 PRO B N 1
ATOM 3073 C CA . PRO B 1 34 ? 1.876 -24.438 11.781 1 92.19 34 PRO B CA 1
ATOM 3074 C C . PRO B 1 34 ? 3.197 -25.188 11.914 1 92.19 34 PRO B C 1
ATOM 3076 O O . PRO B 1 34 ? 3.305 -26.344 11.477 1 92.19 34 PRO B O 1
ATOM 3079 N N . ASP B 1 35 ? 4.164 -24.578 12.414 1 89 35 ASP B N 1
ATOM 3080 C CA . ASP B 1 35 ? 5.469 -25.156 12.742 1 89 35 ASP B CA 1
ATOM 3081 C C . ASP B 1 35 ? 6.258 -25.484 11.477 1 89 35 ASP B C 1
ATOM 3083 O O . ASP B 1 35 ? 7.254 -26.203 11.531 1 89 35 ASP B O 1
ATOM 3087 N N . SER B 1 36 ? 5.734 -25.016 10.383 1 90.62 36 SER B N 1
ATOM 3088 C CA . SER B 1 36 ? 6.547 -25.109 9.172 1 90.62 36 SER B CA 1
ATOM 3089 C C . SER B 1 36 ? 7.652 -24.062 9.156 1 90.62 36 SER B C 1
ATOM 3091 O O . SER B 1 36 ? 7.613 -23.109 9.93 1 90.62 36 SER B O 1
ATOM 3093 N N . PHE B 1 37 ? 8.602 -24.312 8.367 1 88.81 37 PHE B N 1
ATOM 3094 C CA . PHE B 1 37 ? 9.688 -23.344 8.203 1 88.81 37 PHE B CA 1
ATOM 3095 C C . PHE B 1 37 ? 9.148 -22 7.75 1 88.81 37 PHE B C 1
ATOM 3097 O O . PHE B 1 37 ? 9.562 -20.953 8.258 1 88.81 37 PHE B O 1
ATOM 3104 N N . GLU B 1 38 ? 8.188 -22.016 6.824 1 91.12 38 GLU B N 1
ATOM 3105 C CA . GLU B 1 38 ? 7.605 -20.781 6.289 1 91.12 38 GLU B CA 1
ATOM 3106 C C . GLU B 1 38 ? 6.848 -20.016 7.371 1 91.12 38 GLU B C 1
ATOM 3108 O O . GLU B 1 38 ? 6.938 -18.781 7.445 1 91.12 38 GLU B O 1
ATOM 3113 N N . HIS B 1 39 ? 6.105 -20.797 8.164 1 94.12 39 HIS B N 1
ATOM 3114 C CA . HIS B 1 39 ? 5.383 -20.203 9.281 1 94.12 39 HIS B CA 1
ATOM 3115 C C . HIS B 1 39 ? 6.328 -19.453 10.219 1 94.12 39 HIS B C 1
ATOM 3117 O O . HIS B 1 39 ? 6.09 -18.297 10.547 1 94.12 39 HIS B O 1
ATOM 3123 N N . ASP B 1 40 ? 7.379 -20.062 10.578 1 93.56 40 ASP B N 1
ATOM 3124 C CA . ASP B 1 40 ? 8.328 -19.484 11.523 1 93.56 40 ASP B CA 1
ATOM 3125 C C . ASP B 1 40 ? 9.07 -18.297 10.914 1 93.56 40 ASP B C 1
ATOM 3127 O O . ASP B 1 40 ? 9.328 -17.312 11.594 1 93.56 40 ASP B O 1
ATOM 3131 N N . LEU B 1 41 ? 9.398 -18.438 9.656 1 91.94 41 LEU B N 1
ATOM 3132 C CA . LEU B 1 41 ? 10.102 -17.359 8.953 1 91.94 41 LEU B CA 1
ATOM 3133 C C . LEU B 1 41 ? 9.234 -16.109 8.867 1 91.94 41 LEU B C 1
ATOM 3135 O O . LEU B 1 41 ? 9.703 -15.008 9.156 1 91.94 41 LEU B O 1
ATOM 3139 N N . VAL B 1 42 ? 8.039 -16.266 8.477 1 94.56 42 VAL B N 1
ATOM 3140 C CA . VAL B 1 42 ? 7.129 -15.141 8.32 1 94.56 42 VAL B CA 1
ATOM 3141 C C . VAL B 1 42 ? 6.867 -14.5 9.688 1 94.56 42 VAL B C 1
ATOM 3143 O O . VAL B 1 42 ? 6.832 -13.273 9.805 1 94.56 42 VAL B O 1
ATOM 3146 N N . LYS B 1 43 ? 6.684 -15.328 10.68 1 96.06 43 LYS B N 1
ATOM 3147 C CA . LYS B 1 43 ? 6.469 -14.812 12.031 1 96.06 43 LYS B CA 1
ATOM 3148 C C . LYS B 1 43 ? 7.672 -14 12.5 1 96.06 43 LYS B C 1
ATOM 3150 O O . LYS B 1 43 ? 7.512 -12.922 13.086 1 96.06 43 LYS B O 1
ATOM 3155 N N . TYR B 1 44 ? 8.805 -14.523 12.227 1 95.12 44 TYR B N 1
ATOM 3156 C CA . TYR B 1 44 ? 10.039 -13.859 12.617 1 95.12 44 TYR B CA 1
ATOM 3157 C C . TYR B 1 44 ? 10.188 -12.523 11.914 1 95.12 44 TYR B C 1
ATOM 3159 O O . TYR B 1 44 ? 10.484 -11.508 12.547 1 95.12 44 TYR B O 1
ATOM 3167 N N . ARG B 1 45 ? 9.961 -12.5 10.625 1 95 45 ARG B N 1
ATOM 3168 C CA . ARG B 1 45 ? 10.07 -11.273 9.844 1 95 45 ARG B CA 1
ATOM 3169 C C . ARG B 1 45 ? 9.016 -10.258 10.281 1 95 45 ARG B C 1
ATOM 3171 O O . ARG B 1 45 ? 9.312 -9.062 10.406 1 95 45 ARG B O 1
ATOM 3178 N N . SER B 1 46 ? 7.824 -10.75 10.531 1 97.31 46 SER B N 1
ATOM 3179 C CA . SER B 1 46 ? 6.742 -9.867 10.969 1 97.31 46 SER B CA 1
ATOM 3180 C C . SER B 1 46 ? 7.051 -9.25 12.328 1 97.31 46 SER B C 1
ATOM 3182 O O . SER B 1 46 ? 6.75 -8.078 12.562 1 97.31 46 SER B O 1
ATOM 3184 N N . LYS B 1 47 ? 7.598 -10.062 13.172 1 97.75 47 LYS B N 1
ATOM 3185 C CA . LYS B 1 47 ? 8.016 -9.555 14.477 1 97.75 47 LYS B CA 1
ATOM 3186 C C . LYS B 1 47 ? 9.047 -8.438 14.328 1 97.75 47 LYS B C 1
ATOM 3188 O O . LYS B 1 47 ? 8.977 -7.422 15.016 1 97.75 47 LYS B O 1
ATOM 3193 N N . GLY B 1 48 ? 10.008 -8.648 13.469 1 96.44 48 GLY B N 1
ATOM 3194 C CA . GLY B 1 48 ? 11.016 -7.633 13.203 1 96.44 48 GLY B CA 1
ATOM 3195 C C . GLY B 1 48 ? 10.422 -6.328 12.695 1 96.44 48 GLY B C 1
ATOM 3196 O O . GLY B 1 48 ? 10.82 -5.25 13.148 1 96.44 48 GLY B O 1
ATOM 3197 N N . ILE B 1 49 ? 9.492 -6.43 11.781 1 97.44 49 ILE B N 1
ATOM 3198 C CA . ILE B 1 49 ? 8.828 -5.25 11.234 1 97.44 49 ILE B CA 1
ATOM 3199 C C . ILE B 1 49 ? 8.148 -4.473 12.352 1 97.44 49 ILE B C 1
ATOM 3201 O O . ILE B 1 49 ? 8.359 -3.266 12.5 1 97.44 49 ILE B O 1
ATOM 3205 N N . PHE B 1 50 ? 7.367 -5.16 13.148 1 98.12 50 PHE B N 1
ATOM 3206 C CA . PHE B 1 50 ? 6.57 -4.512 14.18 1 98.12 50 PHE B CA 1
ATOM 3207 C C . PHE B 1 50 ? 7.465 -3.895 15.25 1 98.12 50 PHE B C 1
ATOM 3209 O O . PHE B 1 50 ? 7.32 -2.717 15.578 1 98.12 50 PHE B O 1
ATOM 3216 N N . ASP B 1 51 ? 8.414 -4.645 15.703 1 97.12 51 ASP B N 1
ATOM 3217 C CA . ASP B 1 51 ? 9.289 -4.188 16.781 1 97.12 51 ASP B CA 1
ATOM 3218 C C . ASP B 1 51 ? 10.211 -3.066 16.297 1 97.12 51 ASP B C 1
ATOM 3220 O O . ASP B 1 51 ? 10.57 -2.18 17.078 1 97.12 51 ASP B O 1
ATOM 3224 N N . GLY B 1 52 ? 10.508 -3.143 15.102 1 96 52 GLY B N 1
ATOM 3225 C CA . GLY B 1 52 ? 11.461 -2.186 14.562 1 96 52 GLY B CA 1
ATOM 3226 C C . GLY B 1 52 ? 10.82 -0.872 14.156 1 96 52 GLY B C 1
ATOM 3227 O O . GLY B 1 52 ? 11.5 0.151 14.055 1 96 52 GLY B O 1
ATOM 3228 N N . THR B 1 53 ? 9.523 -0.907 13.938 1 97.06 53 THR B N 1
ATOM 3229 C CA . THR B 1 53 ? 9 0.293 13.297 1 97.06 53 THR B CA 1
ATOM 3230 C C . THR B 1 53 ? 7.77 0.812 14.031 1 97.06 53 THR B C 1
ATOM 3232 O O . THR B 1 53 ? 7.406 1.981 13.898 1 97.06 53 THR B O 1
ATOM 3235 N N . VAL B 1 54 ? 7.043 -0 14.789 1 96.94 54 VAL B N 1
ATOM 3236 C CA . VAL B 1 54 ? 5.793 0.41 15.422 1 96.94 54 VAL B CA 1
ATOM 3237 C C . VAL B 1 54 ? 6.059 0.851 16.859 1 96.94 54 VAL B C 1
ATOM 3239 O O . VAL B 1 54 ? 5.496 1.844 17.328 1 96.94 54 VAL B O 1
ATOM 3242 N N . THR B 1 55 ? 6.965 0.142 17.469 1 89.69 55 THR B N 1
ATOM 3243 C CA . THR B 1 55 ? 7.262 0.402 18.875 1 89.69 55 THR B CA 1
ATOM 3244 C C . THR B 1 55 ? 8.266 1.543 19.016 1 89.69 55 THR B C 1
ATOM 3246 O O . THR B 1 55 ? 9.039 1.808 18.094 1 89.69 55 THR B O 1
ATOM 3249 N N . GLY B 1 56 ? 8.156 2.273 20.109 1 83.69 56 GLY B N 1
ATOM 3250 C CA . GLY B 1 56 ? 9.156 3.285 20.406 1 83.69 56 GLY B CA 1
ATOM 3251 C C . GLY B 1 56 ? 8.68 4.699 20.141 1 83.69 56 GLY B C 1
ATOM 3252 O O . GLY B 1 56 ? 9.414 5.664 20.359 1 83.69 56 GLY B O 1
ATOM 3253 N N . GLY B 1 57 ? 7.504 4.871 19.688 1 85 57 GLY B N 1
ATOM 3254 C CA . GLY B 1 57 ? 6.965 6.199 19.438 1 85 57 GLY B CA 1
ATOM 3255 C C . GLY B 1 57 ? 6.238 6.781 20.641 1 85 57 GLY B C 1
ATOM 3256 O O . GLY B 1 57 ? 6.148 6.137 21.688 1 85 57 GLY B O 1
ATOM 3257 N N . LYS B 1 58 ? 5.723 8 20.516 1 86.75 58 LYS B N 1
ATOM 3258 C CA . LYS B 1 58 ? 5.039 8.727 21.578 1 86.75 58 LYS B CA 1
ATOM 3259 C C . LYS B 1 58 ? 3.58 8.281 21.688 1 86.75 58 LYS B C 1
ATOM 3261 O O . LYS B 1 58 ? 2.91 8.586 22.688 1 86.75 58 LYS B O 1
ATOM 3266 N N . ASN B 1 59 ? 3.072 7.555 20.75 1 94.5 59 ASN B N 1
ATOM 3267 C CA . ASN B 1 59 ? 1.733 6.98 20.688 1 94.5 59 ASN B CA 1
ATOM 3268 C C . ASN B 1 59 ? 0.656 8.047 20.844 1 94.5 59 ASN B C 1
ATOM 3270 O O . ASN B 1 59 ? -0.352 7.832 21.516 1 94.5 59 ASN B O 1
ATOM 3274 N N . LEU B 1 60 ? 0.893 9.211 20.281 1 94.38 60 LEU B N 1
ATOM 3275 C CA . LEU B 1 60 ? -0 10.359 20.453 1 94.38 60 LEU B CA 1
ATOM 3276 C C . LEU B 1 60 ? -1.343 10.094 19.781 1 94.38 60 LEU B C 1
ATOM 3278 O O . LEU B 1 60 ? -2.391 10.484 20.297 1 94.38 60 LEU B O 1
ATOM 3282 N N . ARG B 1 61 ? -1.331 9.477 18.656 1 97.69 61 ARG B N 1
ATOM 3283 C CA . ARG B 1 61 ? -2.568 9.219 17.922 1 97.69 61 ARG B CA 1
ATOM 3284 C C . ARG B 1 61 ? -3.451 8.227 18.688 1 97.69 61 ARG B C 1
ATOM 3286 O O . ARG B 1 61 ? -4.652 8.453 18.844 1 97.69 61 ARG B O 1
ATOM 3293 N N . ALA B 1 62 ? -2.807 7.16 19.156 1 98.38 62 ALA B N 1
ATOM 3294 C CA . ALA B 1 62 ? -3.541 6.16 19.922 1 98.38 62 ALA B CA 1
ATOM 3295 C C . ALA B 1 62 ? -4.117 6.77 21.203 1 98.38 62 ALA B C 1
ATOM 3297 O O . ALA B 1 62 ? -5.27 6.512 21.547 1 98.38 62 ALA B O 1
ATOM 3298 N N . LEU B 1 63 ? -3.332 7.562 21.844 1 97.62 63 LEU B N 1
ATOM 3299 C CA . LEU B 1 63 ? -3.77 8.195 23.094 1 97.62 63 LEU B CA 1
ATOM 3300 C C . LEU B 1 63 ? -4.945 9.133 22.828 1 97.62 63 LEU B C 1
ATOM 3302 O O . LEU B 1 63 ? -5.914 9.141 23.594 1 97.62 63 LEU B O 1
ATOM 3306 N N . LEU B 1 64 ? -4.875 9.898 21.781 1 98.31 64 LEU B N 1
ATOM 3307 C CA . LEU B 1 64 ? -5.961 10.812 21.438 1 98.31 64 LEU B CA 1
ATOM 3308 C C . LEU B 1 64 ? -7.25 10.047 21.188 1 98.31 64 LEU B C 1
ATOM 3310 O O . LEU B 1 64 ? -8.32 10.445 21.656 1 98.31 64 LEU B O 1
ATOM 3314 N N . ALA B 1 65 ? -7.191 8.938 20.453 1 98.69 65 ALA B N 1
ATOM 3315 C CA . ALA B 1 65 ? -8.367 8.125 20.172 1 98.69 65 ALA B CA 1
ATOM 3316 C C . ALA B 1 65 ? -8.961 7.551 21.453 1 98.69 65 ALA B C 1
ATOM 3318 O O . ALA B 1 65 ? -10.172 7.625 21.672 1 98.69 65 ALA B O 1
ATOM 3319 N N . LEU B 1 66 ? -8.07 6.98 22.266 1 98.62 66 LEU B N 1
ATOM 3320 C CA . LEU B 1 66 ? -8.523 6.355 23.516 1 98.62 66 LEU B CA 1
ATOM 3321 C C . LEU B 1 66 ? -9.164 7.383 24.438 1 98.62 66 LEU B C 1
ATOM 3323 O O . LEU B 1 66 ? -10.242 7.148 24.984 1 98.62 66 LEU B O 1
ATOM 3327 N N . GLU B 1 67 ? -8.508 8.516 24.609 1 98 67 GLU B N 1
ATOM 3328 C CA . GLU B 1 67 ? -9.023 9.562 25.484 1 98 67 GLU B CA 1
ATOM 3329 C C . GLU B 1 67 ? -10.336 10.133 24.953 1 98 67 GLU B C 1
ATOM 3331 O O . GLU B 1 67 ? -11.219 10.484 25.734 1 98 67 GLU B O 1
ATOM 3336 N N . SER B 1 68 ? -10.461 10.281 23.641 1 97.81 68 SER B N 1
ATOM 3337 C CA . SER B 1 68 ? -11.719 10.703 23.047 1 97.81 68 SER B CA 1
ATOM 3338 C C . SER B 1 68 ? -12.836 9.711 23.344 1 97.81 68 SER B C 1
ATOM 3340 O O . SER B 1 68 ? -13.953 10.109 23.688 1 97.81 68 SER B O 1
ATOM 3342 N N . PHE B 1 69 ? -12.578 8.406 23.219 1 98.06 69 PHE B N 1
ATOM 3343 C CA . PHE B 1 69 ? -13.562 7.371 23.516 1 98.06 69 PHE B CA 1
ATOM 3344 C C . PHE B 1 69 ? -13.992 7.449 24.984 1 98.06 69 PHE B C 1
ATOM 3346 O O . PHE B 1 69 ? -15.188 7.383 25.281 1 98.06 69 PHE B O 1
ATOM 3353 N N . GLN B 1 70 ? -13.008 7.59 25.844 1 97.56 70 GLN B N 1
ATOM 3354 C CA . GLN B 1 70 ? -13.305 7.645 27.266 1 97.56 70 GLN B CA 1
ATOM 3355 C C . GLN B 1 70 ? -14.156 8.867 27.609 1 97.56 70 GLN B C 1
ATOM 3357 O O . GLN B 1 70 ? -15.031 8.805 28.484 1 97.56 70 GLN B O 1
ATOM 3362 N N . ALA B 1 71 ? -13.867 9.961 26.938 1 96.56 71 ALA B N 1
ATOM 3363 C CA . ALA B 1 71 ? -14.664 11.172 27.141 1 96.56 71 ALA B CA 1
ATOM 3364 C C . ALA B 1 71 ? -16.094 10.961 26.656 1 96.56 71 ALA B C 1
ATOM 3366 O O . ALA B 1 71 ? -17.047 11.391 27.328 1 96.56 71 ALA B O 1
ATOM 3367 N N . LEU B 1 72 ? -16.297 10.281 25.578 1 95.88 72 LEU B N 1
ATOM 3368 C CA . LEU B 1 72 ? -17.609 10.062 24.984 1 95.88 72 LEU B CA 1
ATOM 3369 C C . LEU B 1 72 ? -18.375 8.977 25.734 1 95.88 72 LEU B C 1
ATOM 3371 O O . LEU B 1 72 ? -19.594 8.898 25.641 1 95.88 72 LEU B O 1
ATOM 3375 N N . ASN B 1 73 ? -17.578 8.094 26.391 1 96.62 73 ASN B N 1
ATOM 3376 C CA . ASN B 1 73 ? -18.172 6.961 27.109 1 96.62 73 ASN B CA 1
ATOM 3377 C C . ASN B 1 73 ? -17.656 6.871 28.547 1 96.62 73 ASN B C 1
ATOM 3379 O O . ASN B 1 73 ? -16.969 5.902 28.906 1 96.62 73 ASN B O 1
ATOM 3383 N N . PRO B 1 74 ? -18.078 7.766 29.359 1 95.25 74 PRO B N 1
ATOM 3384 C CA . PRO B 1 74 ? -17.547 7.809 30.719 1 95.25 74 PRO B CA 1
ATOM 3385 C C . PRO B 1 74 ? -17.906 6.574 31.531 1 95.25 74 PRO B C 1
ATOM 3387 O O . PRO B 1 74 ? -17.234 6.25 32.5 1 95.25 74 PRO B O 1
ATOM 3390 N N . GLU B 1 75 ? -18.891 5.844 31.125 1 96.88 75 GLU B N 1
ATOM 3391 C CA . GLU B 1 75 ? -19.328 4.684 31.875 1 96.88 75 GLU B CA 1
ATOM 3392 C C . GLU B 1 75 ? -18.891 3.383 31.219 1 96.88 75 GLU B C 1
ATOM 3394 O O . GLU B 1 75 ? -19.359 2.303 31.578 1 96.88 75 GLU B O 1
ATOM 3399 N N . ALA B 1 76 ? -18.047 3.496 30.219 1 96.56 76 ALA B N 1
ATOM 3400 C CA . ALA B 1 76 ? -17.594 2.297 29.516 1 96.56 76 ALA B CA 1
ATOM 3401 C C . ALA B 1 76 ? -16.922 1.319 30.469 1 96.56 76 ALA B C 1
ATOM 3403 O O . ALA B 1 76 ? -16.188 1.729 31.375 1 96.56 76 ALA B O 1
ATOM 3404 N N . GLY B 1 77 ? -17.172 0.049 30.328 1 97.06 77 GLY B N 1
ATOM 3405 C CA . GLY B 1 77 ? -16.547 -0.981 31.141 1 97.06 77 GLY B CA 1
ATOM 3406 C C . GLY B 1 77 ? -15.094 -1.235 30.75 1 97.06 77 GLY B C 1
ATOM 3407 O O . GLY B 1 77 ? -14.625 -0.759 29.719 1 97.06 77 GLY B O 1
ATOM 3408 N N . THR B 1 78 ? -14.414 -1.934 31.594 1 96.56 78 THR B N 1
ATOM 3409 C CA . THR B 1 78 ? -13 -2.221 31.406 1 96.56 78 THR B CA 1
ATOM 3410 C C . THR B 1 78 ? -12.75 -2.93 30.078 1 96.56 78 THR B C 1
ATOM 3412 O O . THR B 1 78 ? -11.82 -2.59 29.344 1 96.56 78 THR B O 1
ATOM 3415 N N . ALA B 1 79 ? -13.625 -3.859 29.781 1 96.88 79 ALA B N 1
ATOM 3416 C CA . ALA B 1 79 ? -13.469 -4.629 28.547 1 96.88 79 ALA B CA 1
ATOM 3417 C C . ALA B 1 79 ? -13.609 -3.73 27.328 1 96.88 79 ALA B C 1
ATOM 3419 O O . ALA B 1 79 ? -12.883 -3.9 26.344 1 96.88 79 ALA B O 1
ATOM 3420 N N . GLU B 1 80 ? -14.508 -2.812 27.391 1 97.56 80 GLU B N 1
ATOM 3421 C CA . GLU B 1 80 ? -14.719 -1.88 26.297 1 97.56 80 GLU B CA 1
ATOM 3422 C C . GLU B 1 80 ? -13.523 -0.949 26.125 1 97.56 80 GLU B C 1
ATOM 3424 O O . GLU B 1 80 ? -13.094 -0.687 25 1 97.56 80 GLU B O 1
ATOM 3429 N N . VAL B 1 81 ? -13 -0.491 27.234 1 98.12 81 VAL B N 1
ATOM 3430 C CA . VAL B 1 81 ? -11.859 0.415 27.203 1 98.12 81 VAL B CA 1
ATOM 3431 C C . VAL B 1 81 ? -10.633 -0.312 26.656 1 98.12 81 VAL B C 1
ATOM 3433 O O . VAL B 1 81 ? -9.883 0.245 25.844 1 98.12 81 VAL B O 1
ATOM 3436 N N . HIS B 1 82 ? -10.453 -1.574 27.031 1 98 82 HIS B N 1
ATOM 3437 C CA . HIS B 1 82 ? -9.328 -2.359 26.547 1 98 82 HIS B CA 1
ATOM 3438 C C . HIS B 1 82 ? -9.445 -2.602 25.047 1 98 82 HIS B C 1
ATOM 3440 O O . HIS B 1 82 ? -8.445 -2.51 24.312 1 98 82 HIS B O 1
ATOM 3446 N N . ARG B 1 83 ? -10.625 -2.904 24.625 1 98.31 83 ARG B N 1
ATOM 3447 C CA . ARG B 1 83 ? -10.859 -3.123 23.203 1 98.31 83 ARG B CA 1
ATOM 3448 C C . ARG B 1 83 ? -10.578 -1.857 22.391 1 98.31 83 ARG B C 1
ATOM 3450 O O . ARG B 1 83 ? -9.969 -1.916 21.328 1 98.31 83 ARG B O 1
ATOM 3457 N N . MET B 1 84 ? -11.039 -0.75 22.938 1 98.69 84 MET B N 1
ATOM 3458 C CA . MET B 1 84 ? -10.781 0.529 22.281 1 98.69 84 MET B CA 1
ATOM 3459 C C . MET B 1 84 ? -9.289 0.834 22.266 1 98.69 84 MET B C 1
ATOM 3461 O O . MET B 1 84 ? -8.773 1.373 21.281 1 98.69 84 MET B O 1
ATOM 3465 N N . ALA B 1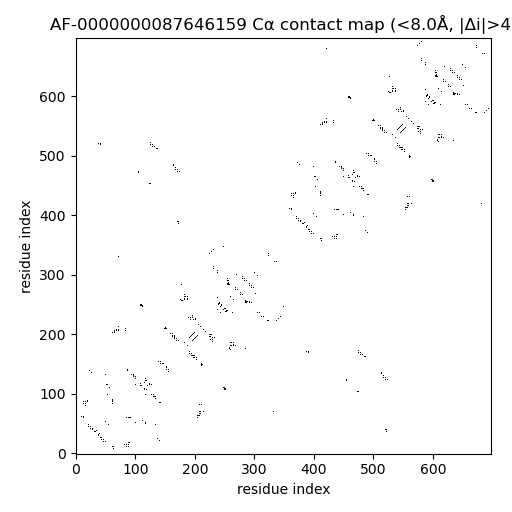 85 ? -8.617 0.521 23.328 1 98.69 85 ALA B N 1
ATOM 3466 C CA . ALA B 1 85 ? -7.176 0.74 23.359 1 98.69 85 ALA B CA 1
ATOM 3467 C C . ALA B 1 85 ? -6.469 -0.045 22.266 1 98.69 85 ALA B C 1
ATOM 3469 O O . ALA B 1 85 ? -5.547 0.463 21.625 1 98.69 85 ALA B O 1
ATOM 3470 N N . GLU B 1 86 ? -6.887 -1.262 22.016 1 98.69 86 GLU B N 1
ATOM 3471 C CA . GLU B 1 86 ? -6.316 -2.057 20.938 1 98.69 86 GLU B CA 1
ATOM 3472 C C . GLU B 1 86 ? -6.629 -1.441 19.578 1 98.69 86 GLU B C 1
ATOM 3474 O O . GLU B 1 86 ? -5.746 -1.32 18.719 1 98.69 86 GLU B O 1
ATOM 3479 N N . CYS B 1 87 ? -7.844 -1.058 19.422 1 98.81 87 CYS B N 1
ATOM 3480 C CA . CYS B 1 87 ? -8.234 -0.42 18.172 1 98.81 87 CYS B CA 1
ATOM 3481 C C . CYS B 1 87 ? -7.434 0.854 17.938 1 98.81 87 CYS B C 1
ATOM 3483 O O . CYS B 1 87 ? -6.926 1.078 16.844 1 98.81 87 CYS B O 1
ATOM 3485 N N . ALA B 1 88 ? -7.32 1.668 18.984 1 98.75 88 ALA B N 1
ATOM 3486 C CA . ALA B 1 88 ? -6.555 2.91 18.922 1 98.75 88 ALA B CA 1
ATOM 3487 C C . ALA B 1 88 ? -5.094 2.637 18.562 1 98.75 88 ALA B C 1
ATOM 3489 O O . ALA B 1 88 ? -4.473 3.404 17.828 1 98.75 88 ALA B O 1
ATOM 3490 N N . SER B 1 89 ? -4.594 1.558 19.078 1 98.44 89 SER B N 1
ATOM 3491 C CA . SER B 1 89 ? -3.188 1.225 18.875 1 98.44 89 SER B CA 1
ATOM 3492 C C . SER B 1 89 ? -2.906 0.873 17.422 1 98.44 89 SER B C 1
ATOM 3494 O O . SER B 1 89 ? -1.756 0.909 16.969 1 98.44 89 SER B O 1
ATOM 3496 N N . LEU B 1 90 ? -3.912 0.554 16.641 1 98.69 90 LEU B N 1
ATOM 3497 C CA . LEU B 1 90 ? -3.746 0.33 15.219 1 98.69 90 LEU B CA 1
ATOM 3498 C C . LEU B 1 90 ? -3.254 1.596 14.523 1 98.69 90 LEU B C 1
ATOM 3500 O O . LEU B 1 90 ? -2.59 1.522 13.484 1 98.69 90 LEU B O 1
ATOM 3504 N N . LEU B 1 91 ? -3.561 2.744 15.141 1 98.62 91 LEU B N 1
ATOM 3505 C CA . LEU B 1 91 ? -3.121 4.008 14.555 1 98.62 91 LEU B CA 1
ATOM 3506 C C . LEU B 1 91 ? -1.6 4.109 14.555 1 98.62 91 LEU B C 1
ATOM 3508 O O . LEU B 1 91 ? -1.014 4.73 13.672 1 98.62 91 LEU B O 1
ATOM 3512 N N . GLU B 1 92 ? -0.954 3.447 15.508 1 98.44 92 GLU B N 1
ATOM 3513 C CA . GLU B 1 92 ? 0.505 3.439 15.539 1 98.44 92 GLU B CA 1
ATOM 3514 C C . GLU B 1 92 ? 1.077 2.5 14.484 1 98.44 92 GLU B C 1
ATOM 3516 O O . GLU B 1 92 ? 2.139 2.768 13.914 1 98.44 92 GLU B O 1
ATOM 3521 N N . MET B 1 93 ? 0.385 1.394 14.273 1 98.44 93 MET B N 1
ATOM 3522 C CA . MET B 1 93 ? 0.757 0.498 13.188 1 98.44 93 MET B CA 1
ATOM 3523 C C . MET B 1 93 ? 0.61 1.193 11.836 1 98.44 93 MET B C 1
ATOM 3525 O O . MET B 1 93 ? 1.485 1.079 10.977 1 98.44 93 MET B O 1
ATOM 3529 N N . ILE B 1 94 ? -0.443 1.948 11.641 1 98.5 94 ILE B N 1
ATOM 3530 C CA . ILE B 1 94 ? -0.705 2.717 10.43 1 98.5 94 ILE B CA 1
ATOM 3531 C C . ILE B 1 94 ? 0.368 3.789 10.258 1 98.5 94 ILE B C 1
ATOM 3533 O O . ILE B 1 94 ? 0.88 3.99 9.156 1 98.5 94 ILE B O 1
ATOM 3537 N N . GLN B 1 95 ? 0.675 4.453 11.359 1 97.88 95 GLN B N 1
ATOM 3538 C CA . GLN B 1 95 ? 1.731 5.457 11.32 1 97.88 95 GLN B CA 1
ATOM 3539 C C . GLN B 1 95 ? 3.047 4.855 10.836 1 97.88 95 GLN B C 1
ATOM 3541 O O . GLN B 1 95 ? 3.77 5.473 10.047 1 97.88 95 GLN B O 1
ATOM 3546 N N . SER B 1 96 ? 3.371 3.691 11.344 1 98 96 SER B N 1
ATOM 3547 C CA . SER B 1 96 ? 4.598 3.016 10.93 1 98 96 SER B CA 1
ATOM 3548 C C . SER B 1 96 ? 4.598 2.729 9.43 1 98 96 SER B C 1
ATOM 3550 O O . SER B 1 96 ? 5.625 2.869 8.766 1 98 96 SER B O 1
ATOM 3552 N N . PHE B 1 97 ? 3.475 2.305 8.906 1 98.62 97 PHE B N 1
ATOM 3553 C CA . PHE B 1 97 ? 3.309 2.135 7.465 1 98.62 97 PHE B CA 1
ATOM 3554 C C . PHE B 1 97 ? 3.699 3.406 6.723 1 98.62 97 PHE B C 1
ATOM 3556 O O . PHE B 1 97 ? 4.52 3.367 5.801 1 98.62 97 PHE B O 1
ATOM 3563 N N . TYR B 1 98 ? 3.201 4.543 7.109 1 97.94 98 TYR B N 1
ATOM 3564 C CA . TYR B 1 98 ? 3.475 5.809 6.441 1 97.94 98 TYR B CA 1
ATOM 3565 C C . TYR B 1 98 ? 4.941 6.195 6.59 1 97.94 98 TYR B C 1
ATOM 3567 O O . TYR B 1 98 ? 5.555 6.695 5.645 1 97.94 98 TYR B O 1
ATOM 3575 N N . LEU B 1 99 ? 5.523 5.973 7.777 1 96.56 99 LEU B N 1
ATOM 3576 C CA . LEU B 1 99 ? 6.902 6.371 8.023 1 96.56 99 LEU B CA 1
ATOM 3577 C C . LEU B 1 99 ? 7.863 5.582 7.145 1 96.56 99 LEU B C 1
ATOM 3579 O O . LEU B 1 99 ? 8.805 6.148 6.578 1 96.56 99 LEU B O 1
ATOM 3583 N N . ILE B 1 100 ? 7.617 4.293 7.012 1 98.12 100 ILE B N 1
ATOM 3584 C CA . ILE B 1 100 ? 8.492 3.455 6.199 1 98.12 100 ILE B CA 1
ATOM 3585 C C . ILE B 1 100 ? 8.469 3.941 4.75 1 98.12 100 ILE B C 1
ATOM 3587 O O . ILE B 1 100 ? 9.523 4.141 4.141 1 98.12 100 ILE B O 1
ATOM 3591 N N . VAL B 1 101 ? 7.301 4.168 4.242 1 97.75 101 VAL B N 1
ATOM 3592 C CA . VAL B 1 101 ? 7.133 4.586 2.852 1 97.75 101 VAL B CA 1
ATOM 3593 C C . VAL B 1 101 ? 7.77 5.957 2.646 1 97.75 101 VAL B C 1
ATOM 3595 O O . VAL B 1 101 ? 8.5 6.168 1.677 1 97.75 101 VAL B O 1
ATOM 3598 N N . ASP B 1 102 ? 7.523 6.828 3.564 1 95.19 102 ASP B N 1
ATOM 3599 C CA . ASP B 1 102 ? 8.07 8.18 3.49 1 95.19 102 ASP B CA 1
ATOM 3600 C C . ASP B 1 102 ? 9.594 8.156 3.543 1 95.19 102 ASP B C 1
ATOM 3602 O O . ASP B 1 102 ? 10.258 8.852 2.77 1 95.19 102 ASP B O 1
ATOM 3606 N N . ASP B 1 103 ? 10.133 7.414 4.496 1 95.94 103 ASP B N 1
ATOM 3607 C CA . ASP B 1 103 ? 11.586 7.316 4.656 1 95.94 103 ASP B CA 1
ATOM 3608 C C . ASP B 1 103 ? 12.242 6.816 3.373 1 95.94 103 ASP B C 1
ATOM 3610 O O . ASP B 1 103 ? 13.32 7.293 2.998 1 95.94 103 ASP B O 1
ATOM 3614 N N . ILE B 1 104 ? 11.617 5.906 2.709 1 96.62 104 ILE B N 1
ATOM 3615 C CA . ILE B 1 104 ? 12.133 5.355 1.46 1 96.62 104 ILE B CA 1
ATOM 3616 C C . ILE B 1 104 ? 12.117 6.43 0.375 1 96.62 104 ILE B C 1
ATOM 3618 O O . ILE B 1 104 ? 13.117 6.652 -0.305 1 96.62 104 ILE B O 1
ATOM 3622 N N . MET B 1 105 ? 11.07 7.113 0.222 1 93.94 105 MET B N 1
ATOM 3623 C CA . MET B 1 105 ? 10.891 8.086 -0.849 1 93.94 105 MET B CA 1
ATOM 3624 C C . MET B 1 105 ? 11.812 9.289 -0.649 1 93.94 105 MET B C 1
ATOM 3626 O O . MET B 1 105 ? 12.328 9.844 -1.618 1 93.94 105 MET B O 1
ATOM 3630 N N . ASP B 1 106 ? 12.047 9.586 0.627 1 89.88 106 ASP B N 1
ATOM 3631 C CA . ASP B 1 106 ? 12.844 10.766 0.939 1 89.88 106 ASP B CA 1
ATOM 3632 C C . ASP B 1 106 ? 14.328 10.414 1.069 1 89.88 106 ASP B C 1
ATOM 3634 O O . ASP B 1 106 ? 15.18 11.305 1.123 1 89.88 106 ASP B O 1
ATOM 3638 N N . GLY B 1 107 ? 14.586 9.164 1.131 1 92.69 107 GLY B N 1
ATOM 3639 C CA . GLY B 1 107 ? 15.953 8.742 1.37 1 92.69 107 GLY B CA 1
ATOM 3640 C C . GLY B 1 107 ? 16.453 9.086 2.764 1 92.69 107 GLY B C 1
ATOM 3641 O O . GLY B 1 107 ? 17.609 9.461 2.941 1 92.69 107 GLY B O 1
ATOM 3642 N N . ALA B 1 108 ? 15.539 9.031 3.701 1 92.81 108 ALA B N 1
ATOM 3643 C CA . ALA B 1 108 ? 15.906 9.375 5.074 1 92.81 108 ALA B CA 1
ATOM 3644 C C . ALA B 1 108 ? 16.875 8.344 5.652 1 92.81 108 ALA B C 1
ATOM 3646 O O . ALA B 1 108 ? 16.781 7.152 5.336 1 92.81 108 ALA B O 1
ATOM 3647 N N . GLU B 1 109 ? 17.719 8.812 6.609 1 93.88 109 GLU B N 1
ATOM 3648 C CA . GLU B 1 109 ? 18.75 7.941 7.172 1 93.88 109 GLU B CA 1
ATOM 3649 C C . GLU B 1 109 ? 18.312 7.367 8.516 1 93.88 109 GLU B C 1
ATOM 3651 O O . GLU B 1 109 ? 18.578 6.199 8.812 1 93.88 109 GLU B O 1
ATOM 3656 N N . THR B 1 110 ? 17.594 8.211 9.328 1 93 110 THR B N 1
ATOM 3657 C CA . THR B 1 110 ? 17.234 7.777 10.68 1 93 110 THR B CA 1
ATOM 3658 C C . THR B 1 110 ? 15.781 8.125 10.992 1 93 110 THR B C 1
ATOM 3660 O O . THR B 1 110 ? 15.219 9.055 10.406 1 93 110 THR B O 1
ATOM 3663 N N . ARG B 1 111 ? 15.234 7.34 11.859 1 91.19 111 ARG B N 1
ATOM 3664 C CA . ARG B 1 111 ? 13.898 7.516 12.422 1 91.19 111 ARG B CA 1
ATOM 3665 C C . ARG B 1 111 ? 13.859 7.047 13.875 1 91.19 111 ARG B C 1
ATOM 3667 O O . ARG B 1 111 ? 14.273 5.926 14.188 1 91.19 111 ARG B O 1
ATOM 3674 N N . ARG B 1 112 ? 13.438 7.906 14.695 1 89.38 112 ARG B N 1
ATOM 3675 C CA . ARG B 1 112 ? 13.336 7.613 16.125 1 89.38 112 ARG B CA 1
ATOM 3676 C C . ARG B 1 112 ? 14.68 7.172 16.688 1 89.38 112 ARG B C 1
ATOM 3678 O O . ARG B 1 112 ? 14.758 6.199 17.438 1 89.38 112 ARG B O 1
ATOM 3685 N N . GLY B 1 113 ? 15.68 7.758 16.188 1 88.12 113 GLY B N 1
ATOM 3686 C CA . GLY B 1 113 ? 17.031 7.547 16.703 1 88.12 113 GLY B CA 1
ATOM 3687 C C . GLY B 1 113 ? 17.688 6.293 16.156 1 88.12 113 GLY B C 1
ATOM 3688 O O . GLY B 1 113 ? 18.797 5.957 16.547 1 88.12 113 GLY B O 1
ATOM 3689 N N . LYS B 1 114 ? 17.016 5.633 15.281 1 91.94 114 LYS B N 1
ATOM 3690 C CA . LYS B 1 114 ? 17.531 4.406 14.672 1 91.94 114 LYS B CA 1
ATOM 3691 C C . LYS B 1 114 ? 17.578 4.531 13.148 1 91.94 114 LYS B C 1
ATOM 3693 O O . LYS B 1 114 ? 16.969 5.438 12.57 1 91.94 114 LYS B O 1
ATOM 3698 N N . PRO B 1 115 ? 18.391 3.646 12.547 1 95.44 115 PRO B N 1
ATOM 3699 C CA . PRO B 1 115 ? 18.312 3.643 11.086 1 95.44 115 PRO B CA 1
ATOM 3700 C C . PRO B 1 115 ? 16.891 3.402 10.57 1 95.44 115 PRO B C 1
ATOM 3702 O O . PRO B 1 115 ? 16.141 2.604 11.148 1 95.44 115 PRO B O 1
ATOM 3705 N N . CYS B 1 116 ? 16.562 4.113 9.523 1 97.06 116 CYS B N 1
ATOM 3706 C CA . CYS B 1 116 ? 15.273 3.822 8.891 1 97.06 116 CYS B CA 1
ATOM 3707 C C . CYS B 1 116 ? 15.164 2.346 8.539 1 97.06 116 CYS B C 1
ATOM 3709 O O . CYS B 1 116 ? 16.172 1.695 8.25 1 97.06 116 CYS B O 1
ATOM 3711 N N . TRP B 1 117 ? 14.047 1.849 8.508 1 97.62 117 TRP B N 1
ATOM 3712 C CA . TRP B 1 117 ? 13.805 0.416 8.367 1 97.62 117 TRP B CA 1
ATOM 3713 C C . TRP B 1 117 ? 14.461 -0.128 7.109 1 97.62 117 TRP B C 1
ATOM 3715 O O . TRP B 1 117 ? 15.086 -1.191 7.137 1 97.62 117 TRP B O 1
ATOM 3725 N N . TYR B 1 118 ? 14.422 0.61 5.992 1 97.56 118 TYR B N 1
ATOM 3726 C CA . TYR B 1 118 ? 14.953 0.126 4.723 1 97.56 118 TYR B CA 1
ATOM 3727 C C . TYR B 1 118 ? 16.484 0.152 4.727 1 97.56 118 TYR B C 1
ATOM 3729 O O . TYR B 1 118 ? 17.125 -0.401 3.828 1 97.56 118 TYR B O 1
ATOM 3737 N N . LYS B 1 119 ? 17.047 0.775 5.766 1 97.25 119 LYS B N 1
ATOM 3738 C CA . LYS B 1 119 ? 18.5 0.837 5.902 1 97.25 119 LYS B CA 1
ATOM 3739 C C . LYS B 1 119 ? 19.016 -0.243 6.855 1 97.25 119 LYS B C 1
ATOM 3741 O O . LYS B 1 119 ? 20.219 -0.436 6.988 1 97.25 119 LYS B O 1
ATOM 3746 N N . VAL B 1 120 ? 18.109 -0.89 7.531 1 95.81 120 VAL B N 1
ATOM 3747 C CA . VAL B 1 120 ? 18.5 -2 8.391 1 95.81 120 VAL B CA 1
ATOM 3748 C C . VAL B 1 120 ? 19.094 -3.129 7.551 1 95.81 120 VAL B C 1
ATOM 3750 O O . VAL B 1 120 ? 18.531 -3.49 6.512 1 95.81 120 VAL B O 1
ATOM 3753 N N . PRO B 1 121 ? 20.188 -3.707 8.016 1 92.25 121 PRO B N 1
ATOM 3754 C CA . PRO B 1 121 ? 20.812 -4.793 7.254 1 92.25 121 PRO B CA 1
ATOM 3755 C C . PRO B 1 121 ? 19.844 -5.941 6.973 1 92.25 121 PRO B C 1
ATOM 3757 O O . PRO B 1 121 ? 19.141 -6.398 7.875 1 92.25 121 PRO B O 1
ATOM 3760 N N . GLY B 1 122 ? 19.781 -6.332 5.738 1 89.06 122 GLY B N 1
ATOM 3761 C CA . GLY B 1 122 ? 18.953 -7.465 5.348 1 89.06 122 GLY B CA 1
ATOM 3762 C C . GLY B 1 122 ? 17.562 -7.066 4.926 1 89.06 122 GLY B C 1
ATOM 3763 O O . GLY B 1 122 ? 16.797 -7.898 4.434 1 89.06 122 GLY B O 1
ATOM 3764 N N . VAL B 1 123 ? 17.156 -5.805 5.09 1 93.69 123 VAL B N 1
ATOM 3765 C CA . VAL B 1 123 ? 15.797 -5.379 4.758 1 93.69 123 VAL B CA 1
ATOM 3766 C C . VAL B 1 123 ? 15.781 -4.727 3.377 1 93.69 123 VAL B C 1
ATOM 3768 O O . VAL B 1 123 ? 15.109 -5.207 2.465 1 93.69 123 VAL B O 1
ATOM 3771 N N . GLY B 1 124 ? 16.609 -3.658 3.152 1 94.19 124 GLY B N 1
ATOM 3772 C CA . GLY B 1 124 ? 16.656 -2.953 1.881 1 94.19 124 GLY B CA 1
ATOM 3773 C C . GLY B 1 124 ? 15.289 -2.453 1.432 1 94.19 124 GLY B C 1
ATOM 3774 O O . GLY B 1 124 ? 14.477 -2.029 2.254 1 94.19 124 GLY B O 1
ATOM 3775 N N . LEU B 1 125 ? 15.047 -2.486 0.112 1 95.5 125 LEU B N 1
ATOM 3776 C CA . LEU B 1 125 ? 13.805 -1.938 -0.427 1 95.5 125 LEU B CA 1
ATOM 3777 C C . LEU B 1 125 ? 12.656 -2.93 -0.269 1 95.5 125 LEU B C 1
ATOM 3779 O O . LEU B 1 125 ? 11.508 -2.605 -0.566 1 95.5 125 LEU B O 1
ATOM 3783 N N . GLY B 1 126 ? 12.961 -4.148 0.258 1 95.5 126 GLY B N 1
ATOM 3784 C CA . GLY B 1 126 ? 11.891 -5.016 0.72 1 95.5 126 GLY B CA 1
ATOM 3785 C C . GLY B 1 126 ? 11.008 -4.363 1.766 1 95.5 126 GLY B C 1
ATOM 3786 O O . GLY B 1 126 ? 9.891 -4.82 2.008 1 95.5 126 GLY B O 1
ATOM 3787 N N . ALA B 1 127 ? 11.555 -3.236 2.318 1 97.56 127 ALA B N 1
ATOM 3788 C CA . ALA B 1 127 ? 10.812 -2.461 3.307 1 97.56 127 ALA B CA 1
ATOM 3789 C C . ALA B 1 127 ? 9.484 -1.976 2.736 1 97.56 127 ALA B C 1
ATOM 3791 O O . ALA B 1 127 ? 8.531 -1.737 3.482 1 97.56 127 ALA B O 1
ATOM 3792 N N . VAL B 1 128 ? 9.383 -1.85 1.399 1 98.25 128 VAL B N 1
ATOM 3793 C CA . VAL B 1 128 ? 8.133 -1.448 0.773 1 98.25 128 VAL B CA 1
ATOM 3794 C C . VAL B 1 128 ? 7.055 -2.494 1.057 1 98.25 128 VAL B C 1
ATOM 3796 O O . VAL B 1 128 ? 5.945 -2.154 1.479 1 98.25 128 VAL B O 1
ATOM 3799 N N . ASN B 1 129 ? 7.367 -3.723 0.858 1 98.25 129 ASN B N 1
ATOM 3800 C CA . ASN B 1 129 ? 6.43 -4.801 1.155 1 98.25 129 ASN B CA 1
ATOM 3801 C C . ASN B 1 129 ? 6.113 -4.875 2.646 1 98.25 129 ASN B C 1
ATOM 3803 O O . ASN B 1 129 ? 4.98 -5.164 3.029 1 98.25 129 ASN B O 1
ATOM 3807 N N . ASP B 1 130 ? 7.164 -4.645 3.469 1 98.19 130 ASP B N 1
ATOM 3808 C CA . ASP B 1 130 ? 6.965 -4.648 4.914 1 98.19 130 ASP B CA 1
ATOM 3809 C C . ASP B 1 130 ? 5.926 -3.607 5.324 1 98.19 130 ASP B C 1
ATOM 3811 O O . ASP B 1 130 ? 5.055 -3.885 6.152 1 98.19 130 ASP B O 1
ATOM 3815 N N . ALA B 1 131 ? 6.047 -2.449 4.738 1 98.75 131 ALA B N 1
ATOM 3816 C CA . ALA B 1 131 ? 5.074 -1.396 5.012 1 98.75 131 ALA B CA 1
ATOM 3817 C C . ALA B 1 131 ? 3.668 -1.826 4.602 1 98.75 131 ALA B C 1
ATOM 3819 O O . ALA B 1 131 ? 2.705 -1.617 5.344 1 98.75 131 ALA B O 1
ATOM 3820 N N . LEU B 1 132 ? 3.559 -2.438 3.463 1 98.75 132 LEU B N 1
ATOM 3821 C CA . LEU B 1 132 ? 2.262 -2.865 2.947 1 98.75 132 LEU B CA 1
ATOM 3822 C C . LEU B 1 132 ? 1.645 -3.93 3.846 1 98.75 132 LEU B C 1
ATOM 3824 O O . LEU B 1 132 ? 0.422 -3.986 4 1 98.75 132 LEU B O 1
ATOM 3828 N N . LEU B 1 133 ? 2.441 -4.758 4.445 1 98.5 133 LEU B N 1
ATOM 3829 C CA . LEU B 1 133 ? 1.946 -5.789 5.352 1 98.5 133 LEU B CA 1
ATOM 3830 C C . LEU B 1 133 ? 1.344 -5.164 6.605 1 98.5 133 LEU B C 1
ATOM 3832 O O . LEU B 1 133 ? 0.347 -5.66 7.137 1 98.5 133 LEU B O 1
ATOM 3836 N N . LEU B 1 134 ? 1.93 -4.105 7.086 1 98.69 134 LEU B N 1
ATOM 3837 C CA . LEU B 1 134 ? 1.358 -3.4 8.227 1 98.69 134 LEU B CA 1
ATOM 3838 C C . LEU B 1 134 ? -0.013 -2.828 7.883 1 98.69 134 LEU B C 1
ATOM 3840 O O . LEU B 1 134 ? -0.91 -2.805 8.727 1 98.69 134 LEU B O 1
ATOM 3844 N N . ASP B 1 135 ? -0.197 -2.418 6.672 1 98.56 135 ASP B N 1
ATOM 3845 C CA . ASP B 1 135 ? -1.409 -1.751 6.207 1 98.56 135 ASP B CA 1
ATOM 3846 C C . ASP B 1 135 ? -2.529 -2.758 5.957 1 98.56 135 ASP B C 1
ATOM 3848 O O . ASP B 1 135 ? -3.666 -2.549 6.383 1 98.56 135 ASP B O 1
ATOM 3852 N N . VAL B 1 136 ? -2.207 -3.885 5.32 1 98 136 VAL B N 1
ATOM 3853 C CA . VAL B 1 136 ? -3.209 -4.742 4.695 1 98 136 VAL B CA 1
ATOM 3854 C C . VAL B 1 136 ? -4.004 -5.477 5.773 1 98 136 VAL B C 1
ATOM 3856 O O . VAL B 1 136 ? -5.148 -5.875 5.543 1 98 136 VAL B O 1
ATOM 3859 N N . PHE B 1 137 ? -3.52 -5.59 7.016 1 97.62 137 PHE B N 1
ATOM 3860 C CA . PHE B 1 137 ? -4.199 -6.379 8.031 1 97.62 137 PHE B CA 1
ATOM 3861 C C . PHE B 1 137 ? -4.98 -5.48 8.984 1 97.62 137 PHE B C 1
ATOM 3863 O O . PHE B 1 137 ? -5.652 -5.969 9.898 1 97.62 137 PHE B O 1
ATOM 3870 N N . VAL B 1 138 ? -4.977 -4.16 8.812 1 98.5 138 VAL B N 1
ATOM 3871 C CA . VAL B 1 138 ? -5.602 -3.209 9.719 1 98.5 138 VAL B CA 1
ATOM 3872 C C . VAL B 1 138 ? -7.102 -3.482 9.805 1 98.5 138 VAL B C 1
ATOM 3874 O O . VAL B 1 138 ? -7.652 -3.623 10.898 1 98.5 138 VAL B O 1
ATOM 3877 N N . GLU B 1 139 ? -7.766 -3.613 8.672 1 97.94 139 GLU B N 1
ATOM 3878 C CA . GLU B 1 139 ? -9.211 -3.803 8.672 1 97.94 139 GLU B CA 1
ATOM 3879 C C . GLU B 1 139 ? -9.594 -5.156 9.266 1 97.94 139 GLU B C 1
ATOM 3881 O O . GLU B 1 139 ? -10.633 -5.285 9.906 1 97.94 139 GLU B O 1
ATOM 3886 N N . ASP B 1 140 ? -8.711 -6.191 9.055 1 97.06 140 ASP B N 1
ATOM 3887 C CA . ASP B 1 140 ? -8.953 -7.492 9.672 1 97.06 140 ASP B CA 1
ATOM 3888 C C . ASP B 1 140 ? -9.008 -7.375 11.195 1 97.06 140 ASP B C 1
ATOM 3890 O O . ASP B 1 140 ? -9.906 -7.93 11.836 1 97.06 140 ASP B O 1
ATOM 3894 N N . ILE B 1 141 ? -8.094 -6.629 11.711 1 98.31 141 ILE B N 1
ATOM 3895 C CA . ILE B 1 141 ? -8.008 -6.492 13.164 1 98.31 141 ILE B CA 1
ATOM 3896 C C . ILE B 1 141 ? -9.203 -5.68 13.672 1 98.31 141 ILE B C 1
ATOM 3898 O O . ILE B 1 141 ? -9.805 -6.02 14.688 1 98.31 141 ILE B O 1
ATOM 3902 N N . ILE B 1 142 ? -9.586 -4.629 12.953 1 98.56 142 ILE B N 1
ATOM 3903 C CA . ILE B 1 142 ? -10.75 -3.832 13.328 1 98.56 142 ILE B CA 1
ATOM 3904 C C . ILE B 1 142 ? -11.984 -4.723 13.391 1 98.56 142 ILE B C 1
ATOM 3906 O O . ILE B 1 142 ? -12.734 -4.688 14.367 1 98.56 142 ILE B O 1
ATOM 3910 N N . ARG B 1 143 ? -12.172 -5.535 12.367 1 97.44 143 ARG B N 1
ATOM 3911 C CA . ARG B 1 143 ? -13.352 -6.395 12.289 1 97.44 143 ARG B CA 1
ATOM 3912 C C . ARG B 1 143 ? -13.32 -7.461 13.383 1 97.44 143 ARG B C 1
ATOM 3914 O O . ARG B 1 143 ? -14.375 -7.852 13.898 1 97.44 143 ARG B O 1
ATOM 3921 N N . GLU B 1 144 ? -12.125 -7.945 13.734 1 97.19 144 GLU B N 1
ATOM 3922 C CA . GLU B 1 144 ? -12 -8.898 14.836 1 97.19 144 GLU B CA 1
ATOM 3923 C C . GLU B 1 144 ? -12.359 -8.258 16.172 1 97.19 144 GLU B C 1
ATOM 3925 O O . GLU B 1 144 ? -12.961 -8.898 17.031 1 97.19 144 GLU B O 1
ATOM 3930 N N . LEU B 1 145 ? -12 -7.062 16.344 1 98.25 145 LEU B N 1
ATOM 3931 C CA . LEU B 1 145 ? -12.242 -6.352 17.594 1 98.25 145 LEU B CA 1
ATOM 3932 C C . LEU B 1 145 ? -13.719 -5.98 17.719 1 98.25 145 LEU B C 1
ATOM 3934 O O . LEU B 1 145 ? -14.25 -5.926 18.844 1 98.25 145 LEU B O 1
ATOM 3938 N N . TYR B 1 146 ? -14.367 -5.734 16.641 1 97.94 146 TYR B N 1
ATOM 3939 C CA . TYR B 1 146 ? -15.734 -5.227 16.688 1 97.94 146 TYR B CA 1
ATOM 3940 C C . TYR B 1 146 ? -16.656 -6.035 15.781 1 97.94 146 TYR B C 1
ATOM 3942 O O . TYR B 1 146 ? -17.344 -5.477 14.93 1 97.94 146 TYR B O 1
ATOM 3950 N N . PRO B 1 147 ? -16.641 -7.328 16.172 1 94.75 147 PRO B N 1
ATOM 3951 C CA . PRO B 1 147 ? -17.547 -8.148 15.367 1 94.75 147 PRO B CA 1
ATOM 3952 C C . PRO B 1 147 ? -19.016 -7.762 15.547 1 94.75 147 PRO B C 1
ATOM 3954 O O . PRO B 1 147 ? -19.5 -7.688 16.688 1 94.75 147 PRO B O 1
ATOM 3957 N N . GLY B 1 148 ? -19.656 -7.34 14.586 1 93.38 148 GLY B N 1
ATOM 3958 C CA . GLY B 1 148 ? -21.078 -7.078 14.641 1 93.38 148 GLY B CA 1
ATOM 3959 C C . GLY B 1 148 ? -21.406 -5.648 15.039 1 93.38 148 GLY B C 1
ATOM 3960 O O . GLY B 1 148 ? -22.578 -5.293 15.18 1 93.38 148 GLY B O 1
ATOM 3961 N N . HIS B 1 149 ? -20.375 -4.852 15.438 1 96.62 149 HIS B N 1
ATOM 3962 C CA . HIS B 1 149 ? -20.625 -3.449 15.75 1 96.62 149 HIS B CA 1
ATOM 3963 C C . HIS B 1 149 ? -21.312 -2.74 14.594 1 96.62 149 HIS B C 1
ATOM 3965 O O . HIS B 1 149 ? -20.938 -2.936 13.43 1 96.62 149 HIS B O 1
ATOM 3971 N N . PRO B 1 150 ? -22.297 -1.935 14.914 1 96.31 150 PRO B N 1
ATOM 3972 C CA . PRO B 1 150 ? -23.094 -1.342 13.836 1 96.31 150 PRO B CA 1
ATOM 3973 C C . PRO B 1 150 ? -22.281 -0.419 12.938 1 96.31 150 PRO B C 1
ATOM 3975 O O . PRO B 1 150 ? -22.641 -0.199 11.781 1 96.31 150 PRO B O 1
ATOM 3978 N N . GLN B 1 151 ? -21.141 0.136 13.461 1 97.06 151 GLN B N 1
ATOM 3979 C CA . GLN B 1 151 ? -20.359 1.108 12.695 1 97.06 151 GLN B CA 1
ATOM 3980 C C . GLN B 1 151 ? -19.062 0.495 12.18 1 97.06 151 GLN B C 1
ATOM 3982 O O . GLN B 1 151 ? -18.156 1.214 11.773 1 97.06 151 GLN B O 1
ATOM 3987 N N . VAL B 1 152 ? -18.938 -0.803 12.203 1 97.62 152 VAL B N 1
ATOM 3988 C CA . VAL B 1 152 ? -17.641 -1.424 11.914 1 97.62 152 VAL B CA 1
ATOM 3989 C C . VAL B 1 152 ? -17.25 -1.133 10.469 1 97.62 152 VAL B C 1
ATOM 3991 O O . VAL B 1 152 ? -16.078 -0.877 10.188 1 97.62 152 VAL B O 1
ATOM 3994 N N . GLU B 1 153 ? -18.156 -1.127 9.508 1 95.06 153 GLU B N 1
ATOM 3995 C CA . GLU B 1 153 ? -17.828 -0.838 8.117 1 95.06 153 GLU B CA 1
ATOM 3996 C C . GLU B 1 153 ? -17.438 0.625 7.934 1 95.06 153 GLU B C 1
ATOM 3998 O O . GLU B 1 153 ? -16.578 0.943 7.121 1 95.06 153 GLU B O 1
ATOM 4003 N N . ARG B 1 154 ? -18.078 1.512 8.688 1 96.56 154 ARG B N 1
ATOM 4004 C CA . ARG B 1 154 ? -17.719 2.926 8.625 1 96.56 154 ARG B CA 1
ATOM 4005 C C . ARG B 1 154 ? -16.359 3.176 9.258 1 96.56 154 ARG B C 1
ATOM 4007 O O . ARG B 1 154 ? -15.625 4.074 8.828 1 96.56 154 ARG B O 1
ATOM 4014 N N . LEU B 1 155 ? -16.047 2.361 10.32 1 97.88 155 LEU B N 1
ATOM 4015 C CA . LEU B 1 155 ? -14.711 2.416 10.898 1 97.88 155 LEU B CA 1
ATOM 4016 C C . LEU B 1 155 ? -13.656 2.072 9.859 1 97.88 155 LEU B C 1
ATOM 4018 O O . LEU B 1 155 ? -12.656 2.785 9.719 1 97.88 155 LEU B O 1
ATOM 4022 N N . CYS B 1 156 ? -13.914 1.018 9.086 1 97.69 156 CYS B N 1
ATOM 4023 C CA . CYS B 1 156 ? -12.992 0.602 8.031 1 97.69 156 CYS B CA 1
ATOM 4024 C C . CYS B 1 156 ? -12.953 1.63 6.91 1 97.69 156 CYS B C 1
ATOM 4026 O O . CYS B 1 156 ? -11.883 1.938 6.383 1 97.69 156 CYS B O 1
ATOM 4028 N N . ASP B 1 157 ? -14.07 2.211 6.59 1 97 157 ASP B N 1
ATOM 4029 C CA . ASP B 1 157 ? -14.141 3.232 5.551 1 97 157 ASP B CA 1
ATOM 4030 C C . ASP B 1 157 ? -13.367 4.484 5.957 1 97 157 ASP B C 1
ATOM 4032 O O . ASP B 1 157 ? -12.711 5.113 5.121 1 97 157 ASP B O 1
ATOM 4036 N N . ALA B 1 158 ? -13.516 4.879 7.242 1 97.62 158 ALA B N 1
ATOM 4037 C CA . ALA B 1 158 ? -12.781 6.035 7.746 1 97.62 158 ALA B CA 1
ATOM 4038 C C . ALA B 1 158 ? -11.281 5.832 7.602 1 97.62 158 ALA B C 1
ATOM 4040 O O . ALA B 1 158 ? -10.547 6.77 7.27 1 97.62 158 ALA B O 1
ATOM 4041 N N . TYR B 1 159 ? -10.82 4.605 7.832 1 98.38 159 TYR B N 1
ATOM 4042 C CA . TYR B 1 159 ? -9.406 4.297 7.645 1 98.38 159 TYR B CA 1
ATOM 4043 C C . TYR B 1 159 ? -9.008 4.418 6.176 1 98.38 159 TYR B C 1
ATOM 4045 O O . TYR B 1 159 ? -8 5.043 5.852 1 98.38 159 TYR B O 1
ATOM 4053 N N . ARG B 1 160 ? -9.789 3.877 5.289 1 97.69 160 ARG B N 1
ATOM 4054 C CA . ARG B 1 160 ? -9.484 3.943 3.861 1 97.69 160 ARG B CA 1
ATOM 4055 C C . ARG B 1 160 ? -9.477 5.387 3.371 1 97.69 160 ARG B C 1
ATOM 4057 O O . ARG B 1 160 ? -8.617 5.77 2.572 1 97.69 160 ARG B O 1
ATOM 4064 N N . LYS B 1 161 ? -10.422 6.133 3.869 1 97.44 161 LYS B N 1
ATOM 4065 C CA . LYS B 1 161 ? -10.484 7.547 3.506 1 97.44 161 LYS B CA 1
ATOM 4066 C C . LYS B 1 161 ? -9.242 8.289 3.979 1 97.44 161 LYS B C 1
ATOM 4068 O O . LYS B 1 161 ? -8.672 9.094 3.234 1 97.44 161 LYS B O 1
ATOM 4073 N N . SER B 1 162 ? -8.906 8.039 5.227 1 98.31 162 SER B N 1
ATOM 4074 C CA . SER B 1 162 ? -7.703 8.656 5.766 1 98.31 162 SER B CA 1
ATOM 4075 C C . SER B 1 162 ? -6.484 8.32 4.914 1 98.31 162 SER B C 1
ATOM 4077 O O . SER B 1 162 ? -5.652 9.195 4.641 1 98.31 162 SER B O 1
ATOM 4079 N N . LYS B 1 163 ? -6.375 7.113 4.473 1 98.19 163 LYS B N 1
ATOM 4080 C CA . LYS B 1 163 ? -5.266 6.668 3.639 1 98.19 163 LYS B CA 1
ATOM 4081 C C . LYS B 1 163 ? -5.273 7.375 2.287 1 98.19 163 LYS B C 1
ATOM 4083 O O . LYS B 1 163 ? -4.234 7.844 1.819 1 98.19 163 LYS B O 1
ATOM 4088 N N . ARG B 1 164 ? -6.438 7.461 1.661 1 97.88 164 ARG B N 1
ATOM 4089 C CA . ARG B 1 164 ? -6.57 8.148 0.379 1 97.88 164 ARG B CA 1
ATOM 4090 C C . ARG B 1 164 ? -6.113 9.602 0.483 1 97.88 164 ARG B C 1
ATOM 4092 O O . ARG B 1 164 ? -5.32 10.062 -0.338 1 97.88 164 ARG B O 1
ATOM 4099 N N . ILE B 1 165 ? -6.57 10.258 1.511 1 97.75 165 ILE B N 1
ATOM 4100 C CA . ILE B 1 165 ? -6.25 11.664 1.73 1 97.75 165 ILE B CA 1
ATOM 4101 C C . ILE B 1 165 ? -4.742 11.82 1.934 1 97.75 165 ILE B C 1
ATOM 4103 O O . ILE B 1 165 ? -4.117 12.695 1.327 1 97.75 165 ILE B O 1
ATOM 4107 N N . THR B 1 166 ? -4.207 10.945 2.719 1 98.31 166 THR B N 1
ATOM 4108 C CA . THR B 1 166 ? -2.789 11.023 3.051 1 98.31 166 THR B CA 1
ATOM 4109 C C . THR B 1 166 ? -1.93 10.766 1.817 1 98.31 166 THR B C 1
ATOM 4111 O O . THR B 1 166 ? -0.944 11.461 1.579 1 98.31 166 THR B O 1
ATOM 4114 N N . LEU B 1 167 ? -2.299 9.805 1.001 1 98.19 167 LEU B N 1
ATOM 4115 C CA . LEU B 1 167 ? -1.537 9.461 -0.195 1 98.19 167 LEU B CA 1
ATOM 4116 C C . LEU B 1 167 ? -1.623 10.578 -1.232 1 98.19 167 LEU B C 1
ATOM 4118 O O . LEU B 1 167 ? -0.654 10.844 -1.947 1 98.19 167 LEU B O 1
ATOM 4122 N N . LEU B 1 168 ? -2.756 11.188 -1.328 1 97.44 168 LEU B N 1
ATOM 4123 C CA . LEU B 1 168 ? -2.895 12.328 -2.23 1 97.44 168 LEU B CA 1
ATOM 4124 C C . LEU B 1 168 ? -2.055 13.508 -1.754 1 97.44 168 LEU B C 1
ATOM 4126 O O . LEU B 1 168 ? -1.462 14.219 -2.566 1 97.44 168 LEU B O 1
ATOM 4130 N N . GLY B 1 169 ? -2.059 13.703 -0.432 1 96.38 169 GLY B N 1
ATOM 4131 C CA . GLY B 1 169 ? -1.153 14.695 0.121 1 96.38 169 GLY B CA 1
ATOM 4132 C C . GLY B 1 169 ? 0.303 14.422 -0.207 1 96.38 169 GLY B C 1
ATOM 4133 O O . GLY B 1 169 ? 1.055 15.352 -0.527 1 96.38 169 GLY B O 1
ATOM 4134 N N . GLN B 1 170 ? 0.685 13.141 -0.128 1 95.5 170 GLN B N 1
ATOM 4135 C CA . GLN B 1 170 ? 2.055 12.75 -0.449 1 95.5 170 GLN B CA 1
ATOM 4136 C C . GLN B 1 170 ? 2.369 13.008 -1.92 1 95.5 170 GLN B C 1
ATOM 4138 O O . GLN B 1 170 ? 3.484 13.414 -2.26 1 95.5 170 GLN B O 1
ATOM 4143 N N . LEU B 1 171 ? 1.39 12.742 -2.803 1 94.69 171 LEU B N 1
ATOM 4144 C CA . LEU B 1 171 ? 1.574 13.039 -4.219 1 94.69 171 LEU B CA 1
ATOM 4145 C C . LEU B 1 171 ? 1.846 14.523 -4.434 1 94.69 171 LEU B C 1
ATOM 4147 O O . LEU B 1 171 ? 2.77 14.891 -5.164 1 94.69 171 LEU B O 1
ATOM 4151 N N . LEU B 1 172 ? 1.065 15.336 -3.791 1 90.88 172 LEU B N 1
ATOM 4152 C CA . LEU B 1 172 ? 1.229 16.781 -3.904 1 90.88 172 LEU B CA 1
ATOM 4153 C C . LEU B 1 172 ? 2.592 17.219 -3.379 1 90.88 172 LEU B C 1
ATOM 4155 O O . LEU B 1 172 ? 3.236 18.094 -3.961 1 90.88 172 LEU B O 1
ATOM 4159 N N . ASP B 1 173 ? 2.979 16.625 -2.305 1 90.12 173 ASP B N 1
ATOM 4160 C CA . ASP B 1 173 ? 4.234 16.938 -1.635 1 90.12 173 ASP B CA 1
ATOM 4161 C C . ASP B 1 173 ? 5.43 16.625 -2.535 1 90.12 173 ASP B C 1
ATOM 4163 O O . ASP B 1 173 ? 6.402 17.391 -2.566 1 90.12 173 ASP B O 1
ATOM 4167 N N . THR B 1 174 ? 5.379 15.625 -3.326 1 85.06 174 THR B N 1
ATOM 4168 C CA . THR B 1 174 ? 6.5 15.195 -4.156 1 85.06 174 THR B CA 1
ATOM 4169 C C . THR B 1 174 ? 6.461 15.883 -5.52 1 85.06 174 THR B C 1
ATOM 4171 O O . THR B 1 174 ? 7.5 16.094 -6.145 1 85.06 174 THR B O 1
ATOM 4174 N N . ALA B 1 175 ? 5.312 16.281 -5.98 1 80.12 175 ALA B N 1
ATOM 4175 C CA . ALA B 1 175 ? 5.141 16.859 -7.312 1 80.12 175 ALA B CA 1
ATOM 4176 C C . ALA B 1 175 ? 5.59 18.328 -7.344 1 80.12 175 ALA B C 1
ATOM 4178 O O . ALA B 1 175 ? 5.848 18.875 -8.414 1 80.12 175 ALA B O 1
ATOM 4179 N N . SER B 1 176 ? 5.758 19 -6.285 1 72.25 176 SER B N 1
ATOM 4180 C CA . SER B 1 176 ? 6.027 20.422 -6.266 1 72.25 176 SER B CA 1
ATOM 4181 C C . SER B 1 176 ? 7.414 20.719 -5.711 1 72.25 176 SER B C 1
ATOM 4183 O O . SER B 1 176 ? 7.711 21.859 -5.344 1 72.25 176 SER B O 1
ATOM 4185 N N . VAL B 1 177 ? 8.117 19.797 -5.742 1 73.88 177 VAL B N 1
ATOM 4186 C CA . VAL B 1 177 ? 9.43 19.969 -5.121 1 73.88 177 VAL B CA 1
ATOM 4187 C C . VAL B 1 177 ? 10.242 21.016 -5.883 1 73.88 177 VAL B C 1
ATOM 4189 O O . VAL B 1 177 ? 10.328 20.969 -7.109 1 73.88 177 VAL B O 1
ATOM 4192 N N . GLY B 1 178 ? 10.617 22 -5.152 1 72.44 178 GLY B N 1
ATOM 4193 C CA . GLY B 1 178 ? 11.547 23 -5.648 1 72.44 178 GLY B CA 1
ATOM 4194 C C . GLY B 1 178 ? 10.875 24.109 -6.441 1 72.44 178 GLY B C 1
ATOM 4195 O O . GLY B 1 178 ? 11.539 25.016 -6.934 1 72.44 178 GLY B O 1
ATOM 4196 N N . ASP B 1 179 ? 9.555 24.031 -6.492 1 82.56 179 ASP B N 1
ATOM 4197 C CA . ASP B 1 179 ? 8.844 25.078 -7.227 1 82.56 179 ASP B CA 1
ATOM 4198 C C . ASP B 1 179 ? 8.414 26.219 -6.297 1 82.56 179 ASP B C 1
ATOM 4200 O O . ASP B 1 179 ? 7.352 26.156 -5.68 1 82.56 179 ASP B O 1
ATOM 4204 N N . VAL B 1 180 ? 9.164 27.25 -6.328 1 88.25 180 VAL B N 1
ATOM 4205 C CA . VAL B 1 180 ? 8.984 28.375 -5.418 1 88.25 180 VAL B CA 1
ATOM 4206 C C . VAL B 1 180 ? 7.602 28.984 -5.613 1 88.25 180 VAL B C 1
ATOM 4208 O O . VAL B 1 180 ? 6.988 29.469 -4.66 1 88.25 180 VAL B O 1
ATOM 4211 N N . ASN B 1 181 ? 7.074 28.953 -6.801 1 86.38 181 ASN B N 1
ATOM 4212 C CA . ASN B 1 181 ? 5.758 29.516 -7.078 1 86.38 181 ASN B CA 1
ATOM 4213 C C . ASN B 1 181 ? 4.652 28.734 -6.375 1 86.38 181 ASN B C 1
ATOM 4215 O O . ASN B 1 181 ? 3.547 29.25 -6.188 1 86.38 181 ASN B O 1
ATOM 4219 N N . ALA B 1 182 ? 5.012 27.578 -5.93 1 88.25 182 ALA B N 1
ATOM 4220 C CA . ALA B 1 182 ? 4.035 26.719 -5.25 1 88.25 182 ALA B CA 1
ATOM 4221 C C . ALA B 1 182 ? 4.09 26.922 -3.738 1 88.25 182 ALA B C 1
ATOM 4223 O O . ALA B 1 182 ? 3.246 26.406 -3.006 1 88.25 182 ALA B O 1
ATOM 4224 N N . PHE B 1 183 ? 5.027 27.719 -3.289 1 93.88 183 PHE B N 1
ATOM 4225 C CA . PHE B 1 183 ? 5.148 27.953 -1.855 1 93.88 183 PHE B CA 1
ATOM 4226 C C . PHE B 1 183 ? 4.18 29.031 -1.397 1 93.88 183 PHE B C 1
ATOM 4228 O O . PHE B 1 183 ? 4.594 30.141 -1.07 1 93.88 183 PHE B O 1
ATOM 4235 N N . THR B 1 184 ? 2.895 28.688 -1.336 1 93.38 184 THR B N 1
ATOM 4236 C CA . THR B 1 184 ? 1.815 29.547 -0.873 1 93.38 184 THR B CA 1
ATOM 4237 C C . THR B 1 184 ? 1.16 28.969 0.379 1 93.38 184 THR B C 1
ATOM 4239 O O . THR B 1 184 ? 1.241 27.766 0.63 1 93.38 184 THR B O 1
ATOM 4242 N N . TRP B 1 185 ? 0.544 29.844 1.136 1 95.88 185 TRP B N 1
ATOM 4243 C CA . TRP B 1 185 ? -0.127 29.391 2.35 1 95.88 185 TRP B CA 1
ATOM 4244 C C . TRP B 1 185 ? -1.288 28.453 2.014 1 95.88 185 TRP B C 1
ATOM 4246 O O . TRP B 1 185 ? -1.572 27.516 2.758 1 95.88 185 TRP B O 1
ATOM 4256 N N . ASP B 1 186 ? -1.981 28.656 0.891 1 93.25 186 ASP B N 1
ATOM 4257 C CA . ASP B 1 186 ? -3.07 27.781 0.471 1 93.25 186 ASP B CA 1
ATOM 4258 C C . ASP B 1 186 ? -2.568 26.359 0.217 1 93.25 186 ASP B C 1
ATOM 4260 O O . ASP B 1 186 ? -3.18 25.391 0.666 1 93.25 186 ASP B O 1
ATOM 4264 N N . ARG B 1 187 ? -1.47 26.312 -0.459 1 92.31 187 ARG B N 1
ATOM 4265 C CA . ARG B 1 187 ? -0.865 25.016 -0.733 1 92.31 187 ARG B CA 1
ATOM 4266 C C . ARG B 1 187 ? -0.401 24.344 0.555 1 92.31 187 ARG B C 1
ATOM 4268 O O . ARG B 1 187 ? -0.642 23.141 0.762 1 92.31 187 ARG B O 1
ATOM 4275 N N . TYR B 1 188 ? 0.213 25.109 1.34 1 95.56 188 TYR B N 1
ATOM 4276 C CA . TYR B 1 188 ? 0.729 24.562 2.594 1 95.56 188 TYR B CA 1
ATOM 4277 C C . TYR B 1 188 ? -0.404 24.047 3.471 1 95.56 188 TYR B C 1
ATOM 4279 O O . TYR B 1 188 ? -0.32 22.938 4.016 1 95.56 188 TYR B O 1
ATOM 4287 N N . GLU B 1 189 ? -1.447 24.844 3.594 1 96.31 189 GLU B N 1
ATOM 4288 C CA . GLU B 1 189 ? -2.586 24.438 4.414 1 96.31 189 GLU B CA 1
ATOM 4289 C C . GLU B 1 189 ? -3.205 23.141 3.9 1 96.31 189 GLU B C 1
ATOM 4291 O O . GLU B 1 189 ? -3.584 22.281 4.691 1 96.31 189 GLU B O 1
ATOM 4296 N N . GLN B 1 190 ? -3.295 23.031 2.641 1 95.06 190 GLN B N 1
ATOM 4297 C CA . GLN B 1 190 ? -3.844 21.828 2.037 1 95.06 190 GLN B CA 1
ATOM 4298 C C . GLN B 1 190 ? -2.936 20.625 2.287 1 95.06 190 GLN B C 1
ATOM 4300 O O . GLN B 1 190 ? -3.414 19.531 2.605 1 95.06 190 GLN B O 1
ATOM 4305 N N . LEU B 1 191 ? -1.681 20.828 2.129 1 95.5 191 LEU B N 1
ATOM 4306 C CA . LEU B 1 191 ? -0.712 19.766 2.375 1 95.5 191 LEU B CA 1
ATOM 4307 C C . LEU B 1 191 ? -0.791 19.281 3.82 1 95.5 191 LEU B C 1
ATOM 4309 O O . LEU B 1 191 ? -0.825 18.062 4.074 1 95.5 191 LEU B O 1
ATOM 4313 N N . VAL B 1 192 ? -0.865 20.203 4.723 1 97.81 192 VAL B N 1
ATOM 4314 C CA . VAL B 1 192 ? -0.91 19.859 6.141 1 97.81 192 VAL B CA 1
ATOM 4315 C C . VAL B 1 192 ? -2.205 19.109 6.453 1 97.81 192 VAL B C 1
ATOM 4317 O O . VAL B 1 192 ? -2.197 18.125 7.188 1 97.81 192 VAL B O 1
ATOM 4320 N N . ALA B 1 193 ? -3.289 19.609 5.875 1 97.94 193 ALA B N 1
ATOM 4321 C CA . ALA B 1 193 ? -4.574 18.953 6.082 1 97.94 193 ALA B CA 1
ATOM 4322 C C . ALA B 1 193 ? -4.516 17.484 5.645 1 97.94 193 ALA B C 1
ATOM 4324 O O . ALA B 1 193 ? -5.031 16.609 6.332 1 97.94 193 ALA B O 1
ATOM 4325 N N . PHE B 1 194 ? -3.812 17.25 4.547 1 97.62 194 PHE B N 1
ATOM 4326 C CA . PHE B 1 194 ? -3.826 15.938 3.922 1 97.62 194 PHE B CA 1
ATOM 4327 C C . PHE B 1 194 ? -2.775 15.031 4.551 1 97.62 194 PHE B C 1
ATOM 4329 O O . PHE B 1 194 ? -3.027 13.844 4.781 1 97.62 194 PHE B O 1
ATOM 4336 N N . LYS B 1 195 ? -1.629 15.531 4.938 1 96.75 195 LYS B N 1
AT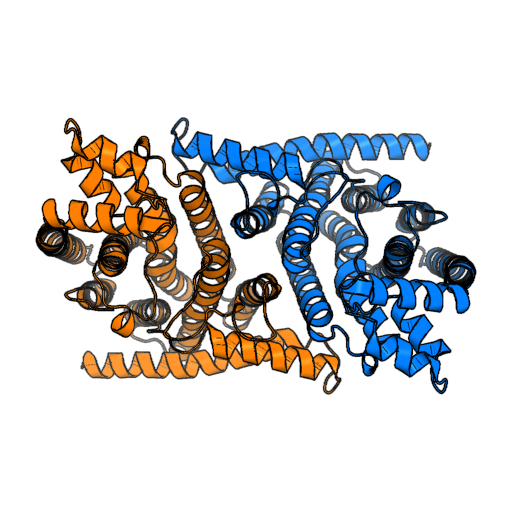OM 4337 C CA . LYS B 1 195 ? -0.507 14.68 5.328 1 96.75 195 LYS B CA 1
ATOM 4338 C C . LYS B 1 195 ? -0.386 14.594 6.848 1 96.75 195 LYS B C 1
ATOM 4340 O O . LYS B 1 195 ? 0.35 13.758 7.367 1 96.75 195 LYS B O 1
ATOM 4345 N N . THR B 1 196 ? -1.174 15.484 7.562 1 97.75 196 THR B N 1
ATOM 4346 C CA . THR B 1 196 ? -0.959 15.508 9.008 1 97.75 196 THR B CA 1
ATOM 4347 C C . THR B 1 196 ? -2.287 15.617 9.75 1 97.75 196 THR B C 1
ATOM 4349 O O . THR B 1 196 ? -2.65 14.727 10.516 1 97.75 196 THR B O 1
ATOM 4352 N N . SER B 1 197 ? -3.078 16.625 9.492 1 98.62 197 SER B N 1
ATOM 4353 C CA . SER B 1 197 ? -4.25 16.953 10.297 1 98.62 197 SER B CA 1
ATOM 4354 C C . SER B 1 197 ? -5.262 15.812 10.273 1 98.62 197 SER B C 1
ATOM 4356 O O . SER B 1 197 ? -5.789 15.414 11.32 1 98.62 197 SER B O 1
ATOM 4358 N N . HIS B 1 198 ? -5.5 15.305 9.102 1 98.44 198 HIS B N 1
ATOM 4359 C CA . HIS B 1 198 ? -6.547 14.297 8.984 1 98.44 198 HIS B CA 1
ATOM 4360 C C . HIS B 1 198 ? -6.141 13 9.68 1 98.44 198 HIS B C 1
ATOM 4362 O O . HIS B 1 198 ? -6.848 12.516 10.57 1 98.44 198 HIS B O 1
ATOM 4368 N N . TYR B 1 199 ? -4.984 12.461 9.367 1 97.5 199 TYR B N 1
ATOM 4369 C CA . TYR B 1 199 ? -4.648 11.125 9.844 1 97.5 199 TYR B CA 1
ATOM 4370 C C . TYR B 1 199 ? -4.152 11.172 11.289 1 97.5 199 TYR B C 1
ATOM 4372 O O . TYR B 1 199 ? -4.359 10.219 12.047 1 97.5 199 TYR B O 1
ATOM 4380 N N . SER B 1 200 ? -3.598 12.281 11.719 1 98.12 200 SER B N 1
ATOM 4381 C CA . SER B 1 200 ? -2.959 12.305 13.031 1 98.12 200 SER B CA 1
ATOM 4382 C C . SER B 1 200 ? -3.91 12.828 14.102 1 98.12 200 SER B C 1
ATOM 4384 O O . SER B 1 200 ? -3.76 12.516 15.281 1 98.12 200 SER B O 1
ATOM 4386 N N . TYR B 1 201 ? -4.867 13.641 13.711 1 98.5 201 TYR B N 1
ATOM 4387 C CA . TYR B 1 201 ? -5.68 14.258 14.758 1 98.5 201 TYR B CA 1
ATOM 4388 C C . TYR B 1 201 ? -7.16 13.984 14.523 1 98.5 201 TYR B C 1
ATOM 4390 O O . TYR B 1 201 ? -7.883 13.625 15.461 1 98.5 201 TYR B O 1
ATOM 4398 N N . PHE B 1 202 ? -7.621 14.086 13.328 1 98.56 202 PHE B N 1
ATOM 4399 C CA . PHE B 1 202 ? -9.055 13.883 13.117 1 98.56 202 PHE B CA 1
ATOM 4400 C C . PHE B 1 202 ? -9.398 12.398 13.133 1 98.56 202 PHE B C 1
ATOM 4402 O O . PHE B 1 202 ? -10.375 11.992 13.766 1 98.56 202 PHE B O 1
ATOM 4409 N N . HIS B 1 203 ? -8.648 11.602 12.406 1 98.62 203 HIS B N 1
ATOM 4410 C CA . HIS B 1 203 ? -8.961 10.18 12.297 1 98.62 203 HIS B CA 1
ATOM 4411 C C . HIS B 1 203 ? -9.016 9.516 13.664 1 98.62 203 HIS B C 1
ATOM 4413 O O . HIS B 1 203 ? -9.898 8.703 13.93 1 98.62 203 HIS B O 1
ATOM 4419 N N . PRO B 1 204 ? -8.102 9.781 14.594 1 98.69 204 PRO B N 1
ATOM 4420 C CA . PRO B 1 204 ? -8.227 9.234 15.945 1 98.69 204 PRO B CA 1
ATOM 4421 C C . PRO B 1 204 ? -9.547 9.609 16.625 1 98.69 204 PRO B C 1
ATOM 4423 O O . PRO B 1 204 ? -10.211 8.758 17.219 1 98.69 204 PRO B O 1
ATOM 4426 N N . VAL B 1 205 ? -9.914 10.867 16.5 1 98.25 205 VAL B N 1
ATOM 4427 C CA . VAL B 1 205 ? -11.156 11.344 17.094 1 98.25 205 VAL B CA 1
ATOM 4428 C C . VAL B 1 205 ? -12.344 10.664 16.422 1 98.25 205 VAL B C 1
ATOM 4430 O O . VAL B 1 205 ? -13.273 10.211 17.094 1 98.25 205 VAL B O 1
ATOM 4433 N N . GLU B 1 206 ? -12.281 10.594 15.117 1 98.19 206 GLU B N 1
ATOM 4434 C CA . GLU B 1 206 ? -13.352 9.961 14.352 1 98.19 206 GLU B CA 1
ATOM 4435 C C . GLU B 1 206 ? -13.508 8.484 14.727 1 98.19 206 GLU B C 1
ATOM 4437 O O . GLU B 1 206 ? -14.625 7.98 14.836 1 98.19 206 GLU B O 1
ATOM 4442 N N . MET B 1 207 ? -12.391 7.793 14.883 1 98.5 207 MET B N 1
ATOM 4443 C CA . MET B 1 207 ? -12.414 6.398 15.328 1 98.5 207 MET B CA 1
ATOM 4444 C C . MET B 1 207 ? -13.172 6.258 16.641 1 98.5 207 MET B C 1
ATOM 4446 O O . MET B 1 207 ? -14.023 5.379 16.781 1 98.5 207 MET B O 1
ATOM 4450 N N . ALA B 1 208 ? -12.898 7.125 17.562 1 98.12 208 ALA B N 1
ATOM 4451 C CA . ALA B 1 208 ? -13.578 7.109 18.859 1 98.12 208 ALA B CA 1
ATOM 4452 C C . ALA B 1 208 ? -15.07 7.367 18.703 1 98.12 208 ALA B C 1
ATOM 4454 O O . ALA B 1 208 ? -15.891 6.699 19.328 1 98.12 208 ALA B O 1
ATOM 4455 N N . MET B 1 209 ? -15.414 8.336 17.844 1 97.56 209 MET B N 1
ATOM 4456 C CA . MET B 1 209 ? -16.812 8.664 17.609 1 97.56 209 MET B CA 1
ATOM 4457 C C . MET B 1 209 ? -17.562 7.461 17.031 1 97.56 209 MET B C 1
ATOM 4459 O O . MET B 1 209 ? -18.656 7.141 17.484 1 97.56 209 MET B O 1
ATOM 4463 N N . LEU B 1 210 ? -16.969 6.797 16.078 1 98.06 210 LEU B N 1
ATOM 4464 C CA . LEU B 1 210 ? -17.578 5.66 15.398 1 98.06 210 LEU B CA 1
ATOM 4465 C C . LEU B 1 210 ? -17.75 4.484 16.344 1 98.06 210 LEU B C 1
ATOM 4467 O O . LEU B 1 210 ? -18.812 3.877 16.406 1 98.06 210 LEU B O 1
ATOM 4471 N N . VAL B 1 211 ? -16.688 4.184 17.109 1 98.12 211 VAL B N 1
ATOM 4472 C CA . VAL B 1 211 ? -16.766 3.094 18.078 1 98.12 211 VAL B CA 1
ATOM 4473 C C . VAL B 1 211 ? -17.844 3.4 19.125 1 98.12 211 VAL B C 1
ATOM 4475 O O . VAL B 1 211 ? -18.531 2.494 19.594 1 98.12 211 VAL B O 1
ATOM 4478 N N . SER B 1 212 ? -18.078 4.723 19.422 1 97 212 SER B N 1
ATOM 4479 C CA . SER B 1 212 ? -19.047 5.164 20.422 1 97 212 SER B CA 1
ATOM 4480 C C . SER B 1 212 ? -20.438 5.266 19.828 1 97 212 SER B C 1
ATOM 4482 O O . SER B 1 212 ? -21.406 5.523 20.547 1 97 212 SER B O 1
ATOM 4484 N N . ASP B 1 213 ? -20.547 5.117 18.531 1 95.06 213 ASP B N 1
ATOM 4485 C CA . ASP B 1 213 ? -21.797 5.328 17.797 1 95.06 213 ASP B CA 1
ATOM 4486 C C . ASP B 1 213 ? -22.375 6.715 18.094 1 95.06 213 ASP B C 1
ATOM 4488 O O . ASP B 1 213 ? -23.562 6.848 18.391 1 95.06 213 ASP B O 1
ATOM 4492 N N . ARG B 1 214 ? -21.531 7.668 18.172 1 90.94 214 ARG B N 1
ATOM 4493 C CA . ARG B 1 214 ? -21.859 9.078 18.375 1 90.94 214 ARG B CA 1
ATOM 4494 C C . ARG B 1 214 ? -21.297 9.938 17.25 1 90.94 214 ARG B C 1
ATOM 4496 O O . ARG B 1 214 ? -20.156 10.414 17.344 1 90.94 214 ARG B O 1
ATOM 4503 N N . LEU B 1 215 ? -22.125 10.18 16.297 1 85.62 215 LEU B N 1
ATOM 4504 C CA . LEU B 1 215 ? -21.609 10.859 15.109 1 85.62 215 LEU B CA 1
ATOM 4505 C C . LEU B 1 215 ? -22.078 12.312 15.086 1 85.62 215 LEU B C 1
ATOM 4507 O O . LEU B 1 215 ? -21.781 13.047 14.141 1 85.62 215 LEU B O 1
ATOM 4511 N N . ASP B 1 216 ? -22.641 12.711 16.141 1 82.44 216 ASP B N 1
ATOM 4512 C CA . ASP B 1 216 ? -23.094 14.094 16.234 1 82.44 216 ASP B CA 1
ATOM 4513 C C . ASP B 1 216 ? -21.922 15.062 16.234 1 82.44 216 ASP B C 1
ATOM 4515 O O . ASP B 1 216 ? -20.844 14.742 16.75 1 82.44 216 ASP B O 1
ATOM 4519 N N . ASN B 1 217 ? -22.031 16.188 15.586 1 77.44 217 ASN B N 1
ATOM 4520 C CA . ASN B 1 217 ? -21.125 17.312 15.57 1 77.44 217 ASN B CA 1
ATOM 4521 C C . ASN B 1 217 ? -19.781 16.953 14.922 1 77.44 217 ASN B C 1
ATOM 4523 O O . ASN B 1 217 ? -18.75 17.562 15.227 1 77.44 217 ASN B O 1
ATOM 4527 N N . HIS B 1 218 ? -19.734 16.016 14.102 1 85.75 218 HIS B N 1
ATOM 4528 C CA . HIS B 1 218 ? -18.578 15.5 13.367 1 85.75 218 HIS B CA 1
ATOM 4529 C C . HIS B 1 218 ? -17.844 16.625 12.648 1 85.75 218 HIS B C 1
ATOM 4531 O O . HIS B 1 218 ? -16.625 16.75 12.766 1 85.75 218 HIS B O 1
ATOM 4537 N N . PRO B 1 219 ? -18.5 17.656 12.109 1 91 219 PRO B N 1
ATOM 4538 C CA . PRO B 1 219 ? -17.797 18.703 11.367 1 91 219 PRO B CA 1
ATOM 4539 C C . PRO B 1 219 ? -17.016 19.656 12.281 1 91 219 PRO B C 1
ATOM 4541 O O . PRO B 1 219 ? -15.914 20.078 11.93 1 91 219 PRO B O 1
ATOM 4544 N N . ILE B 1 220 ? -17.516 19.969 13.438 1 93.94 220 ILE B N 1
ATOM 4545 C CA . ILE B 1 220 ? -16.859 20.875 14.375 1 93.94 220 ILE B CA 1
ATOM 4546 C C . ILE B 1 220 ? -15.586 20.234 14.922 1 93.94 220 ILE B C 1
ATOM 4548 O O . ILE B 1 220 ? -14.531 20.859 14.984 1 93.94 220 ILE B O 1
ATOM 4552 N N . LEU B 1 221 ? -15.703 18.953 15.281 1 95.88 221 LEU B N 1
ATOM 4553 C CA . LEU B 1 221 ? -14.547 18.25 15.797 1 95.88 221 LEU B CA 1
ATOM 4554 C C . LEU B 1 221 ? -13.477 18.094 14.719 1 95.88 221 LEU B C 1
ATOM 4556 O O . LEU B 1 221 ? -12.281 18.172 15.016 1 95.88 221 LEU B O 1
ATOM 4560 N N . ARG B 1 222 ? -13.93 17.891 13.508 1 97.06 222 ARG B N 1
ATOM 4561 C CA . ARG B 1 222 ? -12.984 17.812 12.398 1 97.06 222 ARG B CA 1
ATOM 4562 C C . ARG B 1 222 ? -12.211 19.125 12.242 1 97.06 222 ARG B C 1
ATOM 4564 O O . ARG B 1 222 ? -10.984 19.109 12.125 1 97.06 222 ARG B O 1
ATOM 4571 N N . GLN B 1 223 ? -12.922 20.219 12.273 1 97.25 223 GLN B N 1
ATOM 4572 C CA . GLN B 1 223 ? -12.289 21.516 12.109 1 97.25 223 GLN B CA 1
ATOM 4573 C C . GLN B 1 223 ? -11.273 21.781 13.219 1 97.25 223 GLN B C 1
ATOM 4575 O O . GLN B 1 223 ? -10.164 22.25 12.953 1 97.25 223 GLN B O 1
ATOM 4580 N N . LEU B 1 224 ? -11.648 21.484 14.422 1 97.69 224 LEU B N 1
ATOM 4581 C CA . LEU B 1 224 ? -10.758 21.703 15.555 1 97.69 224 LEU B CA 1
ATOM 4582 C C . LEU B 1 224 ? -9.539 20.781 15.484 1 97.69 224 LEU B C 1
ATOM 4584 O O . LEU B 1 224 ? -8.414 21.219 15.727 1 97.69 224 LEU B O 1
ATOM 4588 N N . ALA B 1 225 ? -9.758 19.516 15.148 1 98.12 225 ALA B N 1
ATOM 4589 C CA . ALA B 1 225 ? -8.664 18.578 14.984 1 98.12 225 ALA B CA 1
ATOM 4590 C C . ALA B 1 225 ? -7.695 19.031 13.891 1 98.12 225 ALA B C 1
ATOM 4592 O O . ALA B 1 225 ? -6.477 18.922 14.039 1 98.12 225 ALA B O 1
ATOM 4593 N N . TYR B 1 226 ? -8.242 19.562 12.805 1 98.44 226 TYR B N 1
ATOM 4594 C CA . TYR B 1 226 ? -7.422 20.047 11.703 1 98.44 226 TYR B CA 1
ATOM 4595 C C . TYR B 1 226 ? -6.559 21.219 12.133 1 98.44 226 TYR B C 1
ATOM 4597 O O . TYR B 1 226 ? -5.398 21.328 11.734 1 98.44 226 TYR B O 1
ATOM 4605 N N . ARG B 1 227 ? -7.086 22.078 12.961 1 98.06 227 ARG B N 1
ATOM 4606 C CA . ARG B 1 227 ? -6.324 23.219 13.445 1 98.06 227 ARG B CA 1
ATOM 4607 C C . ARG B 1 227 ? -5.188 22.766 14.359 1 98.06 227 ARG B C 1
ATOM 4609 O O . ARG B 1 227 ? -4.082 23.312 14.297 1 98.06 227 ARG B O 1
ATOM 4616 N N . ILE B 1 228 ? -5.48 21.828 15.18 1 98.31 228 ILE B N 1
ATOM 4617 C CA . ILE B 1 228 ? -4.434 21.281 16.047 1 98.31 228 ILE B CA 1
ATOM 4618 C C . ILE B 1 228 ? -3.342 20.641 15.195 1 98.31 228 ILE B C 1
ATOM 4620 O O . ILE B 1 228 ? -2.152 20.859 15.43 1 98.31 228 ILE B O 1
ATOM 4624 N N . GLY B 1 229 ? -3.76 19.891 14.211 1 98.25 229 GLY B N 1
ATOM 4625 C CA . GLY B 1 229 ? -2.811 19.266 13.297 1 98.25 229 GLY B CA 1
ATOM 4626 C C . GLY B 1 229 ? -1.96 20.266 12.547 1 98.25 229 GLY B C 1
ATOM 4627 O O . GLY B 1 229 ? -0.779 20.016 12.289 1 98.25 229 GLY B O 1
ATOM 4628 N N . PHE B 1 230 ? -2.59 21.375 12.18 1 98.31 230 PHE B N 1
ATOM 4629 C CA . PHE B 1 230 ? -1.864 22.422 11.477 1 98.31 230 PHE B CA 1
ATOM 4630 C C . PHE B 1 230 ? -0.725 22.953 12.336 1 98.31 230 PHE B C 1
ATOM 4632 O O . PHE B 1 230 ? 0.395 23.141 11.859 1 98.31 230 PHE B O 1
ATOM 4639 N N . LEU B 1 231 ? -1.025 23.219 13.586 1 97.75 231 LEU B N 1
ATOM 4640 C CA . LEU B 1 231 ? 0.005 23.703 14.508 1 97.75 231 LEU B CA 1
ATOM 4641 C C . LEU B 1 231 ? 1.107 22.656 14.672 1 97.75 231 LEU B C 1
ATOM 4643 O O . LEU B 1 231 ? 2.293 23 14.656 1 97.75 231 LEU B O 1
ATOM 4647 N N . PHE B 1 232 ? 0.718 21.438 14.82 1 97.56 232 PHE B N 1
ATOM 4648 C CA . PHE B 1 232 ? 1.67 20.344 14.984 1 97.56 232 PHE B CA 1
ATOM 4649 C C . PHE B 1 232 ? 2.648 20.297 13.82 1 97.56 232 PHE B C 1
ATOM 4651 O O . PHE B 1 232 ? 3.863 20.25 14.023 1 97.56 232 PHE B O 1
ATOM 4658 N N . GLN B 1 233 ? 2.143 20.328 12.617 1 97.31 233 GLN B N 1
ATOM 4659 C CA . GLN B 1 233 ? 3 20.219 11.438 1 97.31 233 GLN B CA 1
ATOM 4660 C C . GLN B 1 233 ? 3.896 21.453 11.305 1 97.31 233 GLN B C 1
ATOM 4662 O O . GLN B 1 233 ? 5.066 21.328 10.938 1 97.31 233 GLN B O 1
ATOM 4667 N N . SER B 1 234 ? 3.312 22.594 11.594 1 97.69 234 SER B N 1
ATOM 4668 C CA . SER B 1 234 ? 4.105 23.828 11.531 1 97.69 234 SER B CA 1
ATOM 4669 C C . SER B 1 234 ? 5.305 23.75 12.469 1 97.69 234 SER B C 1
ATOM 4671 O O . SER B 1 234 ? 6.41 24.156 12.109 1 97.69 234 SER B O 1
ATOM 4673 N N . GLN B 1 235 ? 5.074 23.234 13.609 1 96.44 235 GLN B N 1
ATOM 4674 C CA . GLN B 1 235 ? 6.152 23.047 14.57 1 96.44 235 GLN B CA 1
ATOM 4675 C C . GLN B 1 235 ? 7.191 22.062 14.055 1 96.44 235 GLN B C 1
ATOM 4677 O O . GLN B 1 235 ? 8.398 22.281 14.195 1 96.44 235 GLN B O 1
ATOM 4682 N N . ASP B 1 236 ? 6.699 20.984 13.508 1 95.12 236 ASP B N 1
ATOM 4683 C CA . ASP B 1 236 ? 7.609 19.984 12.945 1 95.12 236 ASP B CA 1
ATOM 4684 C C . ASP B 1 236 ? 8.484 20.594 11.852 1 95.12 236 ASP B C 1
ATOM 4686 O O . ASP B 1 236 ? 9.656 20.234 11.719 1 95.12 236 ASP B O 1
ATOM 4690 N N . ASP B 1 237 ? 7.922 21.453 11.07 1 96.31 237 ASP B N 1
ATOM 4691 C CA . ASP B 1 237 ? 8.664 22.141 10.008 1 96.31 237 ASP B CA 1
ATOM 4692 C C . ASP B 1 237 ? 9.805 22.969 10.586 1 96.31 237 ASP B C 1
ATOM 4694 O O . ASP B 1 237 ? 10.906 22.984 10.031 1 96.31 237 ASP B O 1
ATOM 4698 N N . VAL B 1 238 ? 9.531 23.625 11.633 1 95.88 238 VAL B N 1
ATOM 4699 C CA . VAL B 1 238 ? 10.523 24.484 12.273 1 95.88 238 VAL B CA 1
ATOM 4700 C C . VAL B 1 238 ? 11.609 23.625 12.922 1 95.88 238 VAL B C 1
ATOM 4702 O O . VAL B 1 238 ? 12.797 23.922 12.805 1 95.88 238 VAL B O 1
ATOM 4705 N N . LEU B 1 239 ? 11.172 22.562 13.539 1 94.31 239 LEU B N 1
ATOM 4706 C CA . LEU B 1 239 ? 12.109 21.672 14.203 1 94.31 239 LEU B CA 1
ATOM 4707 C C . LEU B 1 239 ? 13.008 20.984 13.18 1 94.31 239 LEU B C 1
ATOM 4709 O O . LEU B 1 239 ? 14.164 20.656 13.469 1 94.31 239 LEU B O 1
ATOM 4713 N N . ASP B 1 240 ? 12.484 20.812 12.008 1 94.62 240 ASP B N 1
ATOM 4714 C CA . ASP B 1 240 ? 13.281 20.203 10.945 1 94.62 240 ASP B CA 1
ATOM 4715 C C . ASP B 1 240 ? 14.484 21.062 10.586 1 94.62 240 ASP B C 1
ATOM 4717 O O . ASP B 1 240 ? 15.555 20.547 10.281 1 94.62 240 ASP B O 1
ATOM 4721 N N . VAL B 1 241 ? 14.32 22.312 10.641 1 94.44 241 VAL B N 1
ATOM 4722 C CA . VAL B 1 241 ? 15.359 23.25 10.219 1 94.44 241 VAL B CA 1
ATOM 4723 C C . VAL B 1 241 ? 16.219 23.641 11.414 1 94.44 241 VAL B C 1
ATOM 4725 O O . VAL B 1 241 ? 17.453 23.719 11.305 1 94.44 241 VAL B O 1
ATOM 4728 N N . PHE B 1 242 ? 15.602 23.812 12.57 1 93 242 PHE B N 1
ATOM 4729 C CA . PHE B 1 242 ? 16.297 24.438 13.68 1 93 242 PHE B CA 1
ATOM 4730 C C . PHE B 1 242 ? 16.531 23.438 14.805 1 93 242 PHE B C 1
ATOM 4732 O O . PHE B 1 242 ? 17.297 23.688 15.734 1 93 242 PHE B O 1
ATOM 4739 N N . GLY B 1 243 ? 15.836 22.328 14.734 1 89.75 243 GLY B N 1
ATOM 4740 C CA . GLY B 1 243 ? 15.906 21.375 15.828 1 89.75 243 GLY B CA 1
ATOM 4741 C C . GLY B 1 243 ? 17.219 20.625 15.875 1 89.75 243 GLY B C 1
ATOM 4742 O O . GLY B 1 243 ? 17.906 20.5 14.867 1 89.75 243 GLY B O 1
ATOM 4743 N N . ASP B 1 244 ? 17.531 20.109 17.047 1 90.31 244 ASP B N 1
ATOM 4744 C CA . ASP B 1 244 ? 18.688 19.234 17.266 1 90.31 244 ASP B CA 1
ATOM 4745 C C . ASP B 1 244 ? 18.344 17.781 16.906 1 90.31 244 ASP B C 1
ATOM 4747 O O . ASP B 1 244 ? 17.5 17.156 17.562 1 90.31 244 ASP B O 1
ATOM 4751 N N . PRO B 1 245 ? 19.062 17.281 15.945 1 88 245 PRO B N 1
ATOM 4752 C CA . PRO B 1 245 ? 18.766 15.898 15.547 1 88 245 PRO B CA 1
ATOM 4753 C C . PRO B 1 245 ? 18.875 14.906 16.703 1 88 245 PRO B C 1
ATOM 4755 O O . PRO B 1 245 ? 18.188 13.891 16.719 1 88 245 PRO B O 1
ATOM 4758 N N . ASN B 1 246 ? 19.688 15.172 17.672 1 88 246 ASN B N 1
ATOM 4759 C CA . ASN B 1 246 ? 19.844 14.297 18.828 1 88 246 ASN B CA 1
ATOM 4760 C C . ASN B 1 246 ? 18.578 14.312 19.703 1 88 246 ASN B C 1
ATOM 4762 O O . ASN B 1 246 ? 18.344 13.375 20.453 1 88 246 ASN B O 1
ATOM 4766 N N . VAL B 1 247 ? 17.859 15.312 19.547 1 86.81 247 VAL B N 1
ATOM 4767 C CA . VAL B 1 247 ? 16.625 15.453 20.312 1 86.81 247 VAL B CA 1
ATOM 4768 C C . VAL B 1 247 ? 15.438 14.984 19.484 1 86.81 247 VAL B C 1
ATOM 4770 O O . VAL B 1 247 ? 14.609 14.203 19.953 1 86.81 247 VAL B O 1
ATOM 4773 N N . THR B 1 248 ? 15.438 15.312 18.219 1 86.44 248 THR B N 1
ATOM 4774 C CA . THR B 1 248 ? 14.289 15.023 17.359 1 86.44 248 THR B CA 1
ATOM 4775 C C . THR B 1 248 ? 14.328 13.586 16.875 1 86.44 248 THR B C 1
ATOM 4777 O O . THR B 1 248 ? 13.305 13.023 16.484 1 86.44 248 THR B O 1
ATOM 4780 N N . GLY B 1 249 ? 15.602 13.039 16.797 1 84 249 GLY B N 1
ATOM 4781 C CA . GLY B 1 249 ? 15.758 11.656 16.359 1 84 249 GLY B CA 1
ATOM 4782 C C . GLY B 1 249 ? 15.797 11.516 14.852 1 84 249 GLY B C 1
ATOM 4783 O O . GLY B 1 249 ? 15.781 10.398 14.328 1 84 249 GLY B O 1
ATOM 4784 N N . LYS B 1 250 ? 15.727 12.656 14.148 1 86.81 250 LYS B N 1
ATOM 4785 C CA . LYS B 1 250 ? 15.797 12.633 12.688 1 86.81 250 LYS B CA 1
ATOM 4786 C C . LYS B 1 250 ? 16.625 13.797 12.156 1 86.81 250 LYS B C 1
ATOM 4788 O O . LYS B 1 250 ? 16.688 14.859 12.781 1 86.81 250 LYS B O 1
ATOM 4793 N N . ILE B 1 251 ? 17.234 13.531 11.07 1 86.88 251 ILE B N 1
ATOM 4794 C CA . ILE B 1 251 ? 17.969 14.578 10.367 1 86.88 251 ILE B CA 1
ATOM 4795 C C . ILE B 1 251 ? 17.031 15.305 9.398 1 86.88 251 ILE B C 1
ATOM 4797 O O . ILE B 1 251 ? 16.438 14.68 8.516 1 86.88 251 ILE B O 1
ATOM 4801 N N . GLY B 1 252 ? 16.891 16.547 9.602 1 89.25 252 GLY B N 1
ATOM 4802 C CA . GLY B 1 252 ? 16.016 17.328 8.75 1 89.25 252 GLY B CA 1
ATOM 4803 C C . GLY B 1 252 ? 16.531 17.453 7.324 1 89.25 252 GLY B C 1
ATOM 4804 O O . GLY B 1 252 ? 17.734 17.594 7.098 1 89.25 252 GLY B O 1
ATOM 4805 N N . THR B 1 253 ? 15.609 17.312 6.383 1 91.25 253 THR B N 1
ATOM 4806 C CA . THR B 1 253 ? 16.016 17.375 4.984 1 91.25 253 THR B CA 1
ATOM 4807 C C . THR B 1 253 ? 15.031 18.203 4.164 1 91.25 253 THR B C 1
ATOM 4809 O O . THR B 1 253 ? 15.023 18.125 2.932 1 91.25 253 THR B O 1
ATOM 4812 N N . ASP B 1 254 ? 14.25 19 4.816 1 93.38 254 ASP B N 1
ATOM 4813 C CA . ASP B 1 254 ? 13.219 19.766 4.105 1 93.38 254 ASP B CA 1
ATOM 4814 C C . ASP B 1 254 ? 13.844 20.734 3.104 1 93.38 254 ASP B C 1
ATOM 4816 O O . ASP B 1 254 ? 13.312 20.938 2.01 1 93.38 254 ASP B O 1
ATOM 4820 N N . ILE B 1 255 ? 14.961 21.297 3.516 1 94.75 255 ILE B N 1
ATOM 4821 C CA . ILE B 1 255 ? 15.656 22.234 2.637 1 94.75 255 ILE B CA 1
ATOM 4822 C C . ILE B 1 255 ? 16.203 21.5 1.419 1 94.75 255 ILE B C 1
ATOM 4824 O O . ILE B 1 255 ? 15.914 21.859 0.278 1 94.75 255 ILE B O 1
ATOM 4828 N N . GLN B 1 256 ? 16.859 20.375 1.689 1 93.38 256 GLN B N 1
ATOM 4829 C CA . GLN B 1 256 ? 17.453 19.562 0.635 1 93.38 256 GLN B CA 1
ATOM 4830 C C . GLN B 1 256 ? 16.375 19.016 -0.298 1 93.38 256 GLN B C 1
ATOM 4832 O O . GLN B 1 256 ? 16.594 18.922 -1.509 1 93.38 256 GLN B O 1
ATOM 4837 N N . ASP B 1 257 ? 15.281 18.797 0.287 1 91.12 257 ASP B N 1
ATOM 4838 C CA . ASP B 1 257 ? 14.227 18.109 -0.456 1 91.12 257 ASP B CA 1
ATOM 4839 C C . ASP B 1 257 ? 13.328 19.125 -1.175 1 91.12 257 ASP B C 1
ATOM 4841 O O . ASP B 1 257 ? 12.492 18.734 -1.993 1 91.12 257 ASP B O 1
ATOM 4845 N N . GLY B 1 258 ? 13.508 20.359 -0.859 1 93.62 258 GLY B N 1
ATOM 4846 C CA . GLY B 1 258 ? 12.727 21.391 -1.521 1 93.62 258 GLY B CA 1
ATOM 4847 C C . GLY B 1 258 ? 11.258 21.359 -1.146 1 93.62 258 GLY B C 1
ATOM 4848 O O . GLY B 1 258 ? 10.391 21.609 -1.987 1 93.62 258 GLY B O 1
ATOM 4849 N N . LYS B 1 259 ? 10.906 21.125 0.036 1 93.81 259 LYS B N 1
ATOM 4850 C CA . LYS B 1 259 ? 9.531 20.906 0.472 1 93.81 259 LYS B CA 1
ATOM 4851 C C . LYS B 1 259 ? 8.805 22.219 0.711 1 93.81 259 LYS B C 1
ATOM 4853 O O . LYS B 1 259 ? 9.422 23.219 1.076 1 93.81 259 LYS B O 1
ATOM 4858 N N . CYS B 1 260 ? 7.527 22.156 0.453 1 95 260 CYS B N 1
ATOM 4859 C CA . CYS B 1 260 ? 6.648 23.25 0.863 1 95 260 CYS B CA 1
ATOM 4860 C C . CYS B 1 260 ? 6.305 23.156 2.344 1 95 260 CYS B C 1
ATOM 4862 O O . CYS B 1 260 ? 5.461 22.344 2.736 1 95 260 CYS B O 1
ATOM 4864 N N . THR B 1 261 ? 6.941 23.953 3.188 1 96.69 261 THR B N 1
ATOM 4865 C CA . THR B 1 261 ? 6.785 23.922 4.637 1 96.69 261 THR B CA 1
ATOM 4866 C C . THR B 1 261 ? 6.434 25.312 5.16 1 96.69 261 THR B C 1
ATOM 4868 O O . THR B 1 261 ? 6.41 26.281 4.398 1 96.69 261 THR B O 1
ATOM 4871 N N . TRP B 1 262 ? 6.16 25.344 6.496 1 98 262 TRP B N 1
ATOM 4872 C CA . TRP B 1 262 ? 5.914 26.641 7.113 1 98 262 TRP B CA 1
ATOM 4873 C C . TRP B 1 262 ? 7.078 27.594 6.859 1 98 262 TRP B C 1
ATOM 4875 O O . TRP B 1 262 ? 6.871 28.766 6.52 1 98 262 TRP B O 1
ATOM 4885 N N . ILE B 1 263 ? 8.289 27.094 6.914 1 97.69 263 ILE B N 1
ATOM 4886 C CA . ILE B 1 263 ? 9.508 27.891 6.781 1 97.69 263 ILE B CA 1
ATOM 4887 C C . ILE B 1 263 ? 9.648 28.375 5.344 1 97.69 263 ILE B C 1
ATOM 4889 O O . ILE B 1 263 ? 9.875 29.562 5.105 1 97.69 263 ILE B O 1
ATOM 4893 N N . SER B 1 264 ? 9.547 27.484 4.383 1 97.06 264 SER B N 1
ATOM 4894 C CA . SER B 1 264 ? 9.758 27.875 2.986 1 97.06 264 SER B CA 1
ATOM 4895 C C . SER B 1 264 ? 8.68 28.844 2.516 1 97.06 264 SER B C 1
ATOM 4897 O O . SER B 1 264 ? 8.977 29.797 1.788 1 97.06 264 SER B O 1
ATOM 4899 N N . VAL B 1 265 ? 7.453 28.672 2.938 1 97.25 265 VAL B N 1
ATOM 4900 C CA . VAL B 1 265 ? 6.359 29.547 2.543 1 97.25 265 VAL B CA 1
ATOM 4901 C C . VAL B 1 265 ? 6.574 30.938 3.133 1 97.25 265 VAL B C 1
ATOM 4903 O O . VAL B 1 265 ? 6.461 31.953 2.428 1 97.25 265 VAL B O 1
ATOM 4906 N N . ARG B 1 266 ? 6.879 31.016 4.43 1 98 266 ARG B N 1
ATOM 4907 C CA . ARG B 1 266 ? 7.094 32.312 5.09 1 98 266 ARG B CA 1
ATOM 4908 C C . ARG B 1 266 ? 8.32 33 4.523 1 98 266 ARG B C 1
ATOM 4910 O O . ARG B 1 266 ? 8.312 34.25 4.355 1 98 266 ARG B O 1
ATOM 4917 N N . ALA B 1 267 ? 9.375 32.25 4.238 1 97.69 267 ALA B N 1
ATOM 4918 C CA . ALA B 1 267 ? 10.578 32.812 3.637 1 97.69 267 ALA B CA 1
ATOM 4919 C C . ALA B 1 267 ? 10.266 33.469 2.289 1 97.69 267 ALA B C 1
ATOM 4921 O O . ALA B 1 267 ? 10.633 34.625 2.043 1 97.69 267 ALA B O 1
ATOM 4922 N N . VAL B 1 268 ? 9.602 32.75 1.429 1 96.81 268 VAL B N 1
ATOM 4923 C CA . VAL B 1 268 ? 9.273 33.25 0.098 1 96.81 268 VAL B CA 1
ATOM 4924 C C . VAL B 1 268 ? 8.391 34.469 0.216 1 96.81 268 VAL B C 1
ATOM 4926 O O . VAL B 1 268 ? 8.578 35.469 -0.519 1 96.81 268 VAL B O 1
ATOM 4929 N N . GLN B 1 269 ? 7.457 34.406 1.119 1 96.69 269 GLN B N 1
ATOM 4930 C CA . GLN B 1 269 ? 6.586 35.562 1.341 1 96.69 269 GLN B CA 1
ATOM 4931 C C . GLN B 1 269 ? 7.391 36.812 1.729 1 96.69 269 GLN B C 1
ATOM 4933 O O . GLN B 1 269 ? 7.145 37.906 1.215 1 96.69 269 GLN B O 1
ATOM 4938 N N . LYS B 1 270 ? 8.359 36.688 2.557 1 96.88 270 LYS B N 1
ATOM 4939 C CA . LYS B 1 270 ? 9.164 37.812 3.049 1 96.88 270 LYS B CA 1
ATOM 4940 C C . LYS B 1 270 ? 10.148 38.281 1.986 1 96.88 270 LYS B C 1
ATOM 4942 O O . LYS B 1 270 ? 10.508 39.469 1.951 1 96.88 270 LYS B O 1
ATOM 4947 N N . LEU B 1 271 ? 10.523 37.344 1.15 1 96.62 271 LEU B N 1
ATOM 4948 C CA . LEU B 1 271 ? 11.547 37.656 0.159 1 96.62 271 LEU B CA 1
ATOM 4949 C C . LEU B 1 271 ? 10.922 38.219 -1.121 1 96.62 271 LEU B C 1
ATOM 4951 O O . LEU B 1 271 ? 11.633 38.656 -2.02 1 96.62 271 LEU B O 1
ATOM 4955 N N . HIS B 1 272 ? 9.641 38.125 -1.181 1 93.88 272 HIS B N 1
ATOM 4956 C CA . HIS B 1 272 ? 8.977 38.562 -2.396 1 93.88 272 HIS B CA 1
ATOM 4957 C C . HIS B 1 272 ? 9.406 40 -2.768 1 93.88 272 HIS B C 1
ATOM 4959 O O . HIS B 1 272 ? 9.352 40.906 -1.936 1 93.88 272 HIS B O 1
ATOM 4965 N N . GLY B 1 273 ? 9.844 40.156 -3.994 1 93.06 273 GLY B N 1
ATOM 4966 C CA . GLY B 1 273 ? 10.242 41.469 -4.488 1 93.06 273 GLY B CA 1
ATOM 4967 C C . GLY B 1 273 ? 11.68 41.812 -4.148 1 93.06 273 GLY B C 1
ATOM 4968 O O . GLY B 1 273 ? 12.18 42.875 -4.543 1 93.06 273 GLY B O 1
ATOM 4969 N N . LYS B 1 274 ? 12.336 40.969 -3.398 1 95.44 274 LYS B N 1
ATOM 4970 C CA . LYS B 1 274 ? 13.719 41.219 -3.01 1 95.44 274 LYS B CA 1
ATOM 4971 C C . LYS B 1 274 ? 14.68 40.375 -3.844 1 95.44 274 LYS B C 1
ATOM 4973 O O . LYS B 1 274 ? 14.289 39.344 -4.379 1 95.44 274 LYS B O 1
ATOM 4978 N N . SER B 1 275 ? 15.883 40.812 -3.969 1 94.44 275 SER B N 1
ATOM 4979 C CA . SER B 1 275 ? 16.891 40.125 -4.75 1 94.44 275 SER B CA 1
ATOM 4980 C C . SER B 1 275 ? 17.25 38.781 -4.113 1 94.44 275 SER B C 1
ATOM 4982 O O . SER B 1 275 ? 17.609 37.812 -4.812 1 94.44 275 SER B O 1
ATOM 4984 N N . GLU B 1 276 ? 17.125 38.688 -2.84 1 95.31 276 GLU B N 1
ATOM 4985 C CA . GLU B 1 276 ? 17.453 37.5 -2.096 1 95.31 276 GLU B CA 1
ATOM 4986 C C . GLU B 1 276 ? 16.547 36.344 -2.506 1 95.31 276 GLU B C 1
ATOM 4988 O O . GLU B 1 276 ? 16.875 35.156 -2.266 1 95.31 276 GLU B O 1
ATOM 4993 N N . LEU B 1 277 ? 15.406 36.656 -3.121 1 96 277 LEU B N 1
ATOM 4994 C CA . LEU B 1 277 ? 14.508 35.594 -3.598 1 96 277 LEU B CA 1
ATOM 4995 C C . LEU B 1 277 ? 15.203 34.719 -4.648 1 96 277 LEU B C 1
ATOM 4997 O O . LEU B 1 277 ? 14.953 33.531 -4.723 1 96 277 LEU B O 1
ATOM 5001 N N . ASN B 1 278 ? 16.031 35.344 -5.445 1 95.5 278 ASN B N 1
ATOM 5002 C CA . ASN B 1 278 ? 16.766 34.594 -6.453 1 95.5 278 ASN B CA 1
ATOM 5003 C C . ASN B 1 278 ? 17.734 33.594 -5.812 1 95.5 278 ASN B C 1
ATOM 5005 O O . ASN B 1 278 ? 17.922 32.5 -6.328 1 95.5 278 ASN B O 1
ATOM 5009 N N . GLU B 1 279 ? 18.312 34.062 -4.785 1 95.25 279 GLU B N 1
ATOM 5010 C CA . GLU B 1 279 ? 19.188 33.156 -4.047 1 95.25 279 GLU B CA 1
ATOM 5011 C C . GLU B 1 279 ? 18.422 31.969 -3.506 1 95.25 279 GLU B C 1
ATOM 5013 O O . GLU B 1 279 ? 18.875 30.828 -3.592 1 95.25 279 GLU B O 1
ATOM 5018 N N . PHE B 1 280 ? 17.312 32.25 -2.957 1 96.69 280 PHE B N 1
ATOM 5019 C CA . PHE B 1 280 ? 16.453 31.172 -2.449 1 96.69 280 PHE B CA 1
ATOM 5020 C C . PHE B 1 280 ? 16.094 30.203 -3.561 1 96.69 280 PHE B C 1
ATOM 5022 O O . PHE B 1 280 ? 16.25 28.984 -3.398 1 96.69 280 PHE B O 1
ATOM 5029 N N . LYS B 1 281 ? 15.703 30.688 -4.699 1 95.31 281 LYS B N 1
ATOM 5030 C CA . LYS B 1 281 ? 15.297 29.891 -5.844 1 95.31 281 LYS B CA 1
ATOM 5031 C C . LYS B 1 281 ? 16.438 29 -6.336 1 95.31 281 LYS B C 1
ATOM 5033 O O . LYS B 1 281 ? 16.219 27.875 -6.758 1 95.31 281 LYS B O 1
ATOM 5038 N N . ASN B 1 282 ? 17.578 29.469 -6.223 1 95.25 282 ASN B N 1
ATOM 5039 C CA . ASN B 1 282 ? 18.734 28.781 -6.785 1 95.25 282 ASN B CA 1
ATOM 5040 C C . ASN B 1 282 ? 19.25 27.672 -5.867 1 95.25 282 ASN B C 1
ATOM 5042 O O . ASN B 1 282 ? 19.891 26.734 -6.32 1 95.25 282 ASN B O 1
ATOM 5046 N N . HIS B 1 283 ? 18.906 27.797 -4.574 1 96 283 HIS B N 1
ATOM 5047 C CA . HIS B 1 283 ? 19.594 26.922 -3.645 1 96 283 HIS B CA 1
ATOM 5048 C C . HIS B 1 283 ? 18.609 26 -2.922 1 96 283 HIS B C 1
ATOM 5050 O O . HIS B 1 283 ? 18.984 24.922 -2.459 1 96 283 HIS B O 1
ATOM 5056 N N . TYR B 1 284 ? 17.375 26.438 -2.727 1 96.5 284 TYR B N 1
ATOM 5057 C CA . TYR B 1 284 ? 16.391 25.594 -2.053 1 96.5 284 TYR B CA 1
ATOM 5058 C C . TYR B 1 284 ? 16.078 24.359 -2.887 1 96.5 284 TYR B C 1
ATOM 5060 O O . TYR B 1 284 ? 15.789 24.469 -4.082 1 96.5 284 TYR B O 1
ATOM 5068 N N . GLY B 1 285 ? 16.172 23.141 -2.348 1 93.56 285 GLY B N 1
ATOM 5069 C CA . GLY B 1 285 ? 15.922 21.891 -3.053 1 93.56 285 GLY B CA 1
ATOM 5070 C C . GLY B 1 285 ? 17.188 21.25 -3.588 1 93.56 285 GLY B C 1
ATOM 5071 O O . GLY B 1 285 ? 17.125 20.266 -4.332 1 93.56 285 GLY B O 1
ATOM 5072 N N . LYS B 1 286 ? 18.281 21.891 -3.232 1 94.44 286 LYS B N 1
ATOM 5073 C CA . LYS B 1 286 ? 19.578 21.312 -3.6 1 94.44 286 LYS B CA 1
ATOM 5074 C C . LYS B 1 286 ? 20.219 20.594 -2.412 1 94.44 286 LYS B C 1
ATOM 5076 O O . LYS B 1 286 ? 20.125 21.062 -1.275 1 94.44 286 LYS B O 1
ATOM 5081 N N . THR B 1 287 ? 20.906 19.547 -2.689 1 92.44 287 THR B N 1
ATOM 5082 C CA . THR B 1 287 ? 21.375 18.672 -1.618 1 92.44 287 THR B CA 1
ATOM 5083 C C . THR B 1 287 ? 22.812 19.031 -1.232 1 92.44 287 THR B C 1
ATOM 5085 O O . THR B 1 287 ? 23.297 18.609 -0.181 1 92.44 287 THR B O 1
ATOM 5088 N N . ASP B 1 288 ? 23.5 19.703 -2.051 1 95.25 288 ASP B N 1
ATOM 5089 C CA . ASP B 1 288 ? 24.906 20.016 -1.741 1 95.25 288 ASP B CA 1
ATOM 5090 C C . ASP B 1 288 ? 25 20.891 -0.497 1 95.25 288 ASP B C 1
ATOM 5092 O O . ASP B 1 288 ? 24.188 21.797 -0.295 1 95.25 288 ASP B O 1
ATOM 5096 N N . PRO B 1 289 ? 25.953 20.703 0.303 1 95.62 289 PRO B N 1
ATOM 5097 C CA . PRO B 1 289 ? 26.094 21.359 1.603 1 95.62 289 PRO B CA 1
ATOM 5098 C C . PRO B 1 289 ? 26.141 22.891 1.487 1 95.62 289 PRO B C 1
ATOM 5100 O O . PRO B 1 289 ? 25.625 23.594 2.361 1 95.62 289 PRO B O 1
ATOM 5103 N N . GLU B 1 290 ? 26.719 23.359 0.462 1 97.31 290 GLU B N 1
ATOM 5104 C CA . GLU B 1 290 ? 26.828 24.812 0.3 1 97.31 290 GLU B CA 1
ATOM 5105 C C . GLU B 1 290 ? 25.453 25.453 0.078 1 97.31 290 GLU B C 1
ATOM 5107 O O . GLU B 1 290 ? 25.156 26.5 0.65 1 97.31 290 GLU B O 1
ATOM 5112 N N . SER B 1 291 ? 24.672 24.844 -0.689 1 97.25 291 SER B N 1
ATOM 5113 C CA . SER B 1 291 ? 23.312 25.359 -0.924 1 97.25 291 SER B CA 1
ATOM 5114 C C . SER B 1 291 ? 22.484 25.312 0.349 1 97.25 291 SER B C 1
ATOM 5116 O O . SER B 1 291 ? 21.75 26.25 0.651 1 97.25 291 SER B O 1
ATOM 5118 N N . VAL B 1 292 ? 22.609 24.25 1.072 1 96.5 292 VAL B N 1
ATOM 5119 C CA . VAL B 1 292 ? 21.859 24.109 2.314 1 96.5 292 VAL B CA 1
ATOM 5120 C C . VAL B 1 292 ? 22.281 25.188 3.307 1 96.5 292 VAL B C 1
ATOM 5122 O O . VAL B 1 292 ? 21.438 25.812 3.951 1 96.5 292 VAL B O 1
ATOM 5125 N N . ARG B 1 293 ? 23.547 25.406 3.414 1 96.56 293 ARG B N 1
ATOM 5126 C CA . ARG B 1 293 ? 24.078 26.422 4.309 1 96.56 293 ARG B CA 1
ATOM 5127 C C . ARG B 1 293 ? 23.547 27.812 3.938 1 96.56 293 ARG B C 1
ATOM 5129 O O . ARG B 1 293 ? 23.156 28.578 4.812 1 96.56 293 ARG B O 1
ATOM 5136 N N . ARG B 1 294 ? 23.531 28.109 2.691 1 97.06 294 ARG B N 1
ATOM 5137 C CA . ARG B 1 294 ? 23.078 29.406 2.225 1 97.06 294 ARG B CA 1
ATOM 5138 C C . ARG B 1 294 ? 21.609 29.625 2.576 1 97.06 294 ARG B C 1
ATOM 5140 O O . ARG B 1 294 ? 21.219 30.734 2.971 1 97.06 294 ARG B O 1
ATOM 5147 N N . ILE B 1 295 ? 20.828 28.641 2.408 1 97.38 295 ILE B N 1
ATOM 5148 C CA . ILE B 1 295 ? 19.406 28.734 2.734 1 97.38 295 ILE B CA 1
ATOM 5149 C C . ILE B 1 295 ? 19.234 28.938 4.238 1 97.38 295 ILE B C 1
ATOM 5151 O O . ILE B 1 295 ? 18.422 29.75 4.676 1 97.38 295 ILE B O 1
ATOM 5155 N N . LYS B 1 296 ? 20 28.219 5.039 1 96.31 296 LYS B N 1
ATOM 5156 C CA . LYS B 1 296 ? 19.906 28.344 6.492 1 96.31 296 LYS B CA 1
ATOM 5157 C C . LYS B 1 296 ? 20.281 29.766 6.938 1 96.31 296 LYS B C 1
ATOM 5159 O O . LYS B 1 296 ? 19.625 30.328 7.816 1 96.31 296 LYS B O 1
ATOM 5164 N N . VAL B 1 297 ? 21.281 30.281 6.34 1 96.69 297 VAL B N 1
ATOM 5165 C CA . VAL B 1 297 ? 21.719 31.641 6.652 1 96.69 297 VAL B CA 1
ATOM 5166 C C . VAL B 1 297 ? 20.609 32.625 6.293 1 96.69 297 VAL B C 1
ATOM 5168 O O . VAL B 1 297 ? 20.312 33.531 7.062 1 96.69 297 VAL B O 1
ATOM 5171 N N . LEU B 1 298 ? 20.062 32.438 5.152 1 96.81 298 LEU B N 1
ATOM 5172 C CA . LEU B 1 298 ? 18.969 33.281 4.703 1 96.81 298 LEU B CA 1
ATOM 5173 C C . LEU B 1 298 ? 17.797 33.219 5.672 1 96.81 298 LEU B C 1
ATOM 5175 O O . LEU B 1 298 ? 17.234 34.281 6.035 1 96.81 298 LEU B O 1
ATOM 5179 N N . ILE B 1 299 ? 17.422 32.062 6.102 1 96.69 299 ILE B N 1
ATOM 5180 C CA . ILE B 1 299 ? 16.297 31.844 7.008 1 96.69 299 ILE B CA 1
ATOM 5181 C C . ILE B 1 299 ? 16.594 32.531 8.352 1 96.69 299 ILE B C 1
ATOM 5183 O O . ILE B 1 299 ? 15.695 33.125 8.961 1 96.69 299 ILE B O 1
ATOM 5187 N N . GLU B 1 300 ? 17.828 32.438 8.797 1 96.12 300 GLU B N 1
ATOM 5188 C CA . GLU B 1 300 ? 18.234 33.094 10.039 1 96.12 300 GLU B CA 1
ATOM 5189 C C . GLU B 1 300 ? 18.141 34.594 9.93 1 96.12 300 GLU B C 1
ATOM 5191 O O . GLU B 1 300 ? 17.688 35.281 10.867 1 96.12 300 GLU B O 1
ATOM 5196 N N . HIS B 1 301 ? 18.578 35.062 8.805 1 96.44 301 HIS B N 1
ATOM 5197 C CA . HIS B 1 301 ? 18.531 36.5 8.57 1 96.44 301 HIS B CA 1
ATOM 5198 C C . HIS B 1 301 ? 17.078 37 8.594 1 96.44 301 HIS B C 1
ATOM 5200 O O . HIS B 1 301 ? 16.828 38.125 9.016 1 96.44 301 HIS B O 1
ATOM 5206 N N . LEU B 1 302 ? 16.188 36.188 8.125 1 97.44 302 LEU B N 1
ATOM 5207 C CA . LEU B 1 302 ? 14.781 36.562 8.07 1 97.44 302 LEU B CA 1
ATOM 5208 C C . LEU B 1 302 ? 14.125 36.438 9.438 1 97.44 302 LEU B C 1
ATOM 5210 O O . LEU B 1 302 ? 12.969 36.812 9.617 1 97.44 302 LEU B O 1
ATOM 5214 N N . LYS B 1 303 ? 14.812 35.844 10.5 1 97.56 303 LYS B N 1
ATOM 5215 C CA . LYS B 1 303 ? 14.359 35.688 11.883 1 97.56 303 LYS B CA 1
ATOM 5216 C C . LYS B 1 303 ? 13.078 34.844 11.945 1 97.56 303 LYS B C 1
ATOM 5218 O O . LYS B 1 303 ? 12.133 35.219 12.641 1 97.56 303 LYS B O 1
ATOM 5223 N N . LEU B 1 304 ? 13.055 33.844 11.164 1 97.38 304 LEU B N 1
ATOM 5224 C CA . LEU B 1 304 ? 11.852 33.031 11.047 1 97.38 304 LEU B CA 1
ATOM 5225 C C . LEU B 1 304 ? 11.602 32.25 12.336 1 97.38 304 LEU B C 1
ATOM 5227 O O . LEU B 1 304 ? 10.453 31.938 12.672 1 97.38 304 LEU B O 1
ATOM 5231 N N . ARG B 1 305 ? 12.625 31.906 13.078 1 95.81 305 ARG B N 1
ATOM 5232 C CA . ARG B 1 305 ? 12.438 31.219 14.359 1 95.81 305 ARG B CA 1
ATOM 5233 C C . ARG B 1 305 ? 11.641 32.094 15.328 1 95.81 305 ARG B C 1
ATOM 5235 O O . ARG B 1 305 ? 10.711 31.609 15.984 1 95.81 305 ARG B O 1
ATOM 5242 N N . GLU B 1 306 ? 11.992 33.312 15.445 1 96.31 306 GLU B N 1
ATOM 5243 C CA . GLU B 1 306 ? 11.297 34.25 16.328 1 96.31 306 GLU B CA 1
ATOM 5244 C C . GLU B 1 306 ? 9.867 34.469 15.859 1 96.31 306 GLU B C 1
ATOM 5246 O O . GLU B 1 306 ? 8.945 34.562 16.672 1 96.31 306 GLU B O 1
ATOM 5251 N N . GLU B 1 307 ? 9.758 34.594 14.586 1 97.12 307 GLU B N 1
ATOM 5252 C CA . GLU B 1 307 ? 8.414 34.781 14.047 1 97.12 307 GLU B CA 1
ATOM 5253 C C . GLU B 1 307 ? 7.516 33.594 14.352 1 97.12 307 GLU B C 1
ATOM 5255 O O . GLU B 1 307 ? 6.316 33.75 14.578 1 97.12 307 GLU B O 1
ATOM 5260 N N . PHE B 1 308 ? 8.102 32.438 14.25 1 96.94 308 PHE B N 1
ATOM 5261 C CA . PHE B 1 308 ? 7.316 31.25 14.516 1 96.94 308 PHE B CA 1
ATOM 5262 C C . PHE B 1 308 ? 6.848 31.219 15.961 1 96.94 308 PHE B C 1
ATOM 5264 O O . PHE B 1 308 ? 5.727 30.797 16.25 1 96.94 308 PHE B O 1
ATOM 5271 N N . ILE B 1 309 ? 7.672 31.641 16.906 1 95.44 309 ILE B N 1
ATOM 5272 C CA . ILE B 1 309 ? 7.312 31.656 18.312 1 95.44 309 ILE B CA 1
ATOM 5273 C C . ILE B 1 309 ? 6.066 32.531 18.516 1 95.44 309 ILE B C 1
ATOM 5275 O O . ILE B 1 309 ? 5.141 32.125 19.234 1 95.44 309 ILE B O 1
ATOM 5279 N N . ASN B 1 310 ? 6.043 33.656 17.859 1 96.31 310 ASN B N 1
ATOM 5280 C CA . ASN B 1 310 ? 4.883 34.531 17.938 1 96.31 310 ASN B CA 1
ATOM 5281 C C . ASN B 1 310 ? 3.662 33.906 17.266 1 96.31 310 ASN B C 1
ATOM 5283 O O . ASN B 1 310 ? 2.547 34 17.781 1 96.31 310 ASN B O 1
ATOM 5287 N N . PHE B 1 311 ? 3.895 33.312 16.125 1 96.81 311 PHE B N 1
ATOM 5288 C CA . PHE B 1 311 ? 2.822 32.625 15.414 1 96.81 311 PHE B CA 1
ATOM 5289 C C . PHE B 1 311 ? 2.213 31.531 16.281 1 96.81 311 PHE B C 1
ATOM 5291 O O . PHE B 1 311 ? 0.99 31.438 16.391 1 96.81 311 PHE B O 1
ATOM 5298 N N . GLU B 1 312 ? 3.059 30.688 16.844 1 96.19 312 GLU B N 1
ATOM 5299 C CA . GLU B 1 312 ? 2.625 29.562 17.656 1 96.19 312 GLU B CA 1
ATOM 5300 C C . GLU B 1 312 ? 1.745 30.016 18.812 1 96.19 312 GLU B C 1
ATOM 5302 O O . GLU B 1 312 ? 0.707 29.422 19.094 1 96.19 312 GLU B O 1
ATOM 5307 N N . LYS B 1 313 ? 2.158 31.062 19.484 1 95.56 313 LYS B N 1
ATOM 5308 C CA . LYS B 1 313 ? 1.412 31.594 20.625 1 95.56 313 LYS B CA 1
ATOM 5309 C C . LYS B 1 313 ? 0.036 32.094 20.188 1 95.56 313 LYS B C 1
ATOM 5311 O O . LYS B 1 313 ? -0.98 31.703 20.766 1 95.56 313 LYS B O 1
ATOM 5316 N N . ARG B 1 314 ? 0.011 32.938 19.172 1 97.06 314 ARG B N 1
ATOM 5317 C CA . ARG B 1 314 ? -1.244 33.5 18.703 1 97.06 314 ARG B CA 1
ATOM 5318 C C . ARG B 1 314 ? -2.182 32.406 18.188 1 97.06 314 ARG B C 1
ATOM 5320 O O . ARG B 1 314 ? -3.379 32.438 18.484 1 97.06 314 ARG B O 1
ATOM 5327 N N . TYR B 1 315 ? -1.617 31.531 17.406 1 97.31 315 TYR B N 1
ATOM 5328 C CA . TYR B 1 315 ? -2.42 30.453 16.828 1 97.31 315 TYR B CA 1
ATOM 5329 C C . TYR B 1 315 ? -2.982 29.547 17.906 1 97.31 315 TYR B C 1
ATOM 5331 O O . TYR B 1 315 ? -4.16 29.172 17.875 1 97.31 315 TYR B O 1
ATOM 5339 N N . SER B 1 316 ? -2.154 29.141 18.875 1 96.69 316 SER B N 1
ATOM 5340 C CA . SER B 1 316 ? -2.598 28.281 19.969 1 96.69 316 SER B CA 1
ATOM 5341 C C . SER B 1 316 ? -3.705 28.938 20.781 1 96.69 316 SER B C 1
ATOM 5343 O O . SER B 1 316 ? -4.664 28.281 21.188 1 96.69 316 SER B O 1
ATOM 5345 N N . ASP B 1 317 ? -3.568 30.25 21.062 1 97 317 ASP B N 1
ATOM 5346 C CA . ASP B 1 317 ? -4.59 30.984 21.797 1 97 317 ASP B CA 1
ATOM 5347 C C . ASP B 1 317 ? -5.922 30.969 21.047 1 97 317 ASP B C 1
ATOM 5349 O O . ASP B 1 317 ? -6.98 30.797 21.656 1 97 317 ASP B O 1
ATOM 5353 N N . LYS B 1 318 ? -5.84 31.188 19.781 1 97.62 318 LYS B N 1
ATOM 5354 C CA . LYS B 1 318 ? -7.051 31.172 18.969 1 97.62 318 LYS B CA 1
ATOM 5355 C C . LYS B 1 318 ? -7.719 29.797 19 1 97.62 318 LYS B C 1
ATOM 5357 O O . LYS B 1 318 ? -8.938 29.703 19.125 1 97.62 318 LYS B O 1
ATOM 5362 N N . VAL B 1 319 ? -6.93 28.734 18.828 1 97.75 319 VAL B N 1
ATOM 5363 C CA . VAL B 1 319 ? -7.477 27.375 18.828 1 97.75 319 VAL B CA 1
ATOM 5364 C C . VAL B 1 319 ? -8.102 27.078 20.188 1 97.75 319 VAL B C 1
ATOM 5366 O O . VAL B 1 319 ? -9.172 26.469 20.266 1 97.75 319 VAL B O 1
ATOM 5369 N N . LYS B 1 320 ? -7.457 27.484 21.25 1 97.12 320 LYS B N 1
ATOM 5370 C CA . LYS B 1 320 ? -7.996 27.312 22.609 1 97.12 320 LYS B CA 1
ATOM 5371 C C . LYS B 1 320 ? -9.359 27.969 22.734 1 97.12 320 LYS B C 1
ATOM 5373 O O . LYS B 1 320 ? -10.289 27.391 23.297 1 97.12 320 LYS B O 1
ATOM 5378 N N . ALA B 1 321 ? -9.445 29.188 22.266 1 97.62 321 ALA B N 1
ATOM 5379 C CA . ALA B 1 321 ? -10.703 29.922 22.312 1 97.62 321 ALA B CA 1
ATOM 5380 C C . ALA B 1 321 ? -11.797 29.203 21.531 1 97.62 321 ALA B C 1
ATOM 5382 O O . ALA B 1 321 ? -12.953 29.172 21.938 1 97.62 321 ALA B O 1
ATOM 5383 N N . ASP B 1 322 ? -11.484 28.672 20.359 1 96.88 322 ASP B N 1
ATOM 5384 C CA . ASP B 1 322 ? -12.445 27.938 19.547 1 96.88 322 ASP B CA 1
ATOM 5385 C C . ASP B 1 322 ? -12.922 26.672 20.25 1 96.88 322 ASP B C 1
ATOM 5387 O O . ASP B 1 322 ? -14.094 26.312 20.172 1 96.88 322 ASP B O 1
ATOM 5391 N N . ILE B 1 323 ? -12 25.953 20.938 1 97.31 323 ILE B N 1
ATOM 5392 C CA . ILE B 1 323 ? -12.359 24.766 21.703 1 97.31 323 ILE B CA 1
ATOM 5393 C C . ILE B 1 323 ? -13.336 25.156 22.812 1 97.31 323 ILE B C 1
ATOM 5395 O O . ILE B 1 323 ? -14.336 24.453 23.047 1 97.31 323 ILE B O 1
ATOM 5399 N N . ASP B 1 324 ? -13.141 26.266 23.422 1 96.56 324 ASP B N 1
ATOM 5400 C CA . ASP B 1 324 ? -13.969 26.734 24.531 1 96.56 324 ASP B CA 1
ATOM 5401 C C . ASP B 1 324 ? -15.383 27.062 24.062 1 96.56 324 ASP B C 1
ATOM 5403 O O . ASP B 1 324 ? -16.328 27.047 24.844 1 96.56 324 ASP B O 1
ATOM 5407 N N . ARG B 1 325 ? -15.539 27.328 22.812 1 94.38 325 ARG B N 1
ATOM 5408 C CA . ARG B 1 325 ? -16.828 27.781 22.281 1 94.38 325 ARG B CA 1
ATOM 5409 C C . ARG B 1 325 ? -17.625 26.625 21.719 1 94.38 325 ARG B C 1
ATOM 5411 O O . ARG B 1 325 ? -18.719 26.812 21.203 1 94.38 325 ARG B O 1
ATOM 5418 N N . VAL B 1 326 ? -17.047 25.453 21.844 1 92.88 326 VAL B N 1
ATOM 5419 C CA . VAL B 1 326 ? -17.781 24.312 21.312 1 92.88 326 VAL B CA 1
ATOM 5420 C C . VAL B 1 326 ? -19.125 24.156 22.031 1 92.88 326 VAL B C 1
ATOM 5422 O O . VAL B 1 326 ? -19.219 24.422 23.234 1 92.88 326 VAL B O 1
ATOM 5425 N N . PRO B 1 327 ? -20.125 23.703 21.312 1 90.81 327 PRO B N 1
ATOM 5426 C CA . PRO B 1 327 ? -21.438 23.547 21.922 1 90.81 327 PRO B CA 1
ATOM 5427 C C . PRO B 1 327 ? -21.422 22.578 23.125 1 90.81 327 PRO B C 1
ATOM 5429 O O . PRO B 1 327 ? -20.562 21.703 23.203 1 90.81 327 PRO B O 1
ATOM 5432 N N . GLU B 1 328 ? -22.422 22.688 23.953 1 89.69 328 GLU B N 1
ATOM 5433 C CA . GLU B 1 328 ? -22.516 21.922 25.188 1 89.69 328 GLU B CA 1
ATOM 5434 C C . GLU B 1 328 ? -22.562 20.422 24.891 1 89.69 328 GLU B C 1
ATOM 5436 O O . GLU B 1 328 ? -22.047 19.609 25.672 1 89.69 328 GLU B O 1
ATOM 5441 N N . ARG B 1 329 ? -23.188 20.125 23.828 1 86.31 329 ARG B N 1
ATOM 5442 C CA . ARG B 1 329 ? -23.328 18.719 23.469 1 86.31 329 ARG B CA 1
ATOM 5443 C C . ARG B 1 329 ? -21.969 18.078 23.25 1 86.31 329 ARG B C 1
ATOM 5445 O O . ARG B 1 329 ? -21.844 16.844 23.312 1 86.31 329 ARG B O 1
ATOM 5452 N N . LEU B 1 330 ? -20.953 18.922 23.047 1 90.38 330 LEU B N 1
ATOM 5453 C CA . LEU B 1 330 ? -19.594 18.438 22.781 1 90.38 330 LEU B CA 1
ATOM 5454 C C . LEU B 1 330 ? -18.672 18.75 23.953 1 90.38 330 LEU B C 1
ATOM 5456 O O . LEU B 1 330 ? -17.453 18.547 23.859 1 90.38 330 LEU B O 1
ATOM 5460 N N . SER B 1 331 ? -19.188 19.172 25.016 1 93.19 331 SER B N 1
ATOM 5461 C CA . SER B 1 331 ? -18.391 19.672 26.125 1 93.19 331 SER B CA 1
ATOM 5462 C C . SER B 1 331 ? -17.484 18.578 26.688 1 93.19 331 SER B C 1
ATOM 5464 O O . SER B 1 331 ? -16.391 18.875 27.188 1 93.19 331 SER B O 1
ATOM 5466 N N . VAL B 1 332 ? -17.891 17.328 26.5 1 94.19 332 VAL B N 1
ATOM 5467 C CA . VAL B 1 332 ? -17.125 16.219 27.062 1 94.19 332 VAL B CA 1
ATOM 5468 C C . VAL B 1 332 ? -15.805 16.094 26.297 1 94.19 332 VAL B C 1
ATOM 5470 O O . VAL B 1 332 ? -14.844 15.5 26.812 1 94.19 332 VAL B O 1
ATOM 5473 N N . MET B 1 333 ? -15.734 16.656 25.094 1 95.94 333 MET B N 1
ATOM 5474 C CA . MET B 1 333 ? -14.531 16.531 24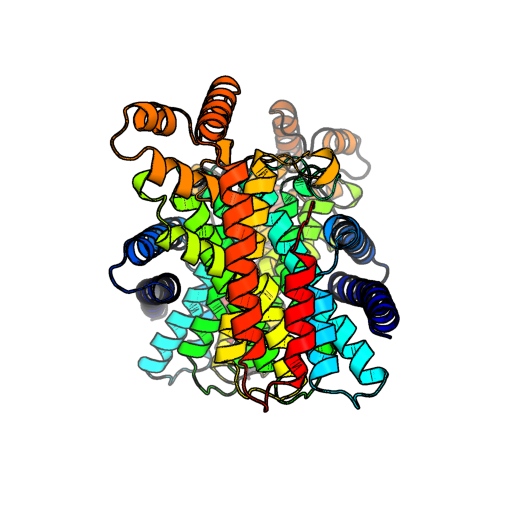.266 1 95.94 333 MET B CA 1
ATOM 5475 C C . MET B 1 333 ? -13.562 17.672 24.531 1 95.94 333 MET B C 1
ATOM 5477 O O . MET B 1 333 ? -12.398 17.609 24.125 1 95.94 333 MET B O 1
ATOM 5481 N N . LYS B 1 334 ? -13.969 18.734 25.188 1 96.56 334 LYS B N 1
ATOM 5482 C CA . LYS B 1 334 ? -13.148 19.922 25.391 1 96.56 334 LYS B CA 1
ATOM 5483 C C . LYS B 1 334 ? -11.844 19.578 26.109 1 96.56 334 LYS B C 1
ATOM 5485 O O . LYS B 1 334 ? -10.758 19.938 25.625 1 96.56 334 LYS B O 1
ATOM 5490 N N . PRO B 1 335 ? -11.914 18.812 27.203 1 96.62 335 PRO B N 1
ATOM 5491 C CA . PRO B 1 335 ? -10.656 18.5 27.891 1 96.62 335 PRO B CA 1
ATOM 5492 C C . PRO B 1 335 ? -9.695 17.703 27 1 96.62 335 PRO B C 1
ATOM 5494 O O . PRO B 1 335 ? -8.477 17.891 27.094 1 96.62 335 PRO B O 1
ATOM 5497 N N . VAL B 1 336 ? -10.203 16.844 26.188 1 97 336 VAL B N 1
ATOM 5498 C CA . VAL B 1 336 ? -9.383 16.016 25.312 1 97 336 VAL B CA 1
ATOM 5499 C C . VAL B 1 336 ? -8.672 16.891 24.281 1 97 336 VAL B C 1
ATOM 5501 O O . VAL B 1 336 ? -7.469 16.75 24.062 1 97 336 VAL B O 1
ATOM 5504 N N . LEU B 1 337 ? -9.422 17.812 23.703 1 97.38 337 LEU B N 1
ATOM 5505 C CA . LEU B 1 337 ? -8.875 18.703 22.672 1 97.38 337 LEU B CA 1
ATOM 5506 C C . LEU B 1 337 ? -7.871 19.672 23.281 1 97.38 337 LEU B C 1
ATOM 5508 O O . LEU B 1 337 ? -6.82 19.938 22.688 1 97.38 337 LEU B O 1
ATOM 5512 N N . HIS B 1 338 ? -8.18 20.172 24.469 1 97.06 338 HIS B N 1
ATOM 5513 C CA . HIS B 1 338 ? -7.234 21.031 25.156 1 97.06 338 HIS B CA 1
ATOM 5514 C C . HIS B 1 338 ? -5.941 20.297 25.484 1 97.06 338 HIS B C 1
ATOM 5516 O O . HIS B 1 338 ? -4.852 20.859 25.344 1 97.06 338 HIS B O 1
ATOM 5522 N N . GLN B 1 339 ? -6.078 19.109 25.875 1 95.44 339 GLN B N 1
ATOM 5523 C CA . GLN B 1 339 ? -4.895 18.312 26.188 1 95.44 339 GLN B CA 1
ATOM 5524 C C . GLN B 1 339 ? -4.039 18.078 24.953 1 95.44 339 GLN B C 1
ATOM 5526 O O . GLN B 1 339 ? -2.812 18.172 25 1 95.44 339 GLN B O 1
ATOM 5531 N N . ALA B 1 340 ? -4.688 17.734 23.875 1 95.88 340 ALA B N 1
ATOM 5532 C CA . ALA B 1 340 ? -3.969 17.531 22.625 1 95.88 340 ALA B CA 1
ATOM 5533 C C . ALA B 1 340 ? -3.215 18.781 22.219 1 95.88 340 ALA B C 1
ATOM 5535 O O . ALA B 1 340 ? -2.064 18.719 21.766 1 95.88 340 ALA B O 1
ATOM 5536 N N . LEU B 1 341 ? -3.85 19.922 22.375 1 96.25 341 LEU B N 1
ATOM 5537 C CA . LEU B 1 341 ? -3.24 21.203 22.031 1 96.25 341 LEU B CA 1
ATOM 5538 C C . LEU B 1 341 ? -2.102 21.531 22.984 1 96.25 341 LEU B C 1
ATOM 5540 O O . LEU B 1 341 ? -1.027 21.953 22.562 1 96.25 341 LEU B O 1
ATOM 5544 N N . ASN B 1 342 ? -2.277 21.281 24.266 1 93.12 342 ASN B N 1
ATOM 5545 C CA . ASN B 1 342 ? -1.303 21.641 25.297 1 93.12 342 ASN B CA 1
ATOM 5546 C C . ASN B 1 342 ? -0.023 20.828 25.156 1 93.12 342 ASN B C 1
ATOM 5548 O O . ASN B 1 342 ? 1.064 21.297 25.484 1 93.12 342 ASN B O 1
ATOM 5552 N N . LYS B 1 343 ? -0.156 19.641 24.672 1 89.81 343 LYS B N 1
ATOM 5553 C CA . LYS B 1 343 ? 1.017 18.797 24.453 1 89.81 343 LYS B CA 1
ATOM 5554 C C . LYS B 1 343 ? 1.923 19.391 23.375 1 89.81 343 LYS B C 1
ATOM 5556 O O . LYS B 1 343 ? 3.104 19.047 23.297 1 89.81 343 LYS B O 1
ATOM 5561 N N . LEU B 1 344 ? 1.368 20.25 22.562 1 89.75 344 LEU B N 1
ATOM 5562 C CA . LEU B 1 344 ? 2.129 20.875 21.469 1 89.75 344 LEU B CA 1
ATOM 5563 C C . LEU B 1 344 ? 2.822 22.141 21.953 1 89.75 344 LEU B C 1
ATOM 5565 O O . LEU B 1 344 ? 3.752 22.625 21.297 1 89.75 344 LEU B O 1
ATOM 5569 N N . ILE B 1 345 ? 2.289 22.672 23.031 1 82.44 345 ILE B N 1
ATOM 5570 C CA . ILE B 1 345 ? 2.854 23.922 23.516 1 82.44 345 ILE B CA 1
ATOM 5571 C C . ILE B 1 345 ? 4.266 23.688 24.031 1 82.44 345 ILE B C 1
ATOM 5573 O O . ILE B 1 345 ? 4.477 22.828 24.891 1 82.44 345 ILE B O 1
ATOM 5577 N N . ASP B 1 346 ? 5.285 24.328 23.531 1 72.81 346 ASP B N 1
ATOM 5578 C CA . ASP B 1 346 ? 6.707 24.297 23.859 1 72.81 346 ASP B CA 1
ATOM 5579 C C . ASP B 1 346 ? 7.312 22.922 23.594 1 72.81 346 ASP B C 1
ATOM 5581 O O . ASP B 1 346 ? 8.156 22.453 24.359 1 72.81 346 ASP B O 1
ATOM 5585 N N . ARG B 1 347 ? 6.812 22.344 22.641 1 75.88 347 ARG B N 1
ATOM 5586 C CA . ARG B 1 347 ? 7.293 21.016 22.25 1 75.88 347 ARG B CA 1
ATOM 5587 C C . ARG B 1 347 ? 8.688 21.094 21.641 1 75.88 347 ARG B C 1
ATOM 5589 O O . ARG B 1 347 ? 8.984 22.016 20.875 1 75.88 347 ARG B O 1
ATOM 5596 N N . SER B 1 348 ? 9.547 20.188 22.172 1 71.88 348 SER B N 1
ATOM 5597 C CA . SER B 1 348 ? 10.922 20.172 21.672 1 71.88 348 SER B CA 1
ATOM 5598 C C . SER B 1 348 ? 11.164 18.969 20.766 1 71.88 348 SER B C 1
ATOM 5600 O O . SER B 1 348 ? 12.258 18.812 20.234 1 71.88 348 SER B O 1
ATOM 5602 N N . LYS B 1 349 ? 10.195 18.078 20.797 1 72.69 349 LYS B N 1
ATOM 5603 C CA . LYS B 1 349 ? 10.297 16.906 19.938 1 72.69 349 LYS B CA 1
ATOM 5604 C C . LYS B 1 349 ? 8.93 16.469 19.422 1 72.69 349 LYS B C 1
ATOM 5606 O O . LYS B 1 349 ? 7.906 16.75 20.062 1 72.69 349 LYS B O 1
#

Nearest PDB structures (foldseek):
  8a7l-assembly1_A  TM=9.373E-01  e=1.786E-20  Phaedon cochleariae
  6b06-assembly2_C-2  TM=9.481E-01  e=1.850E-18  Choristoneura fumiferana
  8a7r-assembly1_A  TM=9.035E-01  e=2.012E-18  Phaedon cochleariae
  4p0x-assembly1_A-2  TM=9.065E-01  e=1.462E-17  Homo sapiens
  5ja0-assembly1_F-2  TM=8.983E-01  e=1.659E-17  Homo sapiens

Secondary structure (DSSP, 8-state):
-HHHHHHHHHHHHHHHHHHHHHHHHHHHHTTS-TTSHHHHHHHHHHHHHHHHHTTTS--HHHHHHHHHHHHH-TT--HHHHHHHHHHHHHHHHHHHHHHHHHHHHHT--EETTEE-GGGSTTTGGGHHHHHHHHHHTHHHHHHHHSTT-TTHHHHHHHHHHHHHHHHHHHHHHHHTTT-GGG--HHHHHHHHIIIIIIIIIIHHHHHHHHHTT--TTHHHHHHHHHHHHHHHHHHHHHHHHHS-HHHHSS---HHHHT---HHHHHHHHHHTTSTHHHHHHHHTT--SHHHHHHHHHHHHHTTHHHHHHHHHHHHHHHHHHHHHTS-GGGGGGHHHHHHHHHTTTT---/-HHHHHHHHHHHHHHHHHHHHHHHHHHHHTTS-TTSHHHHHHHHHHHHHHHHHTTTS--HHHHHHHHHHHHH-TT--HHHHHHHHHHHHHHHHHHHHHHHHHHHHHT--EETTEE-GGGSTTTGGGHHHHHHHHHHTHHHHHHHHSTT-TTHHHHHHHHHHHHHHHHHHHHHHHHTTT-GGG--HHHHHHHHIIIIIIIIIIHHHHHHHHHTT--TTHHHHHHHHHHHHHHHHHHHHHHHHHS-HHHHSS---HHHHT---HHHHHHHHHHTTSTHHHHHHHHTT--SHHHHHHHHHHHHHTTHHHHHHHHHHHHHHHHHHHHHTS-GGGGGGHHHHHHHHHTTTT---

Solvent-accessible surface area (backbone atoms only — not comparable to full-atom values): 36157 Å² total; per-residue (Å²): 110,68,65,58,50,47,55,47,48,52,51,45,36,56,54,17,40,53,51,49,49,51,51,51,35,44,66,65,16,66,82,34,61,85,88,32,73,65,16,51,50,45,30,51,53,46,46,50,51,44,61,68,51,40,55,88,66,88,53,59,38,20,46,48,11,37,49,39,31,44,43,77,36,76,79,61,49,70,68,56,51,53,53,42,23,31,57,22,31,46,50,38,39,46,47,27,24,53,49,46,54,48,33,60,48,68,64,52,65,40,45,82,69,34,64,23,67,44,68,37,88,94,42,36,55,49,35,56,58,54,24,48,57,48,50,68,48,48,56,58,52,50,46,68,75,36,68,83,44,92,40,45,67,56,49,46,46,52,51,53,48,40,49,48,42,27,52,52,22,50,50,55,55,64,73,45,48,50,41,69,90,59,35,37,69,70,51,40,52,50,38,34,43,24,62,33,3,39,60,52,35,24,44,24,40,48,50,20,26,40,77,64,70,46,70,76,66,54,68,61,53,40,53,52,22,34,52,47,22,42,52,52,50,41,49,51,41,49,40,38,76,73,45,53,41,88,65,55,17,36,74,55,48,52,57,35,55,14,46,72,38,58,58,51,22,53,49,48,63,71,25,61,95,42,74,65,37,55,55,45,63,73,22,49,35,33,72,52,66,67,32,43,50,52,47,51,51,52,45,55,73,67,42,48,69,62,50,44,55,55,46,53,52,55,52,50,51,51,52,52,54,54,50,71,65,51,55,76,93,49,49,60,49,37,64,51,53,51,49,61,49,53,67,57,60,87,54,79,104,110,69,65,59,49,46,56,47,49,55,52,45,36,56,54,19,41,54,52,47,49,51,51,52,35,46,65,66,17,64,82,35,59,84,89,32,71,66,17,52,48,46,31,51,52,46,47,49,52,44,60,69,49,41,54,90,66,87,52,60,38,20,48,48,11,35,50,38,31,44,44,76,36,77,80,59,50,70,69,57,51,52,51,41,23,32,57,21,31,47,50,38,39,45,48,27,24,51,48,47,53,48,33,59,49,68,63,50,66,42,45,83,70,33,62,24,66,45,68,36,89,93,41,36,56,50,35,57,58,55,24,48,57,48,51,68,48,47,57,58,51,50,47,68,75,35,68,83,45,94,40,45,68,56,49,46,47,52,51,52,50,40,50,50,42,27,52,52,22,49,50,56,54,64,74,44,47,51,41,68,91,60,36,38,69,70,50,38,52,50,38,35,42,24,62,34,3,40,59,52,37,23,45,23,42,49,48,20,27,41,79,65,73,47,70,76,66,53,67,61,53,40,54,53,22,32,54,49,23,43,53,51,51,42,49,50,40,49,40,40,75,71,46,53,41,90,65,55,18,37,76,56,49,52,58,36,56,13,46,73,38,56,58,50,22,53,50,49,62,71,26,60,95,42,74,66,37,57,55,47,64,74,20,50,35,32,73,54,66,67,33,45,51,52,49,52,50,50,45,56,72,68,42,49,70,63,49,46,56,53,47,52,52,56,51,51,52,51,52,51,53,55,51,71,64,50,55,75,93,49,50,59,48,38,62,49,53,49,49,60,48,53,66,56,60,86,55,80,104

Sequence (698 aa):
MQAAKKLASKNLIEVALLNVRRRFLDLTSRQFAPDSFEHDLVKYRSKGIFDGTVTGGKNLRALLALESFQALNPEAGTAEVHRMAECASLLEMIQSFYLIVDDIMDGAETRRGKPCWYKVPGVGLGAVNDALLLDVFVEDIIRELYPGHPQVERLCDAYRKSKRITLLGQLLDTASVGDVNAFTWDRYEQLVAFKTSHYSYFHPVEMAMLVSDRLDNHPILRQLAYRIGFLFQSQDDVLDVFGDPNVTGKIGTDIQDGKCTWISVRAVQKLHGKSELNEFKNHYGKTDPESVRRIKVLIEHLKLREEFINFEKRYSDKVKADIDRVPERLSVMKPVLHQALNKLIDRSKMQAAKKLASKNLIEVALLNVRRRFLDLTSRQFAPDSFEHDLVKYRSKGIFDGTVTGGKNLRALLALESFQALNPEAGTAEVHRMAECASLLEMIQSFYLIVDDIMDGAETRRGKPCWYKVPGVGLGAVNDALLLDVFVEDIIRELYPGHPQVERLCDAYRKSKRITLLGQLLDTASVGDVNAFTWDRYEQLVAFKTSHYSYFHPVEMAMLVSDRLDNHPILRQLAYRIGFLFQSQDDVLDVFGDPNVTGKIGTDIQDGKCTWISVRAVQKLHGKSELNEFKNHYGKTDPESVRRIKVLIEHLKLREEFINFEKRYSDKVKADIDRVPERLSVMKPVLHQALNKLIDRSK

Radius of gyration: 26.95 Å; Cα contacts (8 Å, |Δi|>4): 920; chains: 2; bounding box: 59×76×72 Å

InterPro domains:
  IPR000092 Polyprenyl synthetase-like [PF00348] (52-300)
  IPR000092 Polyprenyl synthetase-like [cd00685] (56-271)
  IPR008949 Isoprenoid synthase domain superfamily [G3DSA:1.10.600.10] (3-347)
  IPR008949 Isoprenoid synthase domain superfamily [SSF48576] (49-348)
  IPR033749 Polyprenyl synthetase, conserved site [PS00723] (99-113)
  IPR039702 Farnesyl pyrophosphate synthase-like [PTHR11525] (37-349)

Organism: Ancylostoma caninum (NCBI:txid29170)

pLDDT: mean 94.28, std 6.38, range [50.78, 98.81]

Foldseek 3Di:
DVVVVLVVLVVLLVVLLVVLLVVLLCVQLVVDPPPDPSSVVRSVVLNCLCVVQLPQDPLQQLSLLLLLLCLLCVPDDPLLSSLSSNLSSLLSLLVSLVQLVVCVVQVWQWDSQHGRPLPPPPCHPVSNVSSVSSVPCSLVSLCVSQPPQPLSVVLVVLVVVLVVLQVVLVVLFQVCALPLVCQAPVNQLSSLLRNWQSSRFLSSNVNSCSSSVHCPPSVLSSVLSSLLSSLLQLVVLVCLLPADCVQRGTHRCCQLQRGRHPQSSVLSVVCVPHPCNVLSSVQRNHNDPVSSVSVSVSSVVVVVVVVVLVVSVVSLVVSLVSLVPDDPVCVSCSVSSNVSSVCSVPDRD/DVVVVLVVLVVLLVVLLVVLLVVLLCVQLVVDPPPDPSSVVRSVVSNCLCCVQLPQDPLQQLSLLLLLLCLLCVPDDPLLSSLSSNLSSLLSLLVSLVQLVVCVVQVWQWDSQHGRPLPPPPCHPVSNVSSVSSVPCSLVSLCVSDPPQPLSVVLVVLVVVLVVLQVVLVVLFQVCALPLVCLAPVNQLSSLLRNWQSSRFLSSSVNSCSSSVHCPPSVLSSVLSSLLSSLLQLVVLVCLLPADCVQRGTHRCCQLQRGRHNQSSVLSVVCVPHPCNVLSSVQGNHNDPVSSVSVSVSSVVVVVVVVSLVVSVVSLVVSLVSLVPDDPVCVSCSVSSNVSNVCSVPDRD